Protein AF-0000000080281368 (afdb_homodimer)

Radius of gyration: 29.27 Å; Cα contacts (8 Å, |Δi|>4): 1122; chains: 2; bounding box: 69×100×73 Å

Solvent-accessible surface area (backbone atoms only — not comparable to full-atom values): 38093 Å² total; per-residue (Å²): 128,80,68,69,49,69,67,54,47,50,55,60,66,62,52,54,64,61,60,69,71,57,48,72,64,49,39,51,50,52,41,43,22,64,75,56,30,31,48,61,53,26,9,62,74,70,73,49,50,44,65,59,42,45,48,46,51,49,52,50,22,53,37,29,33,74,72,69,71,38,52,28,66,43,82,72,50,93,95,48,55,54,42,64,35,74,64,21,51,50,49,37,51,51,35,51,50,49,53,49,50,51,50,50,49,50,50,50,51,35,37,71,72,34,44,31,48,34,37,26,22,26,84,84,35,42,60,58,55,34,68,42,42,73,80,43,46,64,60,31,56,76,71,56,34,44,82,42,80,40,87,36,54,64,70,43,46,65,59,36,43,75,67,60,74,26,61,31,33,33,48,62,43,77,31,51,62,97,45,78,74,89,61,89,42,39,72,47,74,38,49,74,43,53,62,26,34,37,27,60,56,48,62,88,81,48,56,86,60,58,43,39,58,73,55,54,36,68,38,42,25,47,38,51,75,59,33,56,68,33,49,49,44,28,60,56,60,32,90,59,27,71,79,65,34,36,69,74,41,80,26,88,44,69,67,48,49,29,41,34,38,56,46,60,72,39,79,34,33,36,76,44,44,50,67,56,53,50,33,9,56,72,32,43,30,61,23,56,80,39,45,82,34,47,57,46,87,73,40,57,68,49,62,28,42,39,29,27,41,39,33,54,61,64,47,68,76,73,44,56,75,81,29,54,67,42,46,52,51,50,43,49,58,69,66,22,77,64,62,76,88,68,86,75,78,80,71,80,71,80,120,128,79,69,69,49,67,66,54,47,50,54,60,66,62,52,54,65,62,60,69,70,55,47,72,63,50,39,51,52,51,41,44,24,65,74,56,30,32,47,60,53,24,8,62,75,68,70,48,51,43,67,60,42,46,49,48,51,49,52,50,22,52,36,30,32,73,73,69,72,38,52,27,66,43,83,73,52,92,94,49,56,54,42,64,36,74,63,20,51,51,47,38,52,50,36,51,53,48,54,49,49,52,50,50,50,51,50,49,52,36,38,70,72,35,43,32,47,34,37,25,21,26,82,86,34,43,62,59,54,34,68,43,40,74,82,42,46,63,62,32,56,76,71,58,35,43,80,42,82,41,89,36,53,64,70,44,45,65,60,36,43,74,66,60,74,26,60,32,32,34,47,62,41,77,31,53,63,97,46,79,75,90,63,90,42,37,73,47,74,36,49,75,44,52,62,25,35,38,26,59,59,49,62,86,82,48,55,86,59,58,42,40,58,73,55,54,36,67,38,42,25,48,38,50,74,62,33,57,67,33,49,49,44,26,62,56,62,31,90,60,26,72,79,67,34,35,69,74,41,80,25,89,46,69,68,49,48,29,41,34,39,58,47,60,72,40,78,33,31,34,77,43,43,52,66,55,52,49,33,10,56,72,32,44,30,63,24,57,79,41,45,80,34,47,57,47,87,74,41,55,70,49,62,28,42,40,27,27,41,38,32,55,63,63,47,69,76,73,44,56,75,83,28,53,68,41,46,52,51,50,43,48,58,70,65,22,78,64,62,74,89,68,87,75,80,81,71,82,72,80,121

InterPro domains:
  IPR036388 Winged helix-like DNA-binding domain superfamily [G3DSA:1.10.10.10] (21-105)
  IPR036390 Winged helix DNA-binding domain superfamily [SSF46785] (23-121)

Foldseek 3Di:
DPDPDPVRVVVVVPDDVLVVPQDLVLLVLLLLLVVQQALCRSCVVVVHDSVVSVVSQVSQQVSCCVVPVGGQWDDPDPPGGIDGDPVNVVSNVVSVVVVVVVVLVVVVVCLQVQLEAEEEEEPPQVVLCVVLCVVCVVVCVVVNRYYHYHHDAQQCVVVCQVVVVHFKYWDKAKDFPPDDDPDQWDWDFQDKFAKKKKFLDDCVVPNQAAAELVRQQEWAEAAEPDHHVLNVQCQQCNPVSVVRHNYPHYDPDPLVVLVCRLVVVDGTMYIDTPVVVVCCCVPVGRHVSIDMHHHDQNGPRHIMMTITMTGRPCPLVVGDCPRVVNVSVVSSNVNRPPDDPDDDPPPPPPD/DPDPDPVRVVVVVPPDVLVVPQDLVLLVLLLLLVVQQALCRSCVVVVHDSVVSVVSQVSQQVSCCVVPVGGQWDDPDPPGGIDGDPVNVVSNVVSVVVVVVVVLVVVVVCLQVQLEAEEEEEPPQVVLCVVLCVVCVVVCVVVNRYYHYHHDAQQCVVVCQVVVVHFKYWDKAKDFPPDPDPDQWDWDFQDKFAKKKKFLDDCVVPNQAAAELVRQQEWAEAEEPDHHVLVVQCQQCNPVSVVRHNYPHYDPDPLVVLVCRLVVVDGTMYIDTPVVVVCCCVPVGRHVSIDMHHHDQNGPRHIMMTTTMTGRPCPLVVGDCPRVVNVSVVSSNVNRPPDDPDDDPPPPPPD

Structure (mmCIF, N/CA/C/O backbone):
data_AF-0000000080281368-model_v1
#
loop_
_entity.id
_entity.type
_entity.pdbx_description
1 polymer 'LysR family transcriptional regulator'
#
loop_
_atom_site.group_PDB
_atom_site.id
_atom_site.type_symbol
_atom_site.label_atom_id
_atom_site.label_alt_id
_atom_site.label_comp_id
_atom_site.label_asym_id
_atom_site.label_entity_id
_atom_site.label_seq_id
_atom_site.pdbx_PDB_ins_code
_atom_site.Cartn_x
_atom_site.Cartn_y
_atom_site.Cartn_z
_atom_site.occupancy
_atom_site.B_iso_or_equiv
_atom_site.auth_seq_id
_atom_site.auth_comp_id
_atom_site.auth_asym_id
_atom_site.auth_atom_id
_atom_site.pdbx_PDB_model_num
ATOM 1 N N . MET A 1 1 ? -10.781 -25.172 -31.969 1 34.59 1 MET A N 1
ATOM 2 C CA . MET A 1 1 ? -9.766 -24.359 -32.656 1 34.59 1 MET A CA 1
ATOM 3 C C . MET A 1 1 ? -10.383 -23.516 -33.75 1 34.59 1 MET A C 1
ATOM 5 O O . MET A 1 1 ? -10.82 -24.047 -34.781 1 34.59 1 MET A O 1
ATOM 9 N N . THR A 1 2 ? -11.094 -22.562 -33.312 1 44.78 2 THR A N 1
ATOM 10 C CA . THR A 1 2 ? -11.812 -21.766 -34.312 1 44.78 2 THR A CA 1
ATOM 11 C C . THR A 1 2 ? -10.852 -21.266 -35.406 1 44.78 2 THR A C 1
ATOM 13 O O . THR A 1 2 ? -9.758 -20.797 -35.094 1 44.78 2 THR A O 1
ATOM 16 N N . GLU A 1 3 ? -11.023 -21.797 -36.5 1 48.72 3 GLU A N 1
ATOM 17 C CA . GLU A 1 3 ? -10.289 -21.375 -37.688 1 48.72 3 GLU A CA 1
ATOM 18 C C . GLU A 1 3 ? -10.172 -19.844 -37.75 1 48.72 3 GLU A C 1
ATOM 20 O O . GLU A 1 3 ? -11.148 -19.141 -37.531 1 48.72 3 GLU A O 1
ATOM 25 N N . PRO A 1 4 ? -9.023 -19.484 -37.562 1 54.09 4 PRO A N 1
ATOM 26 C CA . PRO A 1 4 ? -8.914 -18.031 -37.719 1 54.09 4 PRO A CA 1
ATOM 27 C C . PRO A 1 4 ? -9.75 -17.484 -38.875 1 54.09 4 PRO A C 1
ATOM 29 O O . PRO A 1 4 ? -9.883 -18.156 -39.906 1 54.09 4 PRO A O 1
ATOM 32 N N . ASP A 1 5 ? -10.578 -16.734 -38.562 1 62.03 5 ASP A N 1
ATOM 33 C CA . ASP A 1 5 ? -11.367 -16.062 -39.594 1 62.03 5 ASP A CA 1
ATOM 34 C C . ASP A 1 5 ? -10.461 -15.523 -40.719 1 62.03 5 ASP A C 1
ATOM 36 O O . ASP 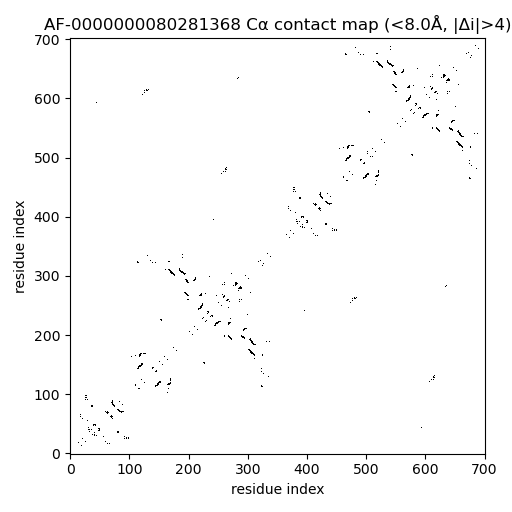A 1 5 ? -9.289 -15.234 -40.469 1 62.03 5 ASP A O 1
ATOM 40 N N . ALA A 1 6 ? -10.875 -15.75 -42.031 1 62.94 6 ALA A N 1
ATOM 41 C CA . ALA A 1 6 ? -10.141 -15.352 -43.219 1 62.94 6 ALA A CA 1
ATOM 42 C C . ALA A 1 6 ? -9.547 -13.953 -43.062 1 62.94 6 ALA A C 1
ATOM 44 O O . ALA A 1 6 ? -8.406 -13.711 -43.469 1 62.94 6 ALA A O 1
ATOM 45 N N . ALA A 1 7 ? -10.32 -13.227 -42.406 1 62.69 7 ALA A N 1
ATOM 46 C CA . ALA A 1 7 ? -9.852 -11.859 -42.219 1 62.69 7 ALA A CA 1
ATOM 47 C C . ALA A 1 7 ? -8.656 -11.805 -41.281 1 62.69 7 ALA A C 1
ATOM 49 O O . ALA A 1 7 ? -7.707 -11.062 -41.5 1 62.69 7 ALA A O 1
ATOM 50 N N . GLN A 1 8 ? -8.688 -12.625 -40.312 1 59.88 8 GLN A N 1
ATOM 51 C CA . GLN A 1 8 ? -7.574 -12.703 -39.375 1 59.88 8 GLN A CA 1
ATOM 52 C C . GLN A 1 8 ? -6.332 -13.281 -40.062 1 59.88 8 GLN A C 1
ATOM 54 O O . GLN A 1 8 ? -5.215 -12.805 -39.812 1 59.88 8 GLN A O 1
ATOM 59 N N . LEU A 1 9 ? -6.629 -14.164 -40.812 1 65.25 9 LEU A N 1
ATOM 60 C CA . LEU A 1 9 ? -5.512 -14.781 -41.531 1 65.25 9 LEU A CA 1
ATOM 61 C C . LEU A 1 9 ? -4.836 -13.789 -42.469 1 65.25 9 LEU A C 1
ATOM 63 O O . LEU A 1 9 ? -3.607 -13.734 -42.531 1 65.25 9 LEU A O 1
ATOM 67 N N . ALA A 1 10 ? -5.656 -13.109 -43.156 1 69.56 10 ALA A N 1
ATOM 68 C CA . ALA A 1 10 ? -5.117 -12.117 -44.094 1 69.56 10 ALA A CA 1
ATOM 69 C C . ALA A 1 10 ? -4.289 -11.07 -43.344 1 69.56 10 ALA A C 1
ATOM 71 O O . ALA A 1 10 ? -3.227 -10.664 -43.844 1 69.56 10 ALA A O 1
ATOM 72 N N . ALA A 1 11 ? -4.762 -10.711 -42.219 1 65.94 11 ALA A N 1
ATOM 73 C CA . ALA A 1 11 ? -4.031 -9.727 -41.438 1 65.94 11 ALA A CA 1
ATOM 74 C C . ALA A 1 11 ? -2.68 -10.281 -41 1 65.94 11 ALA A C 1
ATOM 76 O O . ALA A 1 11 ? -1.674 -9.57 -41 1 65.94 11 ALA A O 1
ATOM 77 N N . LEU A 1 12 ? -2.789 -11.508 -40.719 1 64.25 12 LEU A N 1
ATOM 78 C CA . LEU A 1 12 ? -1.549 -12.133 -40.281 1 64.25 12 LEU A CA 1
ATOM 79 C C . LEU A 1 12 ? -0.566 -12.273 -41.438 1 64.25 12 LEU A C 1
ATOM 81 O O . LEU A 1 12 ? 0.638 -12.078 -41.281 1 64.25 12 LEU A O 1
ATOM 85 N N . LEU A 1 13 ? -1.169 -12.461 -42.5 1 69.94 13 LEU A N 1
ATOM 86 C CA . LEU A 1 13 ? -0.329 -12.672 -43.656 1 69.94 13 LEU A CA 1
ATOM 87 C C . LEU A 1 13 ? 0.202 -11.344 -44.188 1 69.94 13 LEU A C 1
ATOM 89 O O . LEU A 1 13 ? 1.222 -11.305 -44.875 1 69.94 13 LEU A O 1
ATOM 93 N N . SER A 1 14 ? -0.431 -10.328 -43.812 1 69.81 14 SER A N 1
ATOM 94 C CA . SER A 1 14 ? -0.045 -9.016 -44.28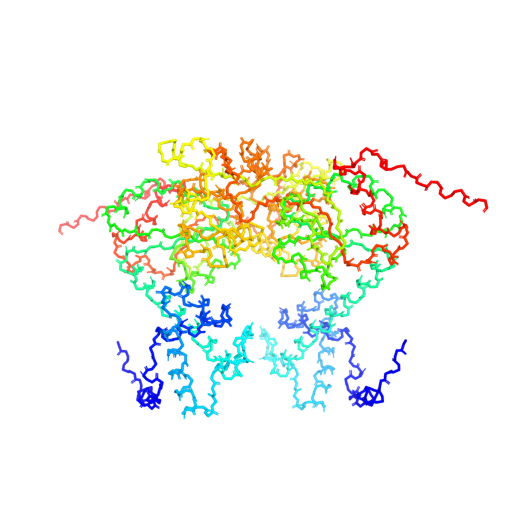1 1 69.81 14 SER A CA 1
ATOM 95 C C . SER A 1 14 ? 0.97 -8.352 -43.375 1 69.81 14 SER A C 1
ATOM 97 O O . SER A 1 14 ? 1.393 -7.219 -43.594 1 69.81 14 SER A O 1
ATOM 99 N N . CYS A 1 15 ? 1.42 -9.125 -42.406 1 68.06 15 CYS A N 1
ATOM 100 C CA . CYS A 1 15 ? 2.416 -8.57 -41.5 1 68.06 15 CYS A CA 1
ATOM 101 C C . CYS A 1 15 ? 3.717 -8.266 -42.25 1 68.06 15 CYS A C 1
ATOM 103 O O . CYS A 1 15 ? 4.242 -9.117 -42.969 1 68.06 15 CYS A O 1
ATOM 105 N N . PRO A 1 16 ? 4.203 -7.016 -42.031 1 70.5 16 PRO A N 1
ATOM 106 C CA . PRO A 1 16 ? 5.441 -6.652 -42.719 1 70.5 16 PRO A CA 1
ATOM 107 C C . PRO A 1 16 ? 6.605 -7.574 -42.375 1 70.5 16 PRO A C 1
ATOM 109 O O . PRO A 1 16 ? 6.766 -7.949 -41.219 1 70.5 16 PRO A O 1
ATOM 112 N N . ALA A 1 17 ? 7.344 -7.945 -43.344 1 71.25 17 ALA A N 1
ATOM 113 C CA . ALA A 1 17 ? 8.453 -8.883 -43.188 1 71.25 17 ALA A CA 1
ATOM 114 C C . ALA A 1 17 ? 9.461 -8.367 -42.188 1 71.25 17 ALA A C 1
ATOM 116 O O . ALA A 1 17 ? 10.039 -9.148 -41.406 1 71.25 17 ALA A O 1
ATOM 117 N N . GLU A 1 18 ? 9.594 -7.047 -42.188 1 72.56 18 GLU A N 1
ATOM 118 C CA . GLU A 1 18 ? 10.547 -6.434 -41.281 1 72.56 18 GLU A CA 1
ATOM 119 C C . GLU A 1 18 ? 10.164 -6.691 -39.812 1 72.56 18 GLU A C 1
ATOM 121 O O . GLU A 1 18 ? 11.031 -6.871 -38.969 1 72.56 18 GLU A O 1
ATOM 126 N N . LEU A 1 19 ? 8.922 -6.746 -39.688 1 72.69 19 LEU A N 1
ATOM 127 C CA . LEU A 1 19 ? 8.422 -7.039 -38.344 1 72.69 19 LEU A CA 1
ATOM 128 C C . LEU A 1 19 ? 8.617 -8.508 -38 1 72.69 19 LEU A C 1
ATOM 130 O O . LEU A 1 19 ? 8.977 -8.844 -36.875 1 72.69 19 LEU A O 1
ATOM 134 N N . LEU A 1 20 ? 8.469 -9.266 -39.062 1 69.88 20 LEU A N 1
ATOM 135 C CA . LEU A 1 20 ? 8.516 -10.703 -38.844 1 69.88 20 LEU A CA 1
ATOM 136 C C . LEU A 1 20 ? 9.93 -11.148 -38.5 1 69.88 20 LEU A C 1
ATOM 138 O O . LEU A 1 20 ? 10.117 -12.188 -37.844 1 69.88 20 LEU A O 1
ATOM 142 N N . ASP A 1 21 ? 10.883 -10.398 -38.844 1 74.31 21 ASP A N 1
ATOM 143 C CA . ASP A 1 21 ? 12.273 -10.75 -38.562 1 74.31 21 ASP A CA 1
ATOM 144 C C . ASP A 1 21 ? 12.688 -10.297 -37.156 1 74.31 21 ASP A C 1
ATOM 146 O O . ASP A 1 21 ? 13.766 -10.656 -36.688 1 74.31 21 ASP A O 1
ATOM 150 N N . THR A 1 22 ? 11.852 -9.57 -36.531 1 79.06 22 THR A N 1
ATOM 151 C CA . THR A 1 22 ? 12.164 -9.07 -35.188 1 79.06 22 THR A CA 1
ATOM 152 C C . THR A 1 22 ? 11.961 -10.164 -34.156 1 79.06 22 THR A C 1
ATOM 154 O O . THR A 1 22 ? 10.914 -10.805 -34.094 1 79.06 22 THR A O 1
ATOM 157 N N . THR A 1 23 ? 12.992 -10.422 -33.375 1 79.38 23 THR A N 1
ATOM 158 C CA . THR A 1 23 ? 12.891 -11.438 -32.344 1 79.38 23 THR A CA 1
ATOM 159 C C . THR A 1 23 ? 12.414 -10.82 -31.031 1 79.38 23 THR A C 1
ATOM 161 O O . THR A 1 23 ? 12.57 -9.625 -30.812 1 79.38 23 THR A O 1
ATOM 164 N N . LEU A 1 24 ? 11.844 -11.672 -30.203 1 79.44 24 LEU A N 1
ATOM 165 C CA . LEU A 1 24 ? 11.445 -11.211 -28.875 1 79.44 24 LEU A CA 1
ATOM 166 C C . LEU A 1 24 ? 12.648 -10.758 -28.062 1 79.44 24 LEU A C 1
ATOM 168 O O . LEU A 1 24 ? 12.547 -9.844 -27.234 1 79.44 24 LEU A O 1
ATOM 172 N N . ASP A 1 25 ? 13.766 -11.336 -28.391 1 81 25 ASP A N 1
ATOM 173 C CA . ASP A 1 25 ? 14.992 -10.938 -27.703 1 81 25 ASP A CA 1
ATOM 174 C C . ASP A 1 25 ? 15.406 -9.523 -28.109 1 81 25 ASP A C 1
ATOM 176 O O . ASP A 1 25 ? 15.922 -8.766 -27.281 1 81 25 ASP A O 1
ATOM 180 N N . GLN A 1 26 ? 15.242 -9.25 -29.297 1 83.62 26 GLN A N 1
ATOM 181 C CA . GLN A 1 26 ? 15.523 -7.898 -29.75 1 83.62 26 GLN A CA 1
ATOM 182 C C . GLN A 1 26 ? 14.617 -6.883 -29.062 1 83.62 26 GLN A C 1
ATOM 184 O O . GLN A 1 26 ? 15.07 -5.805 -28.656 1 83.62 26 GLN A O 1
ATOM 189 N N . LEU A 1 27 ? 13.383 -7.25 -28.891 1 83.19 27 LEU A N 1
ATOM 190 C CA . LEU A 1 27 ? 12.438 -6.391 -28.188 1 83.19 27 LEU A CA 1
ATOM 191 C C . LEU A 1 27 ? 12.852 -6.215 -26.734 1 83.19 27 LEU A C 1
ATOM 193 O O . LEU A 1 27 ? 12.797 -5.102 -26.188 1 83.19 27 LEU A O 1
ATOM 197 N N . ARG A 1 28 ? 13.242 -7.254 -26.125 1 83.75 28 ARG A N 1
ATOM 198 C CA . ARG A 1 28 ? 13.742 -7.195 -24.75 1 83.75 28 ARG A CA 1
ATOM 199 C C . ARG A 1 28 ? 14.953 -6.27 -24.656 1 83.75 28 ARG A C 1
ATOM 201 O O . ARG A 1 28 ? 15.047 -5.461 -23.719 1 83.75 28 ARG A O 1
ATOM 208 N N . THR A 1 29 ? 15.852 -6.391 -25.594 1 86.12 29 THR A N 1
ATOM 209 C CA . THR A 1 29 ? 17.047 -5.555 -25.625 1 86.12 29 THR A CA 1
ATOM 210 C C . THR A 1 29 ? 16.672 -4.078 -25.734 1 86.12 29 THR A C 1
ATOM 212 O O . THR A 1 29 ? 17.25 -3.234 -25.047 1 86.12 29 THR A O 1
ATOM 215 N N . LEU A 1 30 ? 15.758 -3.756 -26.562 1 90.44 30 LEU A N 1
ATOM 216 C CA . LEU A 1 30 ? 15.273 -2.391 -26.734 1 90.44 30 LEU A CA 1
ATOM 217 C C . LEU A 1 30 ? 14.703 -1.846 -25.438 1 90.44 30 LEU A C 1
ATOM 219 O O . LEU A 1 30 ? 15.031 -0.729 -25.031 1 90.44 30 LEU A O 1
ATOM 223 N N . VAL A 1 31 ? 13.844 -2.635 -24.781 1 87 31 VAL A N 1
ATOM 224 C CA . VAL A 1 31 ? 13.18 -2.223 -23.547 1 87 31 VAL A CA 1
ATOM 225 C C . VAL A 1 31 ? 14.219 -1.993 -22.453 1 87 31 VAL A C 1
ATOM 227 O O . VAL A 1 31 ? 14.164 -0.992 -21.734 1 87 31 VAL A O 1
ATOM 230 N N . ILE A 1 32 ? 15.188 -2.857 -22.312 1 84.75 32 ILE A N 1
ATOM 231 C CA . ILE A 1 32 ? 16.219 -2.768 -21.281 1 84.75 32 ILE A CA 1
ATOM 232 C C . ILE A 1 32 ? 17.125 -1.57 -21.547 1 84.75 32 ILE A C 1
ATOM 234 O O . ILE A 1 32 ? 17.516 -0.861 -20.625 1 84.75 32 ILE A O 1
ATOM 238 N N . THR A 1 33 ? 17.406 -1.336 -22.812 1 88.38 33 THR A N 1
ATOM 239 C CA . THR A 1 33 ? 18.203 -0.167 -23.172 1 88.38 33 THR A CA 1
ATOM 240 C C . THR A 1 33 ? 17.469 1.119 -22.812 1 88.38 33 THR A C 1
ATOM 242 O O . THR A 1 33 ? 18.062 2.074 -22.312 1 88.38 33 THR A O 1
ATOM 245 N N . HIS A 1 34 ? 16.234 1.13 -23.078 1 89.06 34 HIS A N 1
ATOM 246 C CA . HIS A 1 34 ? 15.406 2.27 -22.703 1 89.06 34 HIS A CA 1
ATOM 247 C C . HIS A 1 34 ? 15.438 2.52 -21.203 1 89.06 34 HIS A C 1
ATOM 249 O O . HIS A 1 34 ? 15.531 3.666 -20.766 1 89.06 34 HIS A O 1
ATOM 255 N N . ALA A 1 35 ? 15.336 1.461 -20.484 1 79.81 35 ALA A N 1
ATOM 256 C CA . ALA A 1 35 ? 15.289 1.547 -19.031 1 79.81 35 ALA A CA 1
ATOM 257 C C . ALA A 1 35 ? 16.641 1.953 -18.469 1 79.81 35 ALA A C 1
ATOM 259 O O . ALA A 1 35 ? 16.719 2.682 -17.469 1 79.81 35 ALA A O 1
ATOM 260 N N . THR A 1 36 ? 17.734 1.558 -19.141 1 79.62 36 THR A N 1
ATOM 261 C CA . THR A 1 36 ? 19.078 1.757 -18.594 1 79.62 36 THR A CA 1
ATOM 262 C C . THR A 1 36 ? 19.719 3.01 -19.188 1 79.62 36 THR A C 1
ATOM 264 O O . THR A 1 36 ? 20.656 3.557 -18.609 1 79.62 36 THR A O 1
ATOM 267 N N . GLY A 1 37 ? 19.281 3.357 -20.359 1 83.81 37 GLY A N 1
ATOM 268 C CA . GLY A 1 37 ? 19.672 4.629 -20.953 1 83.81 37 GLY A CA 1
ATOM 269 C C . GLY A 1 37 ? 20.875 4.508 -21.875 1 83.81 37 GLY A C 1
ATOM 270 O O . GLY A 1 37 ? 21.219 5.461 -22.562 1 83.81 37 GLY A O 1
ATOM 271 N N . SER A 1 38 ? 21.641 3.348 -21.766 1 85.62 38 SER A N 1
ATOM 272 C CA . SER A 1 38 ? 22.797 3.193 -22.625 1 85.62 38 SER A CA 1
ATOM 273 C C . SER A 1 38 ? 23.016 1.732 -23.016 1 85.62 38 SER A C 1
ATOM 275 O O . SER A 1 38 ? 22.531 0.829 -22.328 1 85.62 38 SER A O 1
ATOM 277 N N . ALA A 1 39 ? 23.812 1.521 -24.109 1 86.75 39 ALA A N 1
ATOM 278 C CA . ALA A 1 39 ? 24.125 0.169 -24.578 1 86.75 39 ALA A CA 1
ATOM 279 C C . ALA A 1 39 ? 25.047 -0.548 -23.578 1 86.75 39 ALA A C 1
ATOM 281 O O . ALA A 1 39 ? 24.922 -1.76 -23.391 1 86.75 39 ALA A O 1
ATOM 282 N N . GLN A 1 40 ? 25.844 0.22 -22.984 1 85.38 40 GLN A N 1
ATOM 283 C CA . GLN A 1 40 ? 26.781 -0.353 -22.031 1 85.38 40 GLN A CA 1
ATOM 284 C C . GLN A 1 40 ? 26.062 -0.896 -20.812 1 85.38 40 GLN A C 1
ATOM 286 O O . GLN A 1 40 ? 26.312 -2.021 -20.375 1 85.38 40 GLN A O 1
ATOM 291 N N . HIS A 1 41 ? 25.203 -0.127 -20.375 1 82.69 41 HIS A N 1
ATOM 292 C CA . HIS A 1 41 ? 24.469 -0.542 -19.188 1 82.69 41 HIS A CA 1
ATOM 293 C C . HIS A 1 41 ? 23.516 -1.685 -19.516 1 82.69 41 HIS A C 1
ATOM 295 O O . HIS A 1 41 ? 23.359 -2.617 -18.719 1 82.69 41 HIS A O 1
ATOM 301 N N . ALA A 1 42 ? 22.922 -1.576 -20.625 1 86.62 42 ALA A N 1
ATOM 302 C CA . ALA A 1 42 ? 22.047 -2.656 -21.062 1 86.62 42 ALA A CA 1
ATOM 303 C C . ALA A 1 42 ? 22.812 -3.965 -21.219 1 86.62 42 ALA A C 1
ATOM 305 O O . ALA A 1 42 ? 22.312 -5.031 -20.844 1 86.62 42 ALA A O 1
ATOM 306 N N . ALA A 1 43 ? 23.984 -3.9 -21.734 1 87.12 43 ALA A N 1
ATOM 307 C CA . ALA A 1 43 ? 24.828 -5.078 -21.922 1 87.12 43 ALA A CA 1
ATOM 308 C C . ALA A 1 43 ? 25.125 -5.766 -20.594 1 87.12 43 ALA A C 1
ATOM 310 O O . ALA A 1 43 ? 25.062 -6.992 -20.484 1 87.12 43 ALA A O 1
ATOM 311 N N . ARG A 1 44 ? 25.328 -4.98 -19.703 1 80.25 44 ARG A N 1
ATOM 312 C CA . ARG A 1 44 ? 25.609 -5.508 -18.359 1 80.25 44 ARG A CA 1
ATOM 313 C C . ARG A 1 44 ? 24.391 -6.242 -17.797 1 80.25 44 ARG A C 1
ATOM 315 O O . ARG A 1 44 ? 24.531 -7.348 -17.266 1 80.25 44 ARG A O 1
ATOM 322 N N . VAL A 1 45 ? 23.297 -5.637 -18.031 1 76.88 45 VAL A N 1
ATOM 323 C CA . VAL A 1 45 ? 22.062 -6.203 -17.5 1 76.88 45 VAL A CA 1
ATOM 324 C C . VAL A 1 45 ? 21.703 -7.48 -18.25 1 76.88 45 VAL A C 1
ATOM 326 O O . VAL A 1 45 ? 21.25 -8.461 -17.656 1 76.88 45 VAL A O 1
ATOM 329 N N . LEU A 1 46 ? 22 -7.484 -19.484 1 80.69 46 LEU A N 1
ATOM 330 C CA . LEU A 1 46 ? 21.609 -8.586 -20.344 1 80.69 46 LEU A CA 1
ATOM 331 C C . LEU A 1 46 ? 22.672 -9.68 -20.344 1 80.69 46 LEU A C 1
ATOM 333 O O . LEU A 1 46 ? 22.438 -10.789 -20.828 1 80.69 46 LEU A O 1
ATOM 337 N N . GLY A 1 47 ? 23.828 -9.328 -19.75 1 81.06 47 GLY A N 1
ATOM 338 C CA . GLY A 1 47 ? 24.922 -10.281 -19.797 1 81.06 47 GLY A CA 1
ATOM 339 C C . GLY A 1 47 ? 25.469 -10.484 -21.203 1 81.06 47 GLY A C 1
ATOM 340 O O . GLY A 1 47 ? 25.703 -11.617 -21.625 1 81.06 47 GLY A O 1
ATOM 341 N N . ARG A 1 48 ? 25.562 -9.438 -21.891 1 85.31 48 ARG A N 1
ATOM 342 C CA . ARG A 1 48 ? 26.047 -9.453 -23.266 1 85.31 48 ARG A CA 1
ATOM 343 C C . ARG A 1 48 ? 27.156 -8.43 -23.469 1 85.31 48 ARG A C 1
ATOM 345 O O . ARG A 1 48 ? 27.469 -7.645 -22.578 1 85.31 48 ARG A O 1
ATOM 352 N N . SER A 1 49 ? 27.875 -8.547 -24.5 1 88.81 49 SER A N 1
ATOM 353 C CA . SER A 1 49 ? 28.828 -7.512 -24.875 1 88.81 49 SER A CA 1
ATOM 354 C C . SER A 1 49 ? 28.125 -6.262 -25.375 1 88.81 49 SER A C 1
ATOM 356 O O . SER A 1 49 ? 27.031 -6.34 -25.938 1 88.81 49 SER A O 1
ATOM 358 N N . GLN A 1 50 ? 28.766 -5.164 -25.141 1 89.75 50 GLN A N 1
ATOM 359 C CA . GLN A 1 50 ? 28.203 -3.9 -25.625 1 89.75 50 GLN A CA 1
ATOM 360 C C . GLN A 1 50 ? 28.016 -3.932 -27.141 1 89.75 50 GLN A C 1
ATOM 362 O O . GLN A 1 50 ? 27.031 -3.395 -27.656 1 89.75 50 GLN A O 1
ATOM 367 N N . GLY A 1 51 ? 28.922 -4.555 -27.828 1 91.06 51 GLY A N 1
ATOM 368 C CA . GLY A 1 51 ? 28.812 -4.684 -29.266 1 91.06 51 GLY A CA 1
ATOM 369 C C . GLY A 1 51 ? 27.562 -5.441 -29.703 1 91.06 51 GLY A C 1
ATOM 370 O O . GLY A 1 51 ? 26.906 -5.055 -30.672 1 91.06 51 GLY A O 1
ATOM 371 N N . SER A 1 52 ? 27.297 -6.531 -28.984 1 89.44 52 SER A N 1
ATOM 372 C CA . SER A 1 52 ? 26.109 -7.332 -29.281 1 89.44 52 SER A CA 1
ATOM 373 C C . SER A 1 52 ? 24.844 -6.523 -29.094 1 89.44 52 SER A C 1
ATOM 375 O O . SER A 1 52 ? 23.922 -6.586 -29.922 1 89.44 52 SER A O 1
ATOM 377 N N . VAL A 1 53 ? 24.75 -5.73 -28.078 1 91.31 53 VAL A N 1
ATOM 378 C CA . VAL A 1 53 ? 23.594 -4.891 -27.797 1 91.31 53 VAL A CA 1
ATOM 379 C C . VAL A 1 53 ? 23.453 -3.824 -28.875 1 91.31 53 VAL A C 1
ATOM 381 O O . VAL A 1 53 ? 22.359 -3.598 -29.406 1 91.31 53 VAL A O 1
ATOM 384 N N . GLN A 1 54 ? 24.516 -3.221 -29.25 1 90.88 54 GLN A N 1
ATOM 385 C CA . GLN A 1 54 ? 24.516 -2.191 -30.281 1 90.88 54 GLN A CA 1
ATOM 386 C C . GLN A 1 54 ? 24.031 -2.756 -31.609 1 90.88 54 GLN A C 1
ATOM 388 O O . GLN A 1 54 ? 23.281 -2.107 -32.344 1 90.88 54 GLN A O 1
ATOM 393 N N . LYS A 1 55 ? 24.531 -3.889 -31.859 1 90.44 55 LYS A N 1
ATOM 394 C CA . LYS A 1 55 ? 24.125 -4.535 -33.125 1 90.44 55 LYS A CA 1
ATOM 395 C C . LYS A 1 55 ? 22.625 -4.777 -33.156 1 90.44 55 LYS A C 1
ATOM 397 O O . LYS A 1 55 ? 21.969 -4.551 -34.156 1 90.44 55 LYS A O 1
ATOM 402 N N . GLN A 1 56 ? 22.094 -5.266 -32.062 1 89.69 56 GLN A N 1
ATOM 403 C CA . GLN A 1 56 ? 20.656 -5.508 -31.953 1 89.69 56 GLN A CA 1
ATOM 404 C C . GLN A 1 56 ? 19.859 -4.211 -32.125 1 89.69 56 GLN A C 1
ATOM 406 O O . GLN A 1 56 ? 18.844 -4.191 -32.812 1 89.69 56 GLN A O 1
ATOM 411 N N . LEU A 1 57 ? 20.312 -3.162 -31.562 1 92 57 LEU A N 1
ATOM 412 C CA . LEU A 1 57 ? 19.656 -1.869 -31.672 1 92 57 LEU A CA 1
ATOM 413 C C . LEU A 1 57 ? 19.734 -1.338 -33.094 1 92 57 LEU A C 1
ATOM 415 O O . LEU A 1 57 ? 18.75 -0.77 -33.594 1 92 57 LEU A O 1
ATOM 419 N N . ASP A 1 58 ? 20.859 -1.513 -33.719 1 91 58 ASP A N 1
ATOM 420 C CA . ASP A 1 58 ? 21.016 -1.094 -35.094 1 91 58 ASP A CA 1
ATOM 421 C C . ASP A 1 58 ? 20.062 -1.854 -36.031 1 91 58 ASP A C 1
ATOM 423 O O . ASP A 1 58 ? 19.469 -1.265 -36.906 1 91 58 ASP A O 1
ATOM 427 N N . ASN A 1 59 ? 19.984 -3.148 -35.75 1 88.75 59 ASN A N 1
ATOM 428 C CA . ASN A 1 59 ? 19.062 -3.961 -36.531 1 88.75 59 ASN A CA 1
ATOM 429 C C . ASN A 1 59 ? 17.625 -3.475 -36.375 1 88.75 59 ASN A C 1
ATOM 431 O O . ASN A 1 59 ? 16.891 -3.395 -37.375 1 88.75 59 ASN A O 1
ATOM 435 N N . LEU A 1 60 ? 17.281 -3.154 -35.188 1 90.31 60 LEU A N 1
ATOM 436 C CA . LEU A 1 60 ? 15.938 -2.66 -34.906 1 90.31 60 LEU A CA 1
ATOM 437 C C . LEU A 1 60 ? 15.711 -1.3 -35.562 1 90.31 60 LEU A C 1
ATOM 439 O O . LEU A 1 60 ? 14.641 -1.034 -36.094 1 90.31 60 LEU A O 1
ATOM 443 N N . ASN A 1 61 ? 16.672 -0.454 -35.438 1 91.31 61 ASN A N 1
ATOM 444 C CA . ASN A 1 61 ? 16.594 0.841 -36.125 1 91.31 61 ASN A CA 1
ATOM 445 C C . ASN A 1 61 ? 16.422 0.686 -37.625 1 91.31 61 ASN A C 1
ATOM 447 O O . ASN A 1 61 ? 15.633 1.396 -38.25 1 91.31 61 ASN A O 1
ATOM 451 N N . ASP A 1 62 ? 17.188 -0.209 -38.188 1 88.38 62 ASP A N 1
ATOM 452 C CA . ASP A 1 62 ? 17.094 -0.466 -39.625 1 88.38 62 ASP A CA 1
ATOM 453 C C . ASP A 1 62 ? 15.68 -0.912 -40 1 88.38 62 ASP A C 1
ATOM 455 O O . ASP A 1 62 ? 15.102 -0.408 -40.969 1 88.38 62 ASP A O 1
ATOM 459 N N . ALA A 1 63 ? 15.211 -1.836 -39.25 1 84.5 63 ALA A N 1
ATOM 460 C CA . ALA A 1 63 ? 13.859 -2.326 -39.5 1 84.5 63 ALA A CA 1
ATOM 461 C C . ALA A 1 63 ? 12.836 -1.208 -39.344 1 84.5 63 ALA A C 1
ATOM 463 O O . ALA A 1 63 ? 11.914 -1.081 -40.156 1 84.5 63 ALA A O 1
ATOM 464 N N . ALA A 1 64 ? 12.992 -0.416 -38.375 1 86.94 64 ALA A N 1
ATOM 465 C CA . ALA A 1 64 ? 12.055 0.673 -38.094 1 86.94 64 ALA A CA 1
ATOM 466 C C . ALA A 1 64 ? 12.109 1.729 -39.188 1 86.94 64 ALA A C 1
ATOM 468 O O . ALA A 1 64 ? 11.07 2.26 -39.594 1 86.94 64 ALA A O 1
ATOM 469 N N . THR A 1 65 ? 13.281 1.995 -39.594 1 85.19 65 THR A N 1
ATOM 470 C CA . THR A 1 65 ? 13.438 2.951 -40.688 1 85.19 65 THR A CA 1
ATOM 471 C C . THR A 1 65 ? 12.711 2.461 -41.938 1 85.19 65 THR A C 1
ATOM 473 O O . THR A 1 65 ? 12.07 3.248 -42.625 1 85.19 65 THR A O 1
ATOM 476 N N . ARG A 1 66 ? 12.781 1.218 -42.156 1 80.44 66 ARG A N 1
ATOM 477 C CA . ARG A 1 66 ? 12.125 0.636 -43.312 1 80.44 66 ARG A CA 1
ATOM 478 C C . ARG A 1 66 ? 10.609 0.629 -43.156 1 80.44 66 ARG A C 1
ATOM 480 O O . ARG A 1 66 ? 9.875 0.881 -44.094 1 80.44 66 ARG A O 1
ATOM 487 N N . LEU A 1 67 ? 10.203 0.434 -41.906 1 77.56 67 LEU A N 1
ATOM 488 C CA . LEU A 1 67 ? 8.781 0.24 -41.656 1 77.56 67 LEU A CA 1
ATOM 489 C C . LEU A 1 67 ? 8.094 1.573 -41.406 1 77.56 67 LEU A C 1
ATOM 491 O O . LEU A 1 67 ? 6.938 1.765 -41.781 1 77.56 67 LEU A O 1
ATOM 495 N N . MET A 1 68 ? 8.75 2.508 -40.719 1 79.81 68 MET A N 1
ATOM 496 C CA . MET A 1 68 ? 8.078 3.707 -40.25 1 79.81 68 MET A CA 1
ATOM 497 C C . MET A 1 68 ? 8.859 4.961 -40.625 1 79.81 68 MET A C 1
ATOM 499 O O . MET A 1 68 ? 8.477 6.074 -40.25 1 79.81 68 MET A O 1
ATOM 503 N N . ALA A 1 69 ? 9.969 4.793 -41.312 1 79.88 69 ALA A N 1
ATOM 504 C CA . ALA A 1 69 ? 10.812 5.891 -41.812 1 79.88 69 ALA A CA 1
ATOM 505 C C . ALA A 1 69 ? 11.375 6.695 -40.625 1 79.88 69 ALA A C 1
ATOM 507 O O . ALA A 1 69 ? 11.586 7.906 -40.75 1 79.88 69 ALA A O 1
ATOM 508 N N . GLU A 1 70 ? 11.461 5.992 -39.531 1 85.25 70 GLU A N 1
ATOM 509 C CA . GLU A 1 70 ? 12.031 6.617 -38.344 1 85.25 70 GLU A CA 1
ATOM 510 C C . GLU A 1 70 ? 12.867 5.625 -37.531 1 85.25 70 GLU A C 1
ATOM 512 O O . GLU A 1 70 ? 12.508 4.453 -37.406 1 85.25 70 GLU A O 1
ATOM 517 N N . THR A 1 71 ? 14.023 6.133 -37.062 1 89.5 71 THR A N 1
ATOM 518 C CA . THR A 1 71 ? 14.797 5.301 -36.125 1 89.5 71 THR A CA 1
ATOM 519 C C . THR A 1 71 ? 14.148 5.277 -34.75 1 89.5 71 THR A C 1
ATOM 521 O O . THR A 1 71 ? 13.438 6.215 -34.375 1 89.5 71 THR A O 1
ATOM 524 N N . LEU A 1 72 ? 14.336 4.203 -34.062 1 91.94 72 LEU A N 1
ATOM 525 C CA . LEU A 1 72 ? 13.766 4.078 -32.719 1 91.94 72 LEU A CA 1
ATOM 526 C C . LEU A 1 72 ? 14.641 4.777 -31.688 1 91.94 72 LEU A C 1
ATOM 528 O O . LEU A 1 72 ? 14.133 5.441 -30.781 1 91.94 72 LEU A O 1
ATOM 532 N N . VAL A 1 73 ? 16 4.629 -31.781 1 92.56 73 VAL A N 1
ATOM 533 C CA . VAL A 1 73 ? 16.953 5.125 -30.797 1 92.56 73 VAL A CA 1
ATOM 534 C C . VAL A 1 73 ? 18.188 5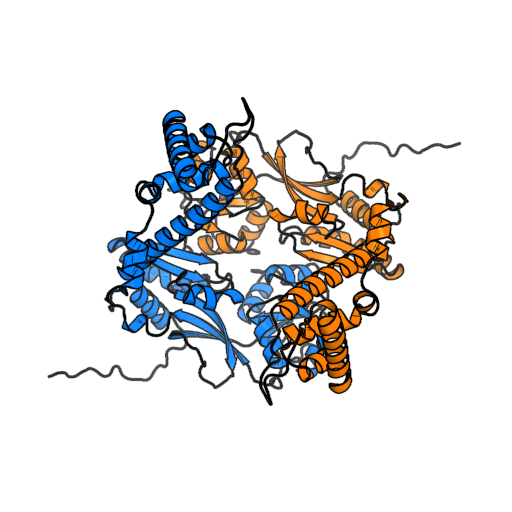.676 -31.5 1 92.56 73 VAL A C 1
ATOM 536 O O . VAL A 1 73 ? 18.656 5.109 -32.5 1 92.56 73 VAL A O 1
ATOM 539 N N . THR A 1 74 ? 18.578 6.891 -31 1 89.75 74 THR A N 1
ATOM 540 C CA . THR A 1 74 ? 19.766 7.52 -31.594 1 89.75 74 THR A CA 1
ATOM 541 C C . THR A 1 74 ? 20.797 7.836 -30.516 1 89.75 74 THR A C 1
ATOM 543 O O . THR A 1 74 ? 20.438 8.086 -29.359 1 89.75 74 THR A O 1
ATOM 546 N N . LYS A 1 75 ? 22.016 7.758 -30.844 1 83.88 75 LYS A N 1
ATOM 547 C CA . LYS A 1 75 ? 23.109 8.156 -29.969 1 83.88 75 LYS A CA 1
ATOM 548 C C . LYS A 1 75 ? 23.281 9.672 -29.953 1 83.88 75 LYS A C 1
ATOM 550 O O . LYS A 1 75 ? 23.203 10.32 -31 1 83.88 75 LYS A O 1
ATOM 555 N N . GLN A 1 76 ? 23.188 10.43 -28.828 1 77.88 76 GLN A N 1
ATOM 556 C CA . GLN A 1 76 ? 23.281 11.883 -28.734 1 77.88 76 GLN A CA 1
ATOM 557 C C . GLN A 1 76 ? 24.734 12.336 -28.547 1 77.88 76 GLN A C 1
ATOM 559 O O . GLN A 1 76 ? 25.016 13.531 -28.531 1 77.88 76 GLN A O 1
ATOM 564 N N . GLY A 1 77 ? 25.719 11.5 -28.484 1 72.56 77 GLY A N 1
ATOM 565 C CA . GLY A 1 77 ? 27.125 11.836 -28.266 1 72.56 77 GLY A CA 1
ATOM 566 C C . GLY A 1 77 ? 27.75 11.086 -27.109 1 72.56 77 GLY A C 1
ATOM 567 O O . GLY A 1 77 ? 27.062 10.328 -26.422 1 72.56 77 GLY A O 1
ATOM 568 N N . ARG A 1 78 ? 29.047 11.297 -26.938 1 68.94 78 ARG A N 1
ATOM 569 C CA . ARG A 1 78 ? 29.781 10.57 -25.906 1 68.94 78 ARG A CA 1
ATOM 570 C C . ARG A 1 78 ? 29.328 10.984 -24.516 1 68.94 78 ARG A C 1
ATOM 572 O O . ARG A 1 78 ? 29.234 12.18 -24.203 1 68.94 78 ARG A O 1
ATOM 579 N N . GLY A 1 79 ? 28.891 9.977 -23.641 1 68.5 79 GLY A N 1
ATOM 580 C CA . GLY A 1 79 ? 28.531 10.195 -22.25 1 68.5 79 GLY A CA 1
ATOM 581 C C . GLY A 1 79 ? 27.062 10.539 -22.062 1 68.5 79 GLY A C 1
ATOM 582 O O . GLY A 1 79 ? 26.562 10.57 -20.938 1 68.5 79 GLY A O 1
ATOM 583 N N . LYS A 1 80 ? 26.422 10.859 -23.234 1 74.94 80 LYS A N 1
ATOM 584 C CA . LYS A 1 80 ? 25.016 11.203 -23.109 1 74.94 80 LYS A CA 1
ATOM 585 C C . LYS A 1 80 ? 24.125 9.977 -23.281 1 74.94 80 LYS A C 1
ATOM 587 O O . LYS A 1 80 ? 24.469 9.047 -24.016 1 74.94 80 LYS A O 1
ATOM 592 N N . PRO A 1 81 ? 22.953 9.883 -22.625 1 77.88 81 PRO A N 1
ATOM 593 C CA . PRO A 1 81 ? 22.047 8.742 -22.781 1 77.88 81 PRO A CA 1
ATOM 594 C C . PRO A 1 81 ? 21.438 8.672 -24.188 1 77.88 81 PRO A C 1
ATOM 596 O O . PRO A 1 81 ? 21.344 9.688 -24.875 1 77.88 81 PRO A O 1
ATOM 599 N N . PHE A 1 82 ? 21.094 7.523 -24.578 1 85.94 82 PHE A N 1
ATOM 600 C CA . PHE A 1 82 ? 20.406 7.301 -25.844 1 85.94 82 PHE A CA 1
ATOM 601 C C . PHE A 1 82 ? 19.125 8.125 -25.906 1 85.94 82 PHE A C 1
ATOM 603 O O . PHE A 1 82 ? 18.453 8.32 -24.891 1 85.94 82 PHE A O 1
ATOM 610 N N . HIS A 1 83 ? 18.938 8.672 -27.016 1 88.44 83 HIS A N 1
ATOM 611 C CA . HIS A 1 83 ? 17.688 9.367 -27.266 1 88.44 83 HIS A CA 1
ATOM 612 C C . HIS A 1 83 ? 16.688 8.461 -27.984 1 88.44 83 HIS A C 1
ATOM 614 O O . HIS A 1 83 ? 16.953 7.992 -29.094 1 88.44 83 HIS A O 1
ATOM 620 N N . PHE A 1 84 ? 15.594 8.227 -27.375 1 90.44 84 PHE A N 1
ATOM 621 C CA . PHE A 1 84 ? 14.5 7.492 -28 1 90.44 84 PHE A CA 1
ATOM 622 C C . PHE A 1 84 ? 13.539 8.445 -28.703 1 90.44 84 PHE A C 1
ATOM 624 O O . PHE A 1 84 ? 13.039 9.391 -28.094 1 90.44 84 PHE A O 1
ATOM 631 N N . THR A 1 85 ? 13.25 8.211 -30 1 84.5 85 THR A N 1
ATOM 632 C CA . THR A 1 85 ? 12.312 9.008 -30.781 1 84.5 85 THR A CA 1
ATOM 633 C C . THR A 1 85 ? 10.875 8.719 -30.375 1 84.5 85 THR A C 1
ATOM 635 O O . THR A 1 85 ? 10.633 7.879 -29.5 1 84.5 85 THR A O 1
ATOM 638 N N . GLY A 1 86 ? 9.938 9.453 -30.953 1 81.75 86 GLY A N 1
ATOM 639 C CA . GLY A 1 86 ? 8.539 9.148 -30.703 1 81.75 86 GLY A CA 1
ATOM 640 C C . GLY A 1 86 ? 8.164 7.723 -31.047 1 81.75 86 GLY A C 1
ATOM 641 O O . GLY A 1 86 ? 7.492 7.043 -30.266 1 81.75 86 GLY A O 1
ATOM 642 N N . ALA A 1 87 ? 8.633 7.336 -32.219 1 81.38 87 ALA A N 1
ATOM 643 C CA . ALA A 1 87 ? 8.414 5.953 -32.625 1 81.38 87 ALA A CA 1
ATOM 644 C C . ALA A 1 87 ? 9.094 4.977 -31.688 1 81.38 87 ALA A C 1
ATOM 646 O O . ALA A 1 87 ? 8.539 3.918 -31.375 1 81.38 87 ALA A O 1
ATOM 647 N N . GLY A 1 88 ? 10.297 5.359 -31.25 1 87.62 88 GLY A N 1
ATOM 648 C CA . GLY A 1 88 ? 11 4.523 -30.281 1 87.62 88 GLY A CA 1
ATOM 649 C C . GLY A 1 88 ? 10.227 4.305 -29 1 87.62 88 GLY A C 1
ATOM 650 O O . GLY A 1 88 ? 10.125 3.174 -28.516 1 87.62 88 GLY A O 1
ATOM 651 N N . GLU A 1 89 ? 9.664 5.32 -28.484 1 85.25 89 GLU A N 1
ATOM 652 C CA . GLU A 1 89 ? 8.867 5.242 -27.266 1 85.25 89 GLU A CA 1
ATOM 653 C C . GLU A 1 89 ? 7.648 4.344 -27.469 1 85.25 89 GLU A C 1
ATOM 655 O O . GLU A 1 89 ? 7.309 3.545 -26.594 1 85.25 89 GLU A O 1
ATOM 660 N N . GLU A 1 90 ? 7.047 4.496 -28.594 1 83.06 90 GLU A N 1
ATOM 661 C CA . GLU A 1 90 ? 5.871 3.691 -28.891 1 83.06 90 GLU A CA 1
ATOM 662 C C . GLU A 1 90 ? 6.23 2.213 -29.016 1 83.06 90 GLU A C 1
ATOM 664 O O . GLU A 1 90 ? 5.504 1.348 -28.516 1 83.06 90 GLU A O 1
ATOM 669 N N . VAL A 1 91 ? 7.281 1.963 -29.656 1 83.94 91 VAL A N 1
ATOM 670 C CA . VAL A 1 91 ? 7.699 0.577 -29.844 1 83.94 91 VAL A CA 1
ATOM 671 C C . VAL A 1 91 ? 8.117 -0.025 -28.5 1 83.94 91 VAL A C 1
ATOM 673 O O . VAL A 1 91 ? 7.855 -1.2 -28.234 1 83.94 91 VAL A O 1
ATOM 676 N N . VAL A 1 92 ? 8.742 0.758 -27.641 1 86.62 92 VAL A N 1
ATOM 677 C CA . VAL A 1 92 ? 9.094 0.292 -26.312 1 86.62 92 VAL A CA 1
ATOM 678 C C . VAL A 1 92 ? 7.828 -0.088 -25.547 1 86.62 92 VAL A C 1
ATOM 680 O O . VAL A 1 92 ? 7.781 -1.132 -24.891 1 86.62 92 VAL A O 1
ATOM 683 N N . ARG A 1 93 ? 6.895 0.704 -25.688 1 82.88 93 ARG A N 1
ATOM 684 C CA . ARG A 1 93 ? 5.621 0.416 -25.031 1 82.88 93 ARG A CA 1
ATOM 685 C C . ARG A 1 93 ? 5.02 -0.887 -25.562 1 82.88 93 ARG A C 1
ATOM 687 O O . ARG A 1 93 ? 4.605 -1.74 -24.766 1 82.88 93 ARG A O 1
ATOM 694 N N . LEU A 1 94 ? 4.969 -1.008 -26.844 1 79.75 94 LEU A N 1
ATOM 695 C CA . LEU A 1 94 ? 4.422 -2.209 -27.469 1 79.75 94 LEU A CA 1
ATOM 696 C C . LEU A 1 94 ? 5.242 -3.438 -27.094 1 79.75 94 LEU A C 1
ATOM 698 O O . LEU A 1 94 ? 4.684 -4.496 -26.797 1 79.75 94 LEU A O 1
ATOM 702 N N . ALA A 1 95 ? 6.559 -3.283 -27.109 1 83.62 95 ALA A N 1
ATOM 703 C CA . ALA A 1 95 ? 7.457 -4.379 -26.766 1 83.62 95 ALA A CA 1
ATOM 704 C C . ALA A 1 95 ? 7.25 -4.82 -25.312 1 83.62 95 ALA A C 1
ATOM 706 O O . ALA A 1 95 ? 7.168 -6.016 -25.031 1 83.62 95 ALA A O 1
ATOM 707 N N . THR A 1 96 ? 7.156 -3.883 -24.5 1 80.56 96 THR A N 1
ATOM 708 C CA . THR A 1 96 ? 6.926 -4.176 -23.078 1 80.56 96 THR A CA 1
ATOM 709 C C . THR A 1 96 ? 5.629 -4.957 -22.891 1 80.56 96 THR A C 1
ATOM 711 O O . THR A 1 96 ? 5.609 -5.984 -22.219 1 80.56 96 THR A O 1
ATOM 714 N N . ALA A 1 97 ? 4.621 -4.477 -23.531 1 76.38 97 ALA A N 1
ATOM 715 C CA . ALA A 1 97 ? 3.324 -5.141 -23.438 1 76.38 97 ALA A CA 1
ATOM 716 C C . ALA A 1 97 ? 3.387 -6.551 -24.016 1 76.38 97 ALA A C 1
ATOM 718 O O . ALA A 1 97 ? 2.814 -7.484 -23.453 1 76.38 97 ALA A O 1
ATOM 719 N N . THR A 1 98 ? 4.043 -6.691 -25.141 1 73.94 98 THR A N 1
ATOM 720 C CA . THR A 1 98 ? 4.176 -7.984 -25.812 1 73.94 98 THR A CA 1
ATOM 721 C C . THR A 1 98 ? 4.922 -8.977 -24.922 1 73.94 98 THR A C 1
ATOM 723 O O . THR A 1 98 ? 4.453 -10.094 -24.703 1 73.94 98 THR A O 1
ATOM 726 N N . LEU A 1 99 ? 6.039 -8.547 -24.391 1 76.06 99 LEU A N 1
ATOM 727 C CA . LEU A 1 99 ? 6.855 -9.422 -23.578 1 76.06 99 LEU A CA 1
ATOM 728 C C . LEU A 1 99 ? 6.117 -9.82 -22.297 1 76.06 99 LEU A C 1
ATOM 730 O O . LEU A 1 99 ? 6.18 -10.969 -21.875 1 76.06 99 LEU A O 1
ATOM 734 N N . GLN A 1 100 ? 5.418 -8.898 -21.828 1 72.94 100 GLN A N 1
ATOM 735 C CA . GLN A 1 100 ? 4.617 -9.188 -20.641 1 72.94 100 GLN A CA 1
ATOM 736 C C . GLN A 1 100 ? 3.514 -10.195 -20.953 1 72.94 100 GLN A C 1
ATOM 738 O O . GLN A 1 100 ? 3.303 -11.148 -20.203 1 72.94 100 GLN A O 1
ATOM 743 N N . SER A 1 101 ? 2.861 -10.008 -22.109 1 68.12 101 SER A N 1
ATOM 744 C CA . SER A 1 101 ? 1.773 -10.898 -22.5 1 68.12 101 SER A CA 1
ATOM 745 C C . SER A 1 101 ? 2.275 -12.32 -22.719 1 68.12 101 SER A C 1
ATOM 747 O O . SER A 1 101 ? 1.621 -13.289 -22.328 1 68.12 101 SER A O 1
ATOM 749 N N . TRP A 1 102 ? 3.396 -12.43 -23.375 1 65.88 102 TRP A N 1
ATOM 750 C CA . TRP A 1 102 ? 3.965 -13.758 -23.609 1 65.88 102 TRP A CA 1
ATOM 751 C C . TRP A 1 102 ? 4.375 -14.414 -22.297 1 65.88 102 TRP A C 1
ATOM 753 O O . TRP A 1 102 ? 4.09 -15.594 -22.062 1 65.88 102 TRP A O 1
ATOM 763 N N . THR A 1 103 ? 4.996 -13.656 -21.484 1 66.06 103 THR A N 1
ATOM 764 C CA . THR A 1 103 ? 5.402 -14.172 -20.172 1 66.06 103 THR A CA 1
ATOM 765 C C . THR A 1 103 ? 4.191 -14.648 -19.375 1 66.06 103 THR A C 1
ATOM 767 O O . THR A 1 103 ? 4.203 -15.75 -18.828 1 66.06 103 THR A O 1
ATOM 770 N N . ASP A 1 104 ? 3.248 -13.883 -19.422 1 66.06 104 ASP A N 1
ATOM 771 C CA . ASP A 1 104 ? 2.008 -14.242 -18.75 1 66.06 104 ASP A CA 1
ATOM 772 C C . ASP A 1 104 ? 1.412 -15.516 -19.344 1 66.06 104 ASP A C 1
ATOM 774 O O . ASP A 1 104 ? 0.914 -16.375 -18.609 1 66.06 104 ASP A O 1
ATOM 778 N N . GLY A 1 105 ? 1.427 -15.609 -20.656 1 61.03 105 GLY A N 1
ATOM 779 C CA . GLY A 1 105 ? 0.914 -16.797 -21.344 1 61.03 105 GLY A CA 1
ATOM 780 C C . GLY A 1 105 ? 1.647 -18.062 -20.969 1 61.03 105 GLY A C 1
ATOM 781 O O . GLY A 1 105 ? 1.021 -19.094 -20.719 1 61.03 105 GLY A O 1
ATOM 782 N N . ILE A 1 106 ? 2.916 -17.906 -20.891 1 59.94 106 ILE A N 1
ATOM 783 C CA . ILE A 1 106 ? 3.723 -19.062 -20.516 1 59.94 106 ILE A CA 1
ATOM 784 C C . ILE A 1 106 ? 3.402 -19.453 -19.078 1 59.94 106 ILE A C 1
ATOM 786 O O . ILE A 1 106 ? 3.215 -20.641 -18.781 1 59.94 106 ILE A O 1
ATOM 790 N N . HIS A 1 107 ? 3.295 -18.484 -18.281 1 64.75 107 HIS A N 1
ATOM 791 C CA . HIS A 1 107 ? 2.951 -18.75 -16.891 1 64.75 107 HIS A CA 1
ATOM 792 C C . HIS A 1 107 ? 1.596 -19.438 -16.781 1 64.75 107 HIS A C 1
ATOM 794 O O . HIS A 1 107 ? 1.438 -20.391 -16.016 1 64.75 107 HIS A O 1
ATOM 800 N N . ARG A 1 108 ? 0.788 -19.047 -17.609 1 64.38 108 ARG A N 1
ATOM 801 C CA . ARG A 1 108 ? -0.539 -19.656 -17.609 1 64.38 108 ARG A CA 1
ATOM 802 C C . ARG A 1 108 ? -0.472 -21.109 -18.062 1 64.38 108 ARG A C 1
ATOM 804 O O . ARG A 1 108 ? -1.142 -21.969 -17.484 1 64.38 108 ARG A O 1
ATOM 811 N N . ALA A 1 109 ? 0.348 -21.312 -19.062 1 61.41 109 ALA A N 1
ATOM 812 C CA . ALA A 1 109 ? 0.501 -22.688 -19.562 1 61.41 109 ALA A CA 1
ATOM 813 C C . ALA A 1 109 ? 1.112 -23.594 -18.5 1 61.41 109 ALA A C 1
ATOM 815 O O . ALA A 1 109 ? 0.67 -24.719 -18.312 1 61.41 109 ALA A O 1
ATOM 816 N N . ARG A 1 110 ? 2.086 -23.094 -17.828 1 66.38 110 ARG A N 1
ATOM 817 C CA . ARG A 1 110 ? 2.729 -23.859 -16.766 1 66.38 110 ARG A CA 1
ATOM 818 C C . ARG A 1 110 ? 1.755 -24.141 -15.625 1 66.38 110 ARG A C 1
ATOM 820 O O . ARG A 1 110 ? 1.753 -25.234 -15.055 1 66.38 110 ARG A O 1
ATOM 827 N N . ARG A 1 111 ? 1.011 -23.203 -15.352 1 70.25 111 ARG A N 1
ATOM 828 C CA . ARG A 1 111 ? -0.007 -23.344 -14.312 1 70.25 111 ARG A CA 1
ATOM 829 C C . ARG A 1 111 ? -1.021 -24.422 -14.688 1 70.25 111 ARG A C 1
ATOM 831 O O . ARG A 1 111 ? -1.4 -25.234 -13.844 1 70.25 111 ARG A O 1
ATOM 838 N N . ARG A 1 112 ? -1.268 -24.406 -15.922 1 64.5 112 ARG A N 1
ATOM 839 C CA . ARG A 1 112 ? -2.223 -25.391 -16.406 1 64.5 112 ARG A CA 1
ATOM 840 C C . ARG A 1 112 ? -1.632 -26.797 -16.328 1 64.5 112 ARG A C 1
ATOM 842 O O . ARG A 1 112 ? -2.334 -27.766 -16 1 64.5 112 ARG A O 1
ATOM 849 N N . ALA A 1 113 ? -0.337 -26.797 -16.562 1 69.19 113 ALA A N 1
ATOM 850 C CA . ALA A 1 113 ? 0.346 -28.094 -16.547 1 69.19 113 ALA A CA 1
ATOM 851 C C . ALA A 1 113 ? 0.604 -28.562 -15.117 1 69.19 113 ALA A C 1
ATOM 853 O O . ALA A 1 113 ? 0.89 -29.734 -14.883 1 69.19 113 ALA A O 1
ATOM 854 N N . GLY A 1 114 ? 0.46 -27.609 -14.164 1 74.06 114 GLY A N 1
ATOM 855 C CA . GLY A 1 114 ? 0.639 -27.969 -12.766 1 74.06 114 GLY A CA 1
ATOM 856 C C . GLY A 1 114 ? 2.074 -27.828 -12.289 1 74.06 114 GLY A C 1
ATOM 857 O O . GLY A 1 114 ? 2.449 -28.375 -11.258 1 74.06 114 GLY A O 1
ATOM 858 N N . SER A 1 115 ? 2.893 -27.25 -13.055 1 79.94 115 SER A N 1
ATOM 859 C CA . SER A 1 115 ? 4.281 -27.062 -12.641 1 79.94 115 SER A CA 1
ATOM 860 C C . SER A 1 115 ? 4.438 -25.828 -11.758 1 79.94 115 SER A C 1
ATOM 862 O O . SER A 1 115 ? 5.43 -25.703 -11.039 1 79.94 115 SER A O 1
ATOM 864 N N . THR A 1 116 ? 3.514 -24.969 -11.867 1 85.75 116 THR A N 1
ATOM 865 C CA . THR A 1 116 ? 3.531 -23.781 -11.023 1 85.75 116 THR A CA 1
ATOM 866 C C . THR A 1 116 ? 2.121 -23.422 -10.562 1 85.75 116 THR A C 1
ATOM 868 O O . THR A 1 116 ? 1.142 -23.719 -11.25 1 85.75 116 THR A O 1
ATOM 871 N N . ILE A 1 117 ? 2.033 -22.953 -9.398 1 90.31 117 ILE A N 1
ATOM 872 C CA . ILE A 1 117 ? 0.764 -22.438 -8.898 1 90.31 117 ILE A CA 1
ATOM 873 C C . ILE A 1 117 ? 0.998 -21.109 -8.164 1 90.31 117 ILE A C 1
ATOM 875 O O . ILE A 1 117 ? 1.966 -20.984 -7.41 1 90.31 117 ILE A O 1
ATOM 879 N N . THR A 1 118 ? 0.161 -20.125 -8.5 1 92.25 118 THR A N 1
ATOM 880 C CA . THR A 1 118 ? 0.257 -18.828 -7.863 1 92.25 118 THR A CA 1
ATOM 881 C C . THR A 1 118 ? -0.924 -18.594 -6.926 1 92.25 118 THR A C 1
ATOM 883 O O . THR A 1 118 ? -2.08 -18.656 -7.348 1 92.25 118 THR A O 1
ATOM 886 N N . ILE A 1 119 ? -0.564 -18.328 -5.676 1 94.5 119 ILE A N 1
ATOM 887 C CA . ILE A 1 119 ? -1.616 -18.016 -4.711 1 94.5 119 ILE A CA 1
ATOM 888 C C . ILE A 1 119 ? -1.467 -16.578 -4.219 1 94.5 119 ILE A C 1
ATOM 890 O O . ILE A 1 119 ? -0.364 -16.141 -3.879 1 94.5 119 ILE A O 1
ATOM 894 N N . GLY A 1 120 ? -2.566 -15.844 -4.316 1 95.75 120 GLY A N 1
ATOM 895 C CA . GLY A 1 120 ? -2.627 -14.516 -3.734 1 95.75 120 GLY A CA 1
ATOM 896 C C . GLY A 1 120 ? -3.104 -14.516 -2.295 1 95.75 120 GLY A C 1
ATOM 897 O O . GLY A 1 120 ? -4.008 -15.273 -1.935 1 95.75 120 GLY A O 1
ATOM 898 N N . THR A 1 121 ? -2.428 -13.711 -1.475 1 95.44 121 THR A N 1
ATOM 899 C CA . THR A 1 121 ? -2.867 -13.516 -0.097 1 95.44 121 THR A CA 1
ATOM 900 C C . THR A 1 121 ? -2.871 -12.039 0.269 1 95.44 121 THR A C 1
ATOM 902 O O . THR A 1 121 ? -2.084 -11.258 -0.272 1 95.44 121 THR A O 1
ATOM 905 N N . THR A 1 122 ? -3.793 -11.688 1.102 1 92.38 122 THR A N 1
ATOM 906 C CA . THR A 1 122 ? -3.686 -10.383 1.737 1 92.38 122 THR A CA 1
ATOM 907 C C . THR A 1 122 ? -2.701 -10.422 2.902 1 92.38 122 THR A C 1
ATOM 909 O O . THR A 1 122 ? -2.227 -11.5 3.283 1 92.38 122 THR A O 1
ATOM 912 N N . GLU A 1 123 ? -2.424 -9.234 3.42 1 87.75 123 GLU A N 1
ATOM 913 C CA . GLU A 1 123 ? -1.537 -9.133 4.574 1 87.75 123 GLU A CA 1
ATOM 914 C C . GLU A 1 123 ? -2.07 -9.938 5.754 1 87.75 123 GLU A C 1
ATOM 916 O O . GLU A 1 123 ? -1.293 -10.5 6.527 1 87.75 123 GLU A O 1
ATOM 921 N N . PHE A 1 124 ? -3.334 -10.102 5.805 1 86.25 124 PHE A N 1
ATOM 922 C CA . PHE A 1 124 ? -3.924 -10.672 7.012 1 86.25 124 PHE A CA 1
ATOM 923 C C . PHE A 1 124 ? -4.418 -12.086 6.758 1 86.25 124 PHE A C 1
ATOM 925 O O . PHE A 1 124 ? -4.996 -12.719 7.645 1 86.25 124 PHE A O 1
ATOM 932 N N . THR A 1 125 ? -4.211 -12.602 5.602 1 90.44 125 THR A N 1
ATOM 933 C CA . THR A 1 125 ? -4.637 -13.969 5.324 1 90.44 125 THR A CA 1
ATOM 934 C C . THR A 1 125 ? -3.438 -14.859 5.012 1 90.44 125 THR A C 1
ATOM 936 O O . THR A 1 125 ? -3.586 -16.062 4.816 1 90.44 125 THR A O 1
ATOM 939 N N . VAL A 1 126 ? -2.301 -14.25 4.934 1 90.56 126 VAL A N 1
ATOM 940 C CA . VAL A 1 126 ? -1.093 -15.008 4.633 1 90.56 126 VAL A CA 1
ATOM 941 C C . VAL A 1 126 ? -0.916 -16.125 5.652 1 90.56 126 VAL A C 1
ATOM 943 O O . VAL A 1 126 ? -0.437 -17.219 5.316 1 90.56 126 VAL A O 1
ATOM 946 N N . GLU A 1 127 ? -1.322 -15.93 6.855 1 87.56 127 GLU A N 1
ATOM 947 C CA . GLU A 1 127 ? -1.173 -16.906 7.934 1 87.56 127 GLU A CA 1
ATOM 948 C C . GLU A 1 127 ? -1.971 -18.172 7.645 1 87.56 127 GLU A C 1
ATOM 950 O O . GLU A 1 127 ? -1.574 -19.266 8.055 1 87.56 127 GLU A O 1
ATOM 955 N N . PHE A 1 128 ? -3.006 -18.031 6.93 1 90.62 128 PHE A N 1
ATOM 956 C CA . PHE A 1 128 ? -3.818 -19.203 6.605 1 90.62 128 PHE A CA 1
ATOM 957 C C . PHE A 1 128 ? -3.076 -20.125 5.648 1 90.62 128 PHE A C 1
ATOM 959 O O . PHE A 1 128 ? -3.107 -21.359 5.812 1 90.62 128 PHE A O 1
ATOM 966 N N . LEU A 1 129 ? -2.469 -19.531 4.645 1 94.31 129 LEU A N 1
ATOM 967 C CA . LEU A 1 129 ? -1.615 -20.344 3.771 1 94.31 129 LEU A CA 1
ATOM 968 C C . LEU A 1 129 ? -0.487 -20.984 4.562 1 94.31 129 LEU A C 1
ATOM 970 O O . LEU A 1 129 ? -0.135 -22.141 4.316 1 94.31 129 LEU A O 1
ATOM 974 N N . GLY A 1 130 ? -0.003 -20.25 5.52 1 92.62 130 GLY A N 1
ATOM 975 C CA . GLY A 1 130 ? 1.046 -20.781 6.371 1 92.62 130 GLY A CA 1
ATOM 976 C C . GLY A 1 130 ? 0.618 -22.016 7.145 1 92.62 130 GLY A C 1
ATOM 977 O O . GLY A 1 130 ? 1.44 -22.891 7.445 1 92.62 130 GLY A O 1
ATOM 978 N N . GLN A 1 131 ? -0.59 -22.109 7.414 1 91.5 131 GLN A N 1
ATOM 979 C CA . GLN A 1 131 ? -1.118 -23.234 8.188 1 91.5 131 GLN A CA 1
ATOM 980 C C . GLN A 1 131 ? -1.224 -24.484 7.332 1 91.5 131 GLN A C 1
ATOM 982 O O . GLN A 1 131 ? -1.069 -25.609 7.836 1 91.5 131 GLN A O 1
ATOM 987 N N . VAL A 1 132 ? -1.43 -24.328 6.09 1 93.69 132 VAL A N 1
ATOM 988 C CA . VAL A 1 132 ? -1.702 -25.5 5.266 1 93.69 132 VAL A CA 1
ATOM 989 C C . VAL A 1 132 ? -0.442 -25.906 4.5 1 93.69 132 VAL A C 1
ATOM 991 O O . VAL A 1 132 ? -0.267 -27.078 4.141 1 93.69 132 VAL A O 1
ATOM 994 N N . TRP A 1 133 ? 0.436 -25.031 4.332 1 93.88 133 TRP A N 1
ATOM 995 C CA . TRP A 1 133 ? 1.571 -25.219 3.432 1 93.88 133 TRP A CA 1
ATOM 996 C C . TRP A 1 133 ? 2.514 -26.297 3.949 1 93.88 133 TRP A C 1
ATOM 998 O O . TRP A 1 133 ? 3.004 -27.125 3.176 1 93.88 133 TRP A O 1
ATOM 1008 N N . PRO A 1 134 ? 2.736 -26.391 5.242 1 91.88 134 PRO A N 1
ATOM 1009 C CA . PRO A 1 134 ? 3.658 -27.422 5.734 1 91.88 134 PRO A CA 1
ATOM 1010 C C . PRO A 1 134 ? 3.248 -28.828 5.316 1 91.88 134 PRO A C 1
ATOM 1012 O O . PRO A 1 134 ? 4.105 -29.672 5.051 1 91.88 134 PRO A O 1
ATOM 1015 N N . GLY A 1 135 ? 2.023 -29.047 5.191 1 93.38 135 GLY A N 1
ATOM 1016 C CA . GLY A 1 135 ? 1.538 -30.359 4.809 1 93.38 135 GLY A CA 1
ATOM 1017 C C . GLY A 1 135 ? 1.676 -30.641 3.322 1 93.38 135 GLY A C 1
ATOM 1018 O O . GLY A 1 135 ? 1.596 -31.781 2.893 1 93.38 135 GLY A O 1
ATOM 1019 N N . LEU A 1 136 ? 1.928 -29.609 2.574 1 94.62 136 LEU A N 1
ATOM 1020 C CA . LEU A 1 136 ? 1.943 -29.75 1.121 1 94.62 136 LEU A CA 1
ATOM 1021 C C . LEU A 1 136 ? 3.359 -29.594 0.576 1 94.62 136 LEU A C 1
ATOM 1023 O O . LEU A 1 136 ? 3.646 -30.016 -0.546 1 94.62 136 LEU A O 1
ATOM 1027 N N . ARG A 1 137 ? 4.211 -29.078 1.306 1 93.12 137 ARG A N 1
ATOM 1028 C CA . ARG A 1 137 ? 5.52 -28.641 0.836 1 93.12 137 ARG A CA 1
ATOM 1029 C C . ARG A 1 137 ? 6.312 -29.797 0.248 1 93.12 137 ARG A C 1
ATOM 1031 O O . ARG A 1 137 ? 6.828 -29.703 -0.867 1 93.12 137 ARG A O 1
ATOM 1038 N N . GLU A 1 138 ? 6.43 -30.891 0.957 1 93 138 GLU A N 1
ATOM 1039 C CA . GLU A 1 138 ? 7.215 -32.062 0.523 1 93 138 GLU A CA 1
ATOM 1040 C C . GLU A 1 138 ? 6.695 -32.594 -0.796 1 93 138 GLU A C 1
ATOM 1042 O O . GLU A 1 138 ? 7.477 -32.906 -1.699 1 93 138 GLU A O 1
ATOM 1047 N N . ASP A 1 139 ? 5.449 -32.75 -0.8 1 92.25 139 ASP A N 1
ATOM 1048 C CA . ASP A 1 139 ? 4.832 -33.281 -2.012 1 92.25 139 ASP A CA 1
ATOM 1049 C C . ASP A 1 139 ? 5.082 -32.375 -3.205 1 92.25 139 ASP A C 1
ATOM 1051 O O . ASP A 1 139 ? 5.418 -32.812 -4.297 1 92.25 139 ASP A O 1
ATOM 1055 N N . PHE A 1 140 ? 4.945 -31.094 -3.035 1 92.06 140 PHE A N 1
ATOM 1056 C CA . PHE A 1 140 ? 5.176 -30.125 -4.094 1 92.06 140 PHE A CA 1
ATOM 1057 C C . PHE A 1 140 ? 6.629 -30.156 -4.555 1 92.06 140 PHE A C 1
ATOM 1059 O O . PHE A 1 140 ? 6.906 -30.125 -5.758 1 92.06 140 PHE A O 1
ATOM 1066 N N . GLU A 1 141 ? 7.488 -30.219 -3.605 1 89.31 141 GLU A N 1
ATOM 1067 C CA . GLU A 1 141 ? 8.906 -30.297 -3.938 1 89.31 141 GLU A CA 1
ATOM 1068 C C . GLU A 1 141 ? 9.227 -31.578 -4.719 1 89.31 141 GLU A C 1
ATOM 1070 O O . GLU A 1 141 ? 9.945 -31.531 -5.719 1 89.31 141 GLU A O 1
ATOM 1075 N N . ARG A 1 142 ? 8.727 -32.719 -4.297 1 91.5 142 ARG A N 1
ATOM 1076 C CA . ARG A 1 142 ? 8.945 -34 -4.953 1 91.5 142 ARG A CA 1
ATOM 1077 C C . ARG A 1 142 ? 8.438 -33.969 -6.391 1 91.5 142 ARG A C 1
ATOM 1079 O O . ARG A 1 142 ? 9.062 -34.531 -7.285 1 91.5 142 ARG A O 1
ATOM 1086 N N . ARG A 1 143 ? 7.383 -33.312 -6.609 1 90.31 143 ARG A N 1
ATOM 1087 C CA . ARG A 1 143 ? 6.746 -33.25 -7.922 1 90.31 143 ARG A CA 1
ATOM 1088 C C . ARG A 1 143 ? 7.309 -32.094 -8.758 1 90.31 143 ARG A C 1
ATOM 1090 O O . ARG A 1 143 ? 6.945 -31.938 -9.922 1 90.31 143 ARG A O 1
ATOM 1097 N N . GLY A 1 144 ? 8.133 -31.266 -8.125 1 87.88 144 GLY A N 1
ATOM 1098 C CA . GLY A 1 144 ? 8.734 -30.125 -8.812 1 87.88 144 GLY A CA 1
ATOM 1099 C C . GLY A 1 144 ? 7.758 -29 -9.047 1 87.88 144 GLY A C 1
ATOM 1100 O O . GLY A 1 144 ? 7.867 -28.266 -10.047 1 87.88 144 GLY A O 1
ATOM 1101 N N . VAL A 1 145 ? 6.723 -28.906 -8.258 1 88.81 145 VAL A N 1
ATOM 1102 C CA . VAL A 1 145 ? 5.73 -27.844 -8.367 1 88.81 145 VAL A CA 1
ATOM 1103 C C . VAL A 1 145 ? 6.227 -26.594 -7.641 1 88.81 145 VAL A C 1
ATOM 1105 O O . VAL A 1 145 ? 6.602 -26.672 -6.465 1 88.81 145 VAL A O 1
ATOM 1108 N N . GLN A 1 146 ? 6.262 -25.5 -8.352 1 88.06 146 GLN A N 1
ATOM 1109 C CA . GLN A 1 146 ? 6.684 -24.234 -7.754 1 88.06 146 GLN A CA 1
ATOM 1110 C C . GLN A 1 146 ? 5.484 -23.438 -7.23 1 88.06 146 GLN A C 1
ATOM 1112 O O . GLN A 1 146 ? 4.543 -23.172 -7.973 1 88.06 146 GLN A O 1
ATOM 1117 N N . LEU A 1 147 ? 5.559 -23.078 -5.992 1 91.06 147 LEU A N 1
ATOM 1118 C CA . LEU A 1 147 ? 4.551 -22.203 -5.398 1 91.06 147 LEU A CA 1
ATOM 1119 C C . LEU A 1 147 ? 4.988 -20.75 -5.465 1 91.06 147 LEU A C 1
ATOM 1121 O O . LEU A 1 147 ? 6.047 -20.391 -4.945 1 91.06 147 LEU A O 1
ATOM 1125 N N . LYS A 1 148 ? 4.199 -19.984 -6.109 1 91.12 148 LYS A N 1
ATOM 1126 C CA . LYS A 1 148 ? 4.398 -18.531 -6.125 1 91.12 148 LYS A CA 1
ATOM 1127 C C . LYS A 1 148 ? 3.371 -17.828 -5.25 1 91.12 148 LYS A C 1
ATOM 1129 O O . LYS A 1 148 ? 2.184 -18.156 -5.289 1 91.12 148 LYS A O 1
ATOM 1134 N N . ILE A 1 149 ? 3.859 -16.922 -4.445 1 93.12 149 ILE A N 1
ATOM 1135 C CA . ILE A 1 149 ? 2.98 -16.172 -3.549 1 93.12 149 ILE A CA 1
ATOM 1136 C C . ILE A 1 149 ? 2.963 -14.703 -3.947 1 93.12 149 ILE A C 1
ATOM 1138 O O . ILE A 1 149 ? 4.016 -14.094 -4.137 1 93.12 149 ILE A O 1
ATOM 1142 N N . GLU A 1 150 ? 1.743 -14.156 -4.078 1 92.69 150 GLU A N 1
ATOM 1143 C CA . GLU A 1 150 ? 1.564 -12.758 -4.453 1 92.69 150 GLU A CA 1
ATOM 1144 C C . GLU A 1 150 ? 0.755 -12.008 -3.4 1 92.69 150 GLU A C 1
ATOM 1146 O O . GLU A 1 150 ? -0.225 -12.531 -2.869 1 92.69 150 GLU A O 1
ATOM 1151 N N . HIS A 1 151 ? 1.258 -10.789 -3.115 1 93.25 151 HIS A N 1
ATOM 1152 C CA . HIS A 1 151 ? 0.494 -9.914 -2.23 1 93.25 151 HIS A CA 1
ATOM 1153 C C . HIS A 1 151 ? -0.685 -9.289 -2.963 1 93.25 151 HIS A C 1
ATOM 1155 O O . HIS A 1 151 ? -0.494 -8.516 -3.908 1 93.25 151 HIS A O 1
ATOM 1161 N N . VAL A 1 152 ? -1.864 -9.609 -2.473 1 93.31 152 VAL A N 1
ATOM 1162 C CA . VAL A 1 152 ? -3.066 -9.086 -3.117 1 93.31 152 VAL A CA 1
ATOM 1163 C C . VAL A 1 152 ? -3.875 -8.266 -2.117 1 93.31 152 VAL A C 1
ATOM 1165 O O . VAL A 1 152 ? -4.105 -8.695 -0.987 1 93.31 152 VAL A O 1
ATOM 1168 N N . ARG A 1 153 ? -4.281 -7.039 -2.551 1 90.62 153 ARG A N 1
ATOM 1169 C CA . ARG A 1 153 ? -5.219 -6.258 -1.75 1 90.62 153 ARG A CA 1
ATOM 1170 C C . ARG A 1 153 ? -6.656 -6.691 -2.014 1 90.62 153 ARG A C 1
ATOM 1172 O O . ARG A 1 153 ? -6.996 -7.094 -3.129 1 90.62 153 ARG A O 1
ATOM 1179 N N . THR A 1 154 ? -7.461 -6.547 -1.019 1 90 154 THR A N 1
ATOM 1180 C CA . THR A 1 154 ? -8.836 -7.02 -1.125 1 90 154 THR A CA 1
ATOM 1181 C C . THR A 1 154 ? -9.539 -6.367 -2.312 1 90 154 THR A C 1
ATOM 1183 O O . THR A 1 154 ? -10.297 -7.023 -3.029 1 90 154 THR A O 1
ATOM 1186 N N . ARG A 1 155 ? -9.258 -5.156 -2.525 1 88.69 155 ARG A N 1
ATOM 1187 C CA . ARG A 1 155 ? -9.906 -4.414 -3.6 1 88.69 155 ARG A CA 1
ATOM 1188 C C . ARG A 1 155 ? -9.539 -4.988 -4.965 1 88.69 155 ARG A C 1
ATOM 1190 O O . ARG A 1 155 ? -10.289 -4.824 -5.934 1 88.69 155 ARG A O 1
ATOM 1197 N N . ASP A 1 156 ? -8.461 -5.707 -5.047 1 91.06 156 ASP A N 1
ATOM 1198 C CA . ASP A 1 156 ? -7.945 -6.18 -6.328 1 91.06 156 ASP A CA 1
ATOM 1199 C C . ASP A 1 156 ? -8.188 -7.68 -6.496 1 91.06 156 ASP A C 1
ATOM 1201 O O . ASP A 1 156 ? -7.824 -8.258 -7.52 1 91.06 156 ASP A O 1
ATOM 1205 N N . LEU A 1 157 ? -8.727 -8.297 -5.543 1 90.75 157 LEU A N 1
ATOM 1206 C CA . LEU A 1 157 ? -8.844 -9.75 -5.484 1 90.75 157 LEU A CA 1
ATOM 1207 C C . LEU A 1 157 ? -9.523 -10.289 -6.738 1 90.75 157 LEU A C 1
ATOM 1209 O O . LEU A 1 157 ? -8.953 -11.125 -7.445 1 90.75 157 LEU A O 1
ATOM 1213 N N . LYS A 1 158 ? -10.664 -9.773 -7.074 1 87.19 158 LYS A N 1
ATOM 1214 C CA . LYS A 1 158 ? -11.453 -10.266 -8.195 1 87.19 158 LYS A CA 1
ATOM 1215 C C . LYS A 1 158 ? -10.758 -10 -9.523 1 87.19 158 LYS A C 1
ATOM 1217 O O . LYS A 1 158 ? -10.711 -10.867 -10.398 1 87.19 158 LYS A O 1
ATOM 1222 N N . THR A 1 159 ? -10.234 -8.844 -9.602 1 89.06 159 THR A N 1
ATOM 1223 C CA . THR A 1 159 ? -9.578 -8.438 -10.836 1 89.06 159 THR A CA 1
ATOM 1224 C C . THR A 1 159 ? -8.352 -9.312 -11.102 1 89.06 159 THR A C 1
ATOM 1226 O O . THR A 1 159 ? -8.133 -9.75 -12.234 1 89.06 159 THR A O 1
ATOM 1229 N N . LYS A 1 160 ? -7.617 -9.609 -10.102 1 90.5 160 LYS A N 1
ATOM 1230 C CA . LYS A 1 160 ? -6.406 -10.406 -10.266 1 90.5 160 LYS A CA 1
ATOM 1231 C C . LYS A 1 160 ? -6.742 -11.859 -10.602 1 90.5 160 LYS A C 1
ATOM 1233 O O . LYS A 1 160 ? -6.043 -12.5 -11.383 1 90.5 160 LYS A O 1
ATOM 1238 N N . LEU A 1 161 ? -7.777 -12.336 -10.016 1 89.88 161 LEU A N 1
ATOM 1239 C CA . LEU A 1 161 ? -8.242 -13.688 -10.297 1 89.88 161 LEU A CA 1
ATOM 1240 C C . LEU A 1 161 ? -8.766 -13.797 -11.727 1 89.88 161 LEU A C 1
ATOM 1242 O O . LEU A 1 161 ? -8.398 -14.711 -12.461 1 89.88 161 LEU A O 1
ATOM 1246 N N . ALA A 1 162 ? -9.562 -12.836 -12.109 1 85.19 162 ALA A N 1
ATOM 1247 C CA . ALA A 1 162 ? -10.148 -12.82 -13.445 1 85.19 162 ALA A CA 1
ATOM 1248 C C . ALA A 1 162 ? -9.07 -12.68 -14.523 1 85.19 162 ALA A C 1
ATOM 1250 O O . ALA A 1 162 ? -9.172 -13.281 -15.594 1 85.19 162 ALA A O 1
ATOM 1251 N N . ALA A 1 163 ? -8.062 -11.93 -14.156 1 81.88 163 ALA A N 1
ATOM 1252 C CA . ALA A 1 163 ? -6.973 -11.672 -15.094 1 81.88 163 ALA A CA 1
ATOM 1253 C C . ALA A 1 163 ? -5.969 -12.82 -15.102 1 81.88 163 ALA A C 1
ATOM 1255 O O . ALA A 1 163 ? -4.953 -12.766 -15.797 1 81.88 163 ALA A O 1
ATOM 1256 N N . GLU A 1 164 ? -6.203 -13.766 -14.281 1 83.81 164 GLU A N 1
ATOM 1257 C CA . GLU A 1 164 ? -5.375 -14.969 -14.195 1 83.81 164 GLU A CA 1
ATOM 1258 C C . GLU A 1 164 ? -3.965 -14.633 -13.727 1 83.81 164 GLU A C 1
ATOM 1260 O O . GLU A 1 164 ? -2.996 -15.273 -14.148 1 83.81 164 GLU A O 1
ATOM 1265 N N . GLN A 1 165 ? -3.908 -13.594 -13.016 1 85.94 165 GLN A N 1
ATOM 1266 C CA . GLN A 1 165 ? -2.631 -13.25 -12.406 1 85.94 165 GLN A CA 1
ATOM 1267 C C . GLN A 1 165 ? -2.346 -14.125 -11.188 1 85.94 165 GLN A C 1
ATOM 1269 O O . GLN A 1 165 ? -1.191 -14.289 -10.789 1 85.94 165 GLN A O 1
ATOM 1274 N N . VAL A 1 166 ? -3.41 -14.656 -10.625 1 92.19 166 VAL A N 1
ATOM 1275 C CA . VAL A 1 166 ? -3.336 -15.648 -9.555 1 92.19 166 VAL A CA 1
ATOM 1276 C C . VAL A 1 166 ? -4.285 -16.812 -9.852 1 92.19 166 VAL A C 1
ATOM 1278 O O . VAL A 1 166 ? -5.266 -16.641 -10.578 1 92.19 166 VAL A O 1
ATOM 1281 N N . ASP A 1 167 ? -3.896 -17.969 -9.328 1 91 167 ASP A N 1
ATOM 1282 C CA . ASP A 1 167 ? -4.73 -19.156 -9.516 1 91 167 ASP A CA 1
ATOM 1283 C C . ASP A 1 167 ? -5.73 -19.312 -8.375 1 91 167 ASP A C 1
ATOM 1285 O O . ASP A 1 167 ? -6.84 -19.812 -8.57 1 91 167 ASP A O 1
ATOM 1289 N N . LEU A 1 168 ? -5.242 -19 -7.234 1 94.25 168 LEU A N 1
ATOM 1290 C CA . LEU A 1 168 ? -6.02 -19.016 -6 1 94.25 168 LEU A CA 1
ATOM 1291 C C . LEU A 1 168 ? -5.77 -17.75 -5.188 1 94.25 168 LEU A C 1
ATOM 1293 O O . LEU A 1 168 ? -4.684 -17.156 -5.258 1 94.25 168 LEU A O 1
ATOM 1297 N N . VAL A 1 169 ? -6.816 -17.312 -4.52 1 95.69 169 VAL A N 1
ATOM 1298 C CA . VAL A 1 169 ? -6.621 -16.172 -3.65 1 95.69 169 VAL A CA 1
ATOM 1299 C C . VAL A 1 169 ? -7.227 -16.438 -2.275 1 95.69 169 VAL A C 1
ATOM 1301 O O . VAL A 1 169 ? -8.328 -16.984 -2.176 1 95.69 169 VAL A O 1
ATOM 1304 N N . CYS A 1 170 ? -6.426 -16.219 -1.257 1 95.5 170 CYS A N 1
ATOM 1305 C CA . CYS A 1 170 ? -6.938 -16.188 0.11 1 95.5 170 CYS A CA 1
ATOM 1306 C C . CYS A 1 170 ? -7.363 -14.766 0.495 1 95.5 170 CYS A C 1
ATOM 1308 O O . CYS A 1 170 ? -6.531 -13.859 0.554 1 95.5 170 CYS A O 1
ATOM 1310 N N . GLY A 1 171 ? -8.641 -14.578 0.711 1 94.38 171 GLY A N 1
ATOM 1311 C CA . GLY A 1 171 ? -9.141 -13.25 1.01 1 94.38 171 GLY A CA 1
ATOM 1312 C C . GLY A 1 171 ? -10.469 -13.258 1.741 1 94.38 171 GLY A C 1
ATOM 1313 O O . GLY A 1 171 ? -10.93 -14.312 2.176 1 94.38 171 GLY A O 1
ATOM 1314 N N . SER A 1 172 ? -10.969 -12.055 1.961 1 93.44 172 SER A N 1
ATOM 1315 C CA . SER A 1 172 ? -12.227 -11.883 2.678 1 93.44 172 SER A CA 1
ATOM 1316 C C . SER A 1 172 ? -13.195 -11.008 1.889 1 93.44 172 SER A C 1
ATOM 1318 O O . SER A 1 172 ? -12.781 -10.273 0.99 1 93.44 172 SER A O 1
ATOM 1320 N N . PHE A 1 173 ? -14.461 -11.164 2.186 1 93.12 173 PHE A N 1
ATOM 1321 C CA . PHE A 1 173 ? -15.492 -10.305 1.617 1 93.12 173 PHE A CA 1
ATOM 1322 C C . PHE A 1 173 ? -16.672 -10.172 2.576 1 93.12 173 PHE A C 1
ATOM 1324 O O . PHE A 1 173 ? -16.766 -10.898 3.562 1 93.12 173 PHE A O 1
ATOM 1331 N N . ALA A 1 174 ? -17.422 -9.156 2.332 1 93.56 174 ALA A N 1
ATOM 1332 C CA . ALA A 1 174 ? -18.641 -8.945 3.109 1 93.56 174 ALA A CA 1
ATOM 1333 C C . ALA A 1 174 ? -19.797 -9.789 2.572 1 93.56 174 ALA A C 1
ATOM 1335 O O . ALA A 1 174 ? -20.094 -9.758 1.376 1 93.56 174 ALA A O 1
ATOM 1336 N N . ALA A 1 175 ? -20.344 -10.594 3.453 1 92.88 175 ALA A N 1
ATOM 1337 C CA . ALA A 1 175 ? -21.484 -11.414 3.059 1 92.88 175 ALA A CA 1
ATOM 1338 C C . ALA A 1 175 ? -22.672 -11.203 4 1 92.88 175 ALA A C 1
ATOM 1340 O O . ALA A 1 175 ? -22.484 -10.977 5.199 1 92.88 175 ALA A O 1
ATOM 1341 N N . THR A 1 176 ? -23.859 -11.281 3.422 1 92.81 176 THR A N 1
ATOM 1342 C CA . THR A 1 176 ? -25.062 -11.195 4.25 1 92.81 176 THR A CA 1
ATOM 1343 C C . THR A 1 176 ? -25.172 -12.398 5.18 1 92.81 176 THR A C 1
ATOM 1345 O O . THR A 1 176 ? -24.969 -13.539 4.75 1 92.81 176 THR A O 1
ATOM 1348 N N . ARG A 1 177 ? -25.469 -12.109 6.406 1 90.12 177 ARG A N 1
ATOM 1349 C CA . ARG A 1 177 ? -25.547 -13.164 7.41 1 90.12 177 ARG A CA 1
ATOM 1350 C C . ARG A 1 177 ? -26.672 -14.148 7.086 1 90.12 177 ARG A C 1
ATOM 1352 O O . ARG A 1 177 ? -27.797 -13.734 6.766 1 90.12 177 ARG A O 1
ATOM 1359 N N . GLY A 1 178 ? -26.375 -15.336 7.195 1 80.62 178 GLY A N 1
ATOM 1360 C CA . GLY A 1 178 ? -27.375 -16.375 6.988 1 80.62 178 GLY A CA 1
ATOM 1361 C C . GLY A 1 178 ? -27.625 -16.672 5.523 1 80.62 178 GLY A C 1
ATOM 1362 O O . GLY A 1 178 ? -28.531 -17.438 5.188 1 80.62 178 GLY A O 1
ATOM 1363 N N . ALA A 1 179 ? -26.953 -16.016 4.652 1 78.12 179 ALA A N 1
ATOM 1364 C CA . ALA A 1 179 ? -27.109 -16.266 3.219 1 78.12 179 ALA A CA 1
ATOM 1365 C C . ALA A 1 179 ? -25.812 -16.781 2.613 1 78.12 179 ALA A C 1
ATOM 1367 O O . ALA A 1 179 ? -24.719 -16.391 3.041 1 78.12 179 ALA A O 1
ATOM 1368 N N . PRO A 1 180 ? -26.016 -17.734 1.766 1 76.38 180 PRO A N 1
ATOM 1369 C CA . PRO A 1 180 ? -24.812 -18.172 1.062 1 76.38 180 PRO A CA 1
ATOM 1370 C C . PRO A 1 180 ? -24.172 -17.047 0.242 1 76.38 180 PRO A C 1
ATOM 1372 O O . PRO A 1 180 ? -24.891 -16.188 -0.284 1 76.38 180 PRO A O 1
ATOM 1375 N N . PRO A 1 181 ? -22.938 -17.078 0.314 1 76.31 181 PRO A N 1
ATOM 1376 C CA . PRO A 1 181 ? -22.297 -16.031 -0.474 1 76.31 181 PRO A CA 1
ATOM 1377 C C . PRO A 1 181 ? -22.641 -16.109 -1.961 1 76.31 181 PRO A C 1
ATOM 1379 O O . PRO A 1 181 ? -22.688 -17.203 -2.525 1 76.31 181 PRO A O 1
ATOM 1382 N N . ALA A 1 182 ? -23.219 -15.078 -2.467 1 73.38 182 ALA A N 1
ATOM 1383 C CA . ALA A 1 182 ? -23.484 -15 -3.9 1 73.38 182 ALA A CA 1
ATOM 1384 C C . ALA A 1 182 ? -22.234 -14.555 -4.668 1 73.38 182 ALA A C 1
ATOM 1386 O O . ALA A 1 182 ? -22 -13.359 -4.844 1 73.38 182 ALA A O 1
ATOM 1387 N N . LEU A 1 183 ? -21.422 -15.578 -4.977 1 80.38 183 LEU A N 1
ATOM 1388 C CA . LEU A 1 183 ? -20.156 -15.258 -5.645 1 80.38 183 LEU A CA 1
ATOM 1389 C C . LEU A 1 183 ? -20.109 -15.883 -7.035 1 80.38 183 LEU A C 1
ATOM 1391 O O . LEU A 1 183 ? -20.672 -16.969 -7.258 1 80.38 183 LEU A O 1
ATOM 1395 N N . ASP A 1 184 ? -19.516 -15.195 -7.965 1 84.31 184 ASP A N 1
ATOM 1396 C CA . ASP A 1 184 ? -19.266 -15.734 -9.297 1 84.31 184 ASP A CA 1
ATOM 1397 C C . ASP A 1 184 ? -17.953 -16.5 -9.344 1 84.31 184 ASP A C 1
ATOM 1399 O O . ASP A 1 184 ? -17.344 -16.641 -10.406 1 84.31 184 ASP A O 1
ATOM 1403 N N . TYR A 1 185 ? -17.516 -16.938 -8.195 1 90.06 185 TYR A N 1
ATOM 1404 C CA . TYR A 1 185 ? -16.266 -17.672 -8.055 1 90.06 185 TYR A CA 1
ATOM 1405 C C . TYR A 1 185 ? -16.469 -18.938 -7.215 1 90.06 185 TYR A C 1
ATOM 1407 O O . TYR A 1 185 ? -17.406 -19.031 -6.434 1 90.06 185 TYR A O 1
ATOM 1415 N N . ASP A 1 186 ? -15.625 -19.953 -7.527 1 91.25 186 ASP A N 1
ATOM 1416 C CA . ASP A 1 186 ? -15.547 -21.031 -6.551 1 91.25 186 ASP A CA 1
ATOM 1417 C C . ASP A 1 186 ? -15.008 -20.531 -5.211 1 91.25 186 ASP A C 1
ATOM 1419 O O . ASP A 1 186 ? -14.078 -19.719 -5.176 1 91.25 186 ASP A O 1
ATOM 1423 N N . PHE A 1 187 ? -15.719 -20.922 -4.234 1 93.38 187 PHE A N 1
ATOM 1424 C CA . PHE A 1 187 ? -15.359 -20.391 -2.93 1 93.38 187 PHE A CA 1
ATOM 1425 C C . PHE A 1 187 ? -15.398 -21.469 -1.862 1 93.38 187 PHE A C 1
ATOM 1427 O O . PHE A 1 187 ? -16.312 -22.297 -1.849 1 93.38 187 PHE A O 1
ATOM 1434 N N . LEU A 1 188 ? -14.359 -21.484 -1.024 1 92.69 188 LEU A N 1
ATOM 1435 C CA . LEU A 1 188 ? -14.297 -22.328 0.171 1 92.69 188 LEU A CA 1
ATOM 1436 C C . LEU A 1 188 ? -14.148 -21.469 1.424 1 92.69 188 LEU A C 1
ATOM 1438 O O . LEU A 1 188 ? -13.148 -20.766 1.592 1 92.69 188 LEU A O 1
ATOM 1442 N N . GLU A 1 189 ? -15.117 -21.5 2.27 1 92.06 189 GLU A N 1
ATOM 1443 C CA . GLU A 1 189 ? -15.117 -20.703 3.488 1 92.06 189 GLU A CA 1
ATOM 1444 C C . GLU A 1 189 ? -14.195 -21.297 4.543 1 92.06 189 GLU A C 1
ATOM 1446 O O . GLU A 1 189 ? -14.234 -22.5 4.793 1 92.06 189 GLU A O 1
ATOM 1451 N N . TRP A 1 190 ? -13.406 -20.438 5.109 1 89.75 190 TRP A N 1
ATOM 1452 C CA . TRP A 1 190 ? -12.523 -20.844 6.199 1 89.75 190 TRP A CA 1
ATOM 1453 C C . TRP A 1 190 ? -13.078 -20.391 7.547 1 89.75 190 TRP A C 1
ATOM 1455 O O . TRP A 1 190 ? -13.109 -21.172 8.5 1 89.75 190 TRP A O 1
ATOM 1465 N N . HIS A 1 191 ? -13.422 -19.141 7.625 1 87.69 191 HIS A N 1
ATOM 1466 C CA . HIS A 1 191 ? -14 -18.656 8.875 1 87.69 191 HIS A CA 1
ATOM 1467 C C . HIS A 1 191 ? -14.875 -17.438 8.633 1 87.69 191 HIS A C 1
ATOM 1469 O O . HIS A 1 191 ? -14.797 -16.812 7.574 1 87.69 191 HIS A O 1
ATOM 1475 N N . ARG A 1 192 ? -15.688 -17.219 9.641 1 90.25 192 ARG A N 1
ATOM 1476 C CA . ARG A 1 192 ? -16.594 -16.062 9.641 1 90.25 192 ARG A CA 1
ATOM 1477 C C . ARG A 1 192 ? -16.453 -15.273 10.938 1 90.25 192 ARG A C 1
ATOM 1479 O O . ARG A 1 192 ? -16.25 -15.844 12.008 1 90.25 192 ARG A O 1
ATOM 1486 N N . GLU A 1 193 ? -16.453 -13.977 10.734 1 91.06 193 GLU A N 1
ATOM 1487 C CA . GLU A 1 193 ? -16.391 -13.141 11.93 1 91.06 193 GLU A CA 1
ATOM 1488 C C . GLU A 1 193 ? -17.156 -11.844 11.734 1 91.06 193 GLU A C 1
ATOM 1490 O O . GLU A 1 193 ? -17.594 -11.531 10.625 1 91.06 193 GLU A O 1
ATOM 1495 N N . ARG A 1 194 ? -17.391 -11.203 12.875 1 90.81 194 ARG A N 1
ATOM 1496 C CA . ARG A 1 194 ? -18.078 -9.914 12.844 1 90.81 194 ARG A CA 1
ATOM 1497 C C . ARG A 1 194 ? -17.078 -8.758 12.766 1 90.81 194 ARG A C 1
ATOM 1499 O O . ARG A 1 194 ? -15.891 -8.945 13.008 1 90.81 194 ARG A O 1
ATOM 1506 N N . VAL A 1 195 ? -17.672 -7.633 12.336 1 94.19 195 VAL A N 1
ATOM 1507 C CA . VAL A 1 195 ? -16.875 -6.402 12.344 1 94.19 195 VAL A CA 1
ATOM 1508 C C . VAL A 1 195 ? -16.75 -5.883 13.773 1 94.19 195 VAL A C 1
ATOM 1510 O O . VAL A 1 195 ? -17.703 -5.961 14.562 1 94.19 195 VAL A O 1
ATOM 1513 N N . ALA A 1 196 ? -15.594 -5.465 14.102 1 94.56 196 ALA A N 1
ATOM 1514 C CA . ALA A 1 196 ? -15.328 -4.84 15.398 1 94.56 196 ALA A CA 1
ATOM 1515 C C . ALA A 1 196 ? -14.906 -3.385 15.227 1 94.56 196 ALA A C 1
ATOM 1517 O O . ALA A 1 196 ? -14.562 -2.955 14.125 1 94.56 196 ALA A O 1
ATOM 1518 N N . LEU A 1 197 ? -15.039 -2.709 16.328 1 96.94 197 LEU A N 1
ATOM 1519 C CA . LEU A 1 197 ? -14.648 -1.303 16.375 1 96.94 197 LEU A CA 1
ATOM 1520 C C . LEU A 1 197 ? -13.516 -1.081 17.375 1 96.94 197 LEU A C 1
ATOM 1522 O O . LEU A 1 197 ? -13.602 -1.521 18.516 1 96.94 197 LEU A O 1
ATOM 1526 N N . LEU A 1 198 ? -12.422 -0.491 16.891 1 97.38 198 LEU A N 1
ATOM 1527 C CA . LEU A 1 198 ? -11.344 -0.075 17.781 1 97.38 198 LEU A CA 1
ATOM 1528 C C . LEU A 1 198 ? -11.359 1.436 17.984 1 97.38 198 LEU A C 1
ATOM 1530 O O . LEU A 1 198 ? -11.602 2.193 17.047 1 97.38 198 LEU A O 1
ATOM 1534 N N . THR A 1 199 ? -11.086 1.859 19.234 1 98.12 199 THR A N 1
ATOM 1535 C CA . THR A 1 199 ? -11.195 3.287 19.516 1 98.12 199 THR A CA 1
ATOM 1536 C C . THR A 1 199 ? -10.234 3.697 20.625 1 98.12 199 THR A C 1
ATOM 1538 O O . THR A 1 199 ? -9.898 2.891 21.5 1 98.12 199 THR A O 1
ATOM 1541 N N . ASN A 1 200 ? -9.727 4.891 20.547 1 97.06 200 ASN A N 1
ATOM 1542 C CA . ASN A 1 200 ? -8.984 5.48 21.656 1 97.06 200 ASN A CA 1
ATOM 1543 C C . ASN A 1 200 ? -9.797 6.555 22.375 1 97.06 200 ASN A C 1
ATOM 1545 O O . ASN A 1 200 ? -9.25 7.312 23.172 1 97.06 200 ASN A O 1
ATOM 1549 N N . LEU A 1 201 ? -11.094 6.656 22.031 1 97.44 201 LEU A N 1
ATOM 1550 C CA . LEU A 1 201 ? -11.977 7.562 22.75 1 97.44 201 LEU A CA 1
ATOM 1551 C C . LEU A 1 201 ? -12.164 7.098 24.203 1 97.44 201 LEU A C 1
ATOM 1553 O O . LEU A 1 201 ? -12.18 5.895 24.469 1 97.44 201 LEU A O 1
ATOM 1557 N N . THR A 1 202 ? -12.383 8.055 25.031 1 96.12 202 THR A N 1
ATOM 1558 C CA . THR A 1 202 ? -12.586 7.715 26.438 1 96.12 202 THR A CA 1
ATOM 1559 C C . THR A 1 202 ? -13.969 7.09 26.641 1 96.12 202 THR A C 1
ATOM 1561 O O . THR A 1 202 ? -14.828 7.18 25.766 1 96.12 202 THR A O 1
ATOM 1564 N N . THR A 1 203 ? -14.18 6.473 27.812 1 95.69 203 THR A N 1
ATOM 1565 C CA . THR A 1 203 ? -15.461 5.848 28.125 1 95.69 203 THR A CA 1
ATOM 1566 C C . THR A 1 203 ? -16.547 6.902 28.281 1 95.69 203 THR A C 1
ATOM 1568 O O . THR A 1 203 ? -17.75 6.594 28.172 1 95.69 203 THR A O 1
ATOM 1571 N N . ARG A 1 204 ? -16.156 8.133 28.531 1 94.62 204 ARG A N 1
ATOM 1572 C CA . ARG A 1 204 ? -17.109 9.234 28.609 1 94.62 204 ARG A CA 1
ATOM 1573 C C . ARG A 1 204 ? -17.625 9.617 27.219 1 94.62 204 ARG A C 1
ATOM 1575 O O . ARG A 1 204 ? -18.812 9.914 27.062 1 94.62 204 ARG A O 1
ATOM 1582 N N . GLU A 1 205 ? -16.766 9.594 26.234 1 94.94 205 GLU A N 1
ATOM 1583 C CA . GLU A 1 205 ? -17.125 9.93 24.859 1 94.94 205 GLU A CA 1
ATOM 1584 C C . GLU A 1 205 ? -17.891 8.789 24.188 1 94.94 205 GLU A C 1
ATOM 1586 O O . GLU A 1 205 ? -18.812 9.031 23.406 1 94.94 205 GLU A O 1
ATOM 1591 N N . LEU A 1 206 ? -17.438 7.582 24.469 1 96 206 LEU A N 1
ATOM 1592 C CA . LEU A 1 206 ? -18.031 6.359 23.922 1 96 206 LEU A CA 1
ATOM 1593 C C . LEU A 1 206 ? -17.969 5.23 24.953 1 96 206 LEU A C 1
ATOM 1595 O O . LEU A 1 206 ? -16.891 4.68 25.219 1 96 206 LEU A O 1
ATOM 1599 N N . ASN A 1 207 ? -19.062 4.871 25.422 1 95.19 207 ASN A N 1
ATOM 1600 C CA . ASN A 1 207 ? -19.094 3.834 26.453 1 95.19 207 ASN A CA 1
ATOM 1601 C C . ASN A 1 207 ? -18.844 2.451 25.844 1 95.19 207 ASN A C 1
ATOM 1603 O O . ASN A 1 207 ? -18.672 2.316 24.641 1 95.19 207 ASN A O 1
ATOM 1607 N N . ASP A 1 208 ? -18.828 1.409 26.688 1 94.38 208 ASP A N 1
ATOM 1608 C CA . ASP A 1 208 ? -18.391 0.083 26.266 1 94.38 208 ASP A CA 1
ATOM 1609 C C . ASP A 1 208 ? -19.562 -0.74 25.734 1 94.38 208 ASP A C 1
ATOM 1611 O O . ASP A 1 208 ? -19.406 -1.924 25.438 1 94.38 208 ASP A O 1
ATOM 1615 N N . ARG A 1 209 ? -20.703 -0.111 25.641 1 95 209 ARG A N 1
ATOM 1616 C CA . ARG A 1 209 ? -21.859 -0.801 25.047 1 95 209 ARG A CA 1
ATOM 1617 C C . ARG A 1 209 ? -21.688 -0.933 23.531 1 95 209 ARG A C 1
ATOM 1619 O O . ARG A 1 209 ? -20.984 -0.148 22.906 1 95 209 ARG A O 1
ATOM 1626 N N . PRO A 1 210 ? -22.312 -1.969 22.969 1 96.69 210 PRO A N 1
ATOM 1627 C CA . PRO A 1 210 ? -22.25 -2.096 21.516 1 96.69 210 PRO A CA 1
ATOM 1628 C C . PRO A 1 210 ? -22.719 -0.837 20.797 1 96.69 210 PRO A C 1
ATOM 1630 O O . PRO A 1 210 ? -23.672 -0.189 21.234 1 96.69 210 PRO A O 1
ATOM 1633 N N . VAL A 1 211 ? -22.094 -0.528 19.75 1 97.62 211 VAL A N 1
ATOM 1634 C CA . VAL A 1 211 ? -22.359 0.706 19.016 1 97.62 211 VAL A CA 1
ATOM 1635 C C . VAL A 1 211 ? -23.469 0.476 17.984 1 97.62 211 VAL A C 1
ATOM 1637 O O . VAL A 1 211 ? -23.422 -0.482 17.219 1 97.62 211 VAL A O 1
ATOM 1640 N N . THR A 1 212 ? -24.406 1.343 17.953 1 97.19 212 THR A N 1
ATOM 1641 C CA . THR A 1 212 ? -25.547 1.237 17.047 1 97.19 212 THR A CA 1
ATOM 1642 C C . THR A 1 212 ? -25.219 1.864 15.695 1 97.19 212 THR A C 1
ATOM 1644 O O . THR A 1 212 ? -24.25 2.613 15.57 1 97.19 212 THR A O 1
ATOM 1647 N N . HIS A 1 213 ? -26.125 1.542 14.766 1 96.62 213 HIS A N 1
ATOM 1648 C CA . HIS A 1 213 ? -26.016 2.096 13.422 1 96.62 213 HIS A CA 1
ATOM 1649 C C . HIS A 1 213 ? -26.016 3.621 13.453 1 96.62 213 HIS A C 1
ATOM 1651 O O . HIS A 1 213 ? -25.188 4.262 12.805 1 96.62 213 HIS A O 1
ATOM 1657 N N . THR A 1 214 ? -26.922 4.18 14.172 1 96.19 214 THR A N 1
ATOM 1658 C CA . THR A 1 214 ? -27.062 5.625 14.25 1 96.19 214 THR A CA 1
ATOM 1659 C C . THR A 1 214 ? -25.875 6.254 14.977 1 96.19 214 THR A C 1
ATOM 1661 O O . THR A 1 214 ? -25.391 7.316 14.57 1 96.19 214 THR A O 1
ATOM 1664 N N . LYS A 1 215 ? -25.469 5.613 15.977 1 96.75 215 LYS A N 1
ATOM 1665 C CA . LYS A 1 215 ? -24.344 6.141 16.75 1 96.75 215 LYS A CA 1
ATOM 1666 C C . LYS A 1 215 ? -23.047 6.121 15.945 1 96.75 215 LYS A C 1
ATOM 1668 O O . LYS A 1 215 ? -22.25 7.047 16.031 1 96.75 215 LYS A O 1
ATOM 1673 N N . LEU A 1 216 ? -22.812 5.086 15.156 1 97.38 216 LEU A N 1
ATOM 1674 C CA . LEU A 1 216 ? -21.594 4.949 14.352 1 97.38 216 LEU A CA 1
ATOM 1675 C C . LEU A 1 216 ? -21.453 6.121 13.391 1 97.38 216 LEU A C 1
ATOM 1677 O O . LEU A 1 216 ? -20.328 6.605 13.164 1 97.38 216 LEU A O 1
ATOM 1681 N N . ALA A 1 217 ? -22.531 6.543 12.891 1 96.06 217 ALA A N 1
ATOM 1682 C CA . ALA A 1 217 ? -22.516 7.617 11.898 1 96.06 217 ALA A CA 1
ATOM 1683 C C . ALA A 1 217 ? -22.047 8.93 12.516 1 96.06 217 ALA A C 1
ATOM 1685 O O . ALA A 1 217 ? -21.578 9.82 11.812 1 96.06 217 ALA A O 1
ATOM 1686 N N . LYS A 1 218 ? -22.156 9.062 13.789 1 96.31 218 LYS A N 1
ATOM 1687 C CA . LYS A 1 218 ? -21.828 10.305 14.484 1 96.31 218 LYS A CA 1
ATOM 1688 C C . LYS A 1 218 ? -20.406 10.273 15.047 1 96.31 218 LYS A C 1
ATOM 1690 O O . LYS A 1 218 ? -19.859 11.32 15.391 1 96.31 218 LYS A O 1
ATOM 1695 N N . LEU A 1 219 ? -19.859 9.109 15.141 1 97.19 219 LEU A N 1
ATOM 1696 C CA . LEU A 1 219 ? -18.531 8.961 15.711 1 97.19 219 LEU A CA 1
ATOM 1697 C C . LEU A 1 219 ? -17.453 9.391 14.711 1 97.19 219 LEU A C 1
ATOM 1699 O O . LEU A 1 219 ? -17.609 9.188 13.508 1 97.19 219 LEU A O 1
ATOM 1703 N N . PRO A 1 220 ? -16.391 10.031 15.227 1 97.19 220 PRO A N 1
ATOM 1704 C CA . PRO A 1 220 ? -15.25 10.266 14.336 1 97.19 220 PRO A CA 1
ATOM 1705 C C . PRO A 1 220 ? -14.617 8.977 13.828 1 97.19 220 PRO A C 1
ATOM 1707 O O . PRO A 1 220 ? -14.086 8.188 14.617 1 97.19 220 PRO A O 1
ATOM 1710 N N . LEU A 1 221 ? -14.609 8.82 12.477 1 97.5 221 LEU A N 1
ATOM 1711 C CA . LEU A 1 221 ? -14.188 7.547 11.914 1 97.5 221 LEU A CA 1
ATOM 1712 C C . LEU A 1 221 ? -12.961 7.727 11.023 1 97.5 221 LEU A C 1
ATOM 1714 O O . LEU A 1 221 ? -12.891 8.672 10.234 1 97.5 221 LEU A O 1
ATOM 1718 N N . LEU A 1 222 ? -11.977 6.891 11.273 1 96.69 222 LEU A N 1
ATOM 1719 C CA . LEU A 1 222 ? -10.969 6.641 10.25 1 96.69 222 LEU A CA 1
ATOM 1720 C C . LEU A 1 222 ? -11.461 5.613 9.242 1 96.69 222 LEU A C 1
ATOM 1722 O O . LEU A 1 222 ? -11.742 4.469 9.602 1 96.69 222 LEU A O 1
ATOM 1726 N N . VAL A 1 223 ? -11.562 6.066 7.988 1 94.88 223 VAL A N 1
ATOM 1727 C CA . VAL A 1 223 ? -12.211 5.219 7 1 94.88 223 VAL A CA 1
ATOM 1728 C C . VAL A 1 223 ? -11.195 4.758 5.961 1 94.88 223 VAL A C 1
ATOM 1730 O O . VAL A 1 223 ? -10.383 5.551 5.484 1 94.88 223 VAL A O 1
ATOM 1733 N N . PRO A 1 224 ? -11.266 3.432 5.668 1 92 224 PRO A N 1
ATOM 1734 C CA . PRO A 1 224 ? -10.383 2.971 4.594 1 92 224 PRO A CA 1
ATOM 1735 C C . PRO A 1 224 ? -10.766 3.535 3.229 1 92 224 PRO A C 1
ATOM 1737 O O . PRO A 1 224 ? -11.953 3.719 2.943 1 92 224 PRO A O 1
ATOM 1740 N N . SER A 1 225 ? -9.742 3.775 2.412 1 87.94 225 SER A N 1
ATOM 1741 C CA . SER A 1 225 ? -9.977 4.305 1.075 1 87.94 225 SER A CA 1
ATOM 1742 C C . SER A 1 225 ? -10.648 3.268 0.181 1 87.94 225 SER A C 1
ATOM 1744 O O . SER A 1 225 ? -11.375 3.621 -0.75 1 87.94 225 SER A O 1
ATOM 1746 N N . ALA A 1 226 ? -10.406 2.039 0.376 1 89.81 226 ALA A N 1
ATOM 1747 C CA . ALA A 1 226 ? -10.984 0.933 -0.378 1 89.81 226 ALA A CA 1
ATOM 1748 C C . ALA A 1 226 ? -10.828 -0.387 0.371 1 89.81 226 ALA A C 1
ATOM 1750 O O . ALA A 1 226 ? -10.258 -0.423 1.464 1 89.81 226 ALA A O 1
ATOM 1751 N N . GLY A 1 227 ? -11.531 -1.464 -0.208 1 92.31 227 GLY A N 1
ATOM 1752 C CA . GLY A 1 227 ? -11.312 -2.797 0.332 1 92.31 227 GLY A CA 1
ATOM 1753 C C . GLY A 1 227 ? -12.469 -3.293 1.18 1 92.31 227 GLY A C 1
ATOM 1754 O O . GLY A 1 227 ? -13.609 -2.871 0.991 1 92.31 227 GLY A O 1
ATOM 1755 N N . LEU A 1 228 ? -12.141 -4.137 2.129 1 93.44 228 LEU A N 1
ATOM 1756 C CA . LEU A 1 228 ? -13.133 -4.922 2.854 1 93.44 228 LEU A CA 1
ATOM 1757 C C . LEU A 1 228 ? -14.039 -4.023 3.682 1 93.44 228 LEU A C 1
ATOM 1759 O O . LEU A 1 228 ? -15.266 -4.051 3.52 1 93.44 228 LEU A O 1
ATOM 1763 N N . LEU A 1 229 ? -13.469 -3.174 4.461 1 94.56 229 LEU A N 1
ATOM 1764 C CA . LEU A 1 229 ? -14.281 -2.404 5.402 1 94.56 229 LEU A CA 1
ATOM 1765 C C . LEU A 1 229 ? -14.984 -1.251 4.699 1 94.56 229 LEU A C 1
ATOM 1767 O O . LEU A 1 229 ? -16.062 -0.822 5.125 1 94.56 229 LEU A O 1
ATOM 1771 N N . ALA A 1 230 ? -14.391 -0.748 3.656 1 94.38 230 ALA A N 1
ATOM 1772 C CA . ALA A 1 230 ? -15.102 0.213 2.814 1 94.38 230 ALA A CA 1
ATOM 1773 C C . ALA A 1 230 ? -16.375 -0.399 2.232 1 94.38 230 ALA A C 1
ATOM 1775 O O . ALA A 1 230 ? -17.406 0.274 2.125 1 94.38 230 ALA A O 1
ATOM 1776 N N . ASP A 1 231 ? -16.281 -1.657 1.845 1 93.81 231 ASP A N 1
ATOM 1777 C CA . ASP A 1 231 ? -17.453 -2.355 1.318 1 93.81 231 ASP A CA 1
ATOM 1778 C C . ASP A 1 231 ? -18.562 -2.443 2.369 1 93.81 231 ASP A C 1
ATOM 1780 O O . ASP A 1 231 ? -19.734 -2.256 2.057 1 93.81 231 ASP A O 1
ATOM 1784 N N . PHE A 1 232 ? -18.219 -2.684 3.566 1 95.75 232 PHE A N 1
ATOM 1785 C CA . PHE A 1 232 ? -19.188 -2.711 4.652 1 95.75 232 PHE A CA 1
ATOM 1786 C C . PHE A 1 232 ? -19.891 -1.363 4.781 1 95.75 232 PHE A C 1
ATOM 1788 O O . PHE A 1 232 ? -21.125 -1.3 4.828 1 95.75 232 PHE A O 1
ATOM 1795 N N . LEU A 1 233 ? -19.094 -0.357 4.832 1 96.56 233 LEU A N 1
ATOM 1796 C CA . LEU A 1 233 ? -19.656 0.98 5.004 1 96.56 233 LEU A CA 1
ATOM 1797 C C . LEU A 1 233 ? -20.562 1.34 3.836 1 96.56 233 LEU A C 1
ATOM 1799 O O . LEU A 1 233 ? -21.625 1.932 4.031 1 96.56 233 LEU A O 1
ATOM 1803 N N . SER A 1 234 ? -20.172 0.942 2.689 1 95.06 234 SER A N 1
ATOM 1804 C CA . SER A 1 234 ? -20.984 1.208 1.506 1 95.06 234 SER A CA 1
ATOM 1805 C C . SER A 1 234 ? -22.328 0.48 1.576 1 95.06 234 SER A C 1
ATOM 1807 O O . SER A 1 234 ? -23.359 1.035 1.2 1 95.06 234 SER A O 1
ATOM 1809 N N . ARG A 1 235 ? -22.312 -0.705 2.035 1 95.06 235 ARG A N 1
ATOM 1810 C CA . ARG A 1 235 ? -23.516 -1.506 2.107 1 95.06 235 ARG A CA 1
ATOM 1811 C C . ARG A 1 235 ? -24.422 -1.035 3.244 1 95.06 235 ARG A C 1
ATOM 1813 O O . ARG A 1 235 ? -25.656 -1.111 3.145 1 95.06 235 ARG A O 1
ATOM 1820 N N . TRP A 1 236 ? -23.844 -0.532 4.285 1 96 236 TRP A N 1
ATOM 1821 C CA . TRP A 1 236 ? -24.609 -0.093 5.445 1 96 236 TRP A CA 1
ATOM 1822 C C . TRP A 1 236 ? -25.188 1.299 5.223 1 96 236 TRP A C 1
ATOM 1824 O O . TRP A 1 236 ? -26.312 1.581 5.637 1 96 236 TRP A O 1
ATOM 1834 N N . TYR A 1 237 ? -24.375 2.176 4.582 1 95.5 237 TYR A N 1
ATOM 1835 C CA . TYR A 1 237 ? -24.75 3.586 4.566 1 95.5 237 TYR A CA 1
ATOM 1836 C C . TYR A 1 237 ? -24.891 4.094 3.139 1 95.5 237 TYR A C 1
ATOM 1838 O O . TYR A 1 237 ? -25.188 5.273 2.92 1 95.5 237 TYR A O 1
ATOM 1846 N N . GLY A 1 238 ? -24.656 3.16 2.225 1 91.88 238 GLY A N 1
ATOM 1847 C CA . GLY A 1 238 ? -24.766 3.543 0.826 1 91.88 238 GLY A CA 1
ATOM 1848 C C . GLY A 1 238 ? -23.438 3.9 0.195 1 91.88 238 GLY A C 1
ATOM 1849 O O . GLY A 1 238 ? -22.422 4.055 0.894 1 91.88 238 GLY A O 1
ATOM 1850 N N . PRO A 1 239 ? -23.406 4.012 -1.137 1 85.62 239 PRO A N 1
ATOM 1851 C CA . PRO A 1 239 ? -22.172 4.289 -1.856 1 85.62 239 PRO A CA 1
ATOM 1852 C C . PRO A 1 239 ? -21.562 5.641 -1.481 1 85.62 239 PRO A C 1
ATOM 1854 O O . PRO A 1 239 ? -20.344 5.828 -1.593 1 85.62 239 PRO A O 1
ATOM 1857 N N . ASP A 1 240 ? -22.391 6.523 -0.979 1 85.88 240 ASP A N 1
ATOM 1858 C CA . ASP A 1 240 ? -21.906 7.836 -0.557 1 85.88 240 ASP A CA 1
ATOM 1859 C C . ASP A 1 240 ? -21.781 7.91 0.962 1 85.88 240 ASP A C 1
ATOM 1861 O O . ASP A 1 240 ? -22.109 8.93 1.572 1 85.88 240 ASP A O 1
ATOM 1865 N N . TYR A 1 241 ? -21.297 6.871 1.476 1 92 241 TYR A N 1
ATOM 1866 C CA . TYR A 1 241 ? -21.25 6.781 2.93 1 92 241 TYR A CA 1
ATOM 1867 C C . TYR A 1 241 ? -20.328 7.848 3.508 1 92 241 TYR A C 1
ATOM 1869 O O . TYR A 1 241 ? -20.484 8.258 4.66 1 92 241 TYR A O 1
ATOM 1877 N N . ARG A 1 242 ? -19.438 8.391 2.826 1 87.31 242 ARG A N 1
ATOM 1878 C CA . ARG A 1 242 ? -18.5 9.398 3.324 1 87.31 242 ARG A CA 1
ATOM 1879 C C . ARG A 1 242 ? -19.219 10.711 3.615 1 87.31 242 ARG A C 1
ATOM 1881 O O . ARG A 1 242 ? -18.797 11.484 4.469 1 87.31 242 ARG A O 1
ATOM 1888 N N . GLY A 1 243 ? -20.312 10.945 2.916 1 84.62 243 GLY A N 1
ATOM 1889 C CA . GLY A 1 243 ? -21.109 12.141 3.146 1 84.62 243 GLY A CA 1
ATOM 1890 C C . GLY A 1 243 ? -22 12.039 4.367 1 84.62 243 GLY A C 1
ATOM 1891 O O . GLY A 1 243 ? -22.438 13.055 4.914 1 84.62 243 GLY A O 1
ATOM 1892 N N . VAL A 1 244 ? -22.25 10.852 4.75 1 90.19 244 VAL A N 1
ATOM 1893 C CA . VAL A 1 244 ? -23.203 10.609 5.836 1 90.19 244 VAL A CA 1
ATOM 1894 C C . VAL A 1 244 ? -22.438 10.391 7.145 1 90.19 244 VAL A C 1
ATOM 1896 O O . VAL A 1 244 ? -22.938 10.703 8.227 1 90.19 244 VAL A O 1
ATOM 1899 N N . LEU A 1 245 ? -21.219 9.93 7.023 1 95 245 LEU A N 1
ATOM 1900 C CA . LEU A 1 245 ? -20.406 9.602 8.195 1 95 245 LEU A CA 1
ATOM 1901 C C . LEU A 1 245 ? -19.531 10.781 8.602 1 95 245 LEU A C 1
ATOM 1903 O O . LEU A 1 245 ? -19.328 11.711 7.812 1 95 245 LEU A O 1
ATOM 1907 N N . ASN A 1 246 ? -19.141 10.75 9.859 1 95.38 246 ASN A N 1
ATOM 1908 C CA . ASN A 1 246 ? -18.141 11.695 10.328 1 95.38 246 ASN A CA 1
ATOM 1909 C C . ASN A 1 246 ? -16.719 11.18 10.094 1 95.38 246 ASN A C 1
ATOM 1911 O O . ASN A 1 246 ? -16.094 10.633 11 1 95.38 246 ASN A O 1
ATOM 1915 N N . VAL A 1 247 ? -16.203 11.422 8.883 1 93 247 VAL A N 1
ATOM 1916 C CA . VAL A 1 247 ? -14.906 10.914 8.484 1 93 247 VAL A CA 1
ATOM 1917 C C . VAL A 1 247 ? -13.812 11.898 8.891 1 93 247 VAL A C 1
ATOM 1919 O O . VAL A 1 247 ? -13.773 13.031 8.398 1 93 247 VAL A O 1
ATOM 1922 N N . VAL A 1 248 ? -12.883 11.422 9.742 1 91.19 248 VAL A N 1
ATOM 1923 C CA . VAL A 1 248 ? -11.859 12.336 10.227 1 91.19 248 VAL A CA 1
ATOM 1924 C C . VAL A 1 248 ? -10.531 12.047 9.523 1 91.19 248 VAL A C 1
ATOM 1926 O O . VAL A 1 248 ? -9.617 12.875 9.539 1 91.19 248 VAL A O 1
ATOM 1929 N N . ALA A 1 249 ? -10.43 10.852 8.906 1 90.75 249 ALA A N 1
ATOM 1930 C CA . ALA A 1 249 ? -9.219 10.5 8.172 1 90.75 249 ALA A CA 1
ATOM 1931 C C . ALA A 1 249 ? -9.484 9.383 7.172 1 90.75 249 ALA A C 1
ATOM 1933 O O . ALA A 1 249 ? -10.25 8.453 7.461 1 90.75 249 ALA A O 1
ATOM 1934 N N . ASP A 1 250 ? -8.82 9.555 6.02 1 90.06 250 ASP A N 1
ATOM 1935 C CA . ASP A 1 250 ? -8.734 8.461 5.059 1 90.06 250 ASP A CA 1
ATOM 1936 C C . ASP A 1 250 ? -7.465 7.641 5.277 1 90.06 250 ASP A C 1
ATOM 1938 O O . ASP A 1 250 ? -6.367 8.195 5.344 1 90.06 250 ASP A O 1
ATOM 1942 N N . VAL A 1 251 ? -7.664 6.344 5.453 1 91.69 251 VAL A N 1
ATOM 1943 C CA . VAL A 1 251 ? -6.492 5.508 5.695 1 91.69 251 VAL A CA 1
ATOM 1944 C C . VAL A 1 251 ? -6.32 4.512 4.551 1 91.69 251 VAL A C 1
ATOM 1946 O O . VAL A 1 251 ? -7.293 3.906 4.098 1 91.69 251 VAL A O 1
ATOM 1949 N N . ASP A 1 252 ? -5.121 4.348 4.102 1 86.44 252 ASP A N 1
ATOM 1950 C CA . ASP A 1 252 ? -4.867 3.449 2.98 1 86.44 252 ASP A CA 1
ATOM 1951 C C . ASP A 1 252 ? -4.52 2.043 3.469 1 86.44 252 ASP A C 1
ATOM 1953 O O . ASP A 1 252 ? -4.637 1.073 2.717 1 86.44 252 ASP A O 1
ATOM 1957 N N . THR A 1 253 ? -3.982 1.934 4.652 1 88.19 253 THR A N 1
ATOM 1958 C CA . THR A 1 253 ? -3.734 0.629 5.258 1 88.19 253 THR A CA 1
ATOM 1959 C C . THR A 1 253 ? -4.266 0.586 6.688 1 88.19 253 THR A C 1
ATOM 1961 O O . THR A 1 253 ? -4.273 1.604 7.383 1 88.19 253 THR A O 1
ATOM 1964 N N . LEU A 1 254 ? -4.633 -0.533 7.074 1 89.94 254 LEU A N 1
ATOM 1965 C CA . LEU A 1 254 ? -5.137 -0.721 8.43 1 89.94 254 LEU A CA 1
ATOM 1966 C C . LEU A 1 254 ? -4.059 -0.415 9.461 1 89.94 254 LEU A C 1
ATOM 1968 O O . LEU A 1 254 ? -4.324 0.24 10.469 1 89.94 254 LEU A O 1
ATOM 1972 N N . ASN A 1 255 ? -2.881 -0.826 9.203 1 89 255 ASN A N 1
ATOM 1973 C CA . ASN A 1 255 ? -1.774 -0.616 10.133 1 89 255 ASN A CA 1
ATOM 1974 C C . ASN A 1 255 ? -1.521 0.869 10.375 1 89 255 ASN A C 1
ATOM 1976 O O . ASN A 1 255 ? -1.261 1.28 11.508 1 89 255 ASN A O 1
ATOM 1980 N N . TYR A 1 256 ? -1.604 1.604 9.359 1 91 256 TYR A N 1
ATOM 1981 C CA . TYR A 1 256 ? -1.389 3.041 9.492 1 91 256 TYR A CA 1
ATOM 1982 C C . TYR A 1 256 ? -2.477 3.68 10.352 1 91 256 TYR A C 1
ATOM 1984 O O . TYR A 1 256 ? -2.186 4.504 11.219 1 91 256 TYR A O 1
ATOM 1992 N N . GLY A 1 257 ? -3.699 3.32 10.125 1 94.19 257 GLY A N 1
ATOM 1993 C CA . GLY A 1 257 ? -4.793 3.812 10.945 1 94.19 257 GLY A CA 1
ATOM 1994 C C . GLY A 1 257 ? -4.645 3.461 12.414 1 94.19 257 GLY A C 1
ATOM 1995 O O . GLY A 1 257 ? -4.875 4.301 13.281 1 94.19 257 GLY A O 1
ATOM 1996 N N . LEU A 1 258 ? -4.234 2.246 12.625 1 93.5 258 LEU A N 1
ATOM 1997 C CA . LEU A 1 258 ? -4.016 1.809 14 1 93.5 258 LEU A CA 1
ATOM 1998 C C . LEU A 1 258 ? -2.916 2.631 14.664 1 93.5 258 LEU A C 1
ATOM 2000 O O . LEU A 1 258 ? -3.039 3.014 15.828 1 93.5 258 LEU A O 1
ATOM 2004 N N . ASN A 1 259 ? -1.925 2.928 13.906 1 91.69 259 ASN A N 1
ATOM 2005 C CA . ASN A 1 259 ? -0.823 3.721 14.445 1 91.69 259 ASN A CA 1
ATOM 2006 C C . ASN A 1 259 ? -1.266 5.145 14.773 1 91.69 259 ASN A C 1
ATOM 2008 O O . ASN A 1 259 ? -0.86 5.703 15.797 1 91.69 259 ASN A O 1
ATOM 2012 N N . LEU A 1 260 ? -2.074 5.707 13.922 1 94.44 260 LEU A N 1
ATOM 2013 C CA . LEU A 1 260 ? -2.578 7.055 14.156 1 94.44 260 LEU A CA 1
ATOM 2014 C C . LEU A 1 260 ? -3.361 7.121 15.469 1 94.44 260 LEU A C 1
ATOM 2016 O O . LEU A 1 260 ? -3.193 8.055 16.25 1 94.44 260 LEU A O 1
ATOM 2020 N N . LEU A 1 261 ? -4.152 6.125 15.688 1 95.38 261 LEU A N 1
ATOM 2021 C CA . LEU A 1 261 ? -4.949 6.086 16.906 1 95.38 261 LEU A CA 1
ATOM 2022 C C . LEU A 1 261 ? -4.066 5.805 18.125 1 95.38 261 LEU A C 1
ATOM 2024 O O . LEU A 1 261 ? -4.203 6.461 19.156 1 95.38 261 LEU A O 1
ATOM 2028 N N . ASN A 1 262 ? -3.188 4.871 17.891 1 92.44 262 ASN A N 1
ATOM 2029 C CA . ASN A 1 262 ? -2.34 4.422 18.984 1 92.44 262 ASN A CA 1
ATOM 2030 C C . ASN A 1 262 ? -1.424 5.539 19.484 1 92.44 262 ASN A C 1
ATOM 2032 O O . ASN A 1 262 ? -1.173 5.656 20.688 1 92.44 262 ASN A O 1
ATOM 2036 N N . THR A 1 263 ? -0.936 6.344 18.594 1 90.31 263 THR A N 1
ATOM 2037 C CA . THR A 1 263 ? -0.039 7.445 18.922 1 90.31 263 THR A CA 1
ATOM 2038 C C . THR A 1 263 ? -0.833 8.688 19.312 1 90.31 263 THR A C 1
ATOM 2040 O O . THR A 1 263 ? -0.252 9.742 19.594 1 90.31 263 THR A O 1
ATOM 2043 N N . GLN A 1 264 ? -2.123 8.648 19.219 1 92.25 264 GLN A N 1
ATOM 2044 C CA . GLN A 1 264 ? -3.045 9.719 19.594 1 92.25 264 GLN A CA 1
ATOM 2045 C C . GLN A 1 264 ? -2.844 10.945 18.703 1 92.25 264 GLN A C 1
ATOM 2047 O O . GLN A 1 264 ? -2.984 12.078 19.172 1 92.25 264 GLN A O 1
ATOM 2052 N N . LEU A 1 265 ? -2.412 10.648 17.578 1 93.06 265 LEU A N 1
ATOM 2053 C CA . LEU A 1 265 ? -2.379 11.719 16.578 1 93.06 265 LEU A CA 1
ATOM 2054 C C . LEU A 1 265 ? -3.777 12 16.031 1 93.06 265 LEU A C 1
ATOM 2056 O O . LEU A 1 265 ? -4.059 13.109 15.578 1 93.06 265 LEU A O 1
ATOM 2060 N N . MET A 1 266 ? -4.527 10.945 16.078 1 92.88 266 MET A N 1
ATOM 2061 C CA . MET A 1 266 ? -5.953 11.047 15.766 1 92.88 266 MET A CA 1
ATOM 2062 C C . MET A 1 266 ? -6.793 10.406 16.875 1 92.88 266 MET A C 1
ATOM 2064 O O . MET A 1 266 ? -6.379 9.422 17.469 1 92.88 266 MET A O 1
ATOM 2068 N N . TYR A 1 267 ? -7.883 11.023 17.094 1 94.31 267 TYR A N 1
ATOM 2069 C CA . TYR A 1 267 ? -8.844 10.461 18.031 1 94.31 267 TYR A CA 1
ATOM 2070 C C . TYR A 1 267 ? -10.125 10.039 17.312 1 94.31 267 TYR A C 1
ATOM 2072 O O . TYR A 1 267 ? -10.695 10.812 16.547 1 94.31 267 TYR A O 1
ATOM 2080 N N . GLY A 1 268 ? -10.469 8.836 17.469 1 97.44 268 GLY A N 1
ATOM 2081 C CA . GLY A 1 268 ? -11.648 8.328 16.781 1 97.44 268 GLY A CA 1
ATOM 2082 C C . GLY A 1 268 ? -11.766 6.816 16.828 1 97.44 268 GLY A C 1
ATOM 2083 O O . GLY A 1 268 ? -11.391 6.191 17.812 1 97.44 268 GLY A O 1
ATOM 2084 N N . CYS A 1 269 ? -12.453 6.305 15.773 1 97.88 269 CYS A N 1
ATOM 2085 C CA . CYS A 1 269 ? -12.75 4.879 15.695 1 97.88 269 CYS A CA 1
ATOM 2086 C C . CYS A 1 269 ? -12.336 4.301 14.352 1 97.88 269 CYS A C 1
ATOM 2088 O O . CYS A 1 269 ? -12.32 5.012 13.344 1 97.88 269 CYS A O 1
ATOM 2090 N N . LEU A 1 270 ? -12 3.088 14.406 1 97.44 270 LEU A N 1
ATOM 2091 C CA . LEU A 1 270 ? -11.609 2.342 13.211 1 97.44 270 LEU A CA 1
ATOM 2092 C C . LEU A 1 270 ? -12.281 0.975 13.18 1 97.44 270 LEU A C 1
ATOM 2094 O O . LEU A 1 270 ? -12.18 0.204 14.133 1 97.44 270 LEU A O 1
ATOM 2098 N N . LEU A 1 271 ? -13.031 0.746 12.094 1 96.94 271 LEU A N 1
ATOM 2099 C CA . LEU A 1 271 ? -13.602 -0.583 11.898 1 96.94 271 LEU A CA 1
ATOM 2100 C C . LEU A 1 271 ? -12.523 -1.591 11.531 1 96.94 271 LEU A C 1
ATOM 2102 O O . LEU A 1 271 ? -11.609 -1.271 10.766 1 96.94 271 LEU A O 1
ATOM 2106 N N . THR A 1 272 ? -12.633 -2.797 12.047 1 94.31 272 THR A N 1
ATOM 2107 C CA . THR A 1 272 ? -11.68 -3.854 11.727 1 94.31 272 THR A CA 1
ATOM 2108 C C . THR A 1 272 ? -12.312 -5.227 11.938 1 94.31 272 THR A C 1
ATOM 2110 O O . THR A 1 272 ? -13.516 -5.336 12.172 1 94.31 272 THR A O 1
ATOM 2113 N N . THR A 1 273 ? -11.492 -6.242 11.734 1 91.25 273 THR A N 1
ATOM 2114 C CA . THR A 1 273 ? -11.906 -7.605 12.039 1 91.25 273 THR A CA 1
ATOM 2115 C C . THR A 1 273 ? -11.617 -7.945 13.5 1 91.25 273 THR A C 1
ATOM 2117 O O . THR A 1 273 ? -10.773 -7.305 14.141 1 91.25 273 THR A O 1
ATOM 2120 N N . ASP A 1 274 ? -12.336 -8.961 13.969 1 89.19 274 ASP A N 1
ATOM 2121 C CA . ASP A 1 274 ? -12.086 -9.438 15.328 1 89.19 274 ASP A CA 1
ATOM 2122 C C . ASP A 1 274 ? -10.641 -9.914 15.484 1 89.19 274 ASP A C 1
ATOM 2124 O O . ASP A 1 274 ? -10.016 -9.672 16.516 1 89.19 274 ASP A O 1
ATOM 2128 N N . ARG A 1 275 ? -10.164 -10.516 14.5 1 84.56 275 ARG A N 1
ATOM 2129 C CA . ARG A 1 275 ? -8.805 -11.055 14.539 1 84.56 275 ARG A CA 1
ATOM 2130 C C . ARG A 1 275 ? -7.777 -9.93 14.648 1 84.56 275 ARG A C 1
ATOM 2132 O O . ARG A 1 275 ? -6.82 -10.031 15.422 1 84.56 275 ARG A O 1
ATOM 2139 N N . VAL A 1 276 ? -7.98 -8.938 13.906 1 88.06 276 VAL A N 1
ATOM 2140 C CA . VAL A 1 276 ? -7.078 -7.789 13.945 1 88.06 276 VAL A CA 1
ATOM 2141 C C . VAL A 1 276 ? -7.184 -7.098 15.305 1 88.06 276 VAL A C 1
ATOM 2143 O O . VAL A 1 276 ? -6.172 -6.695 15.883 1 88.06 276 VAL A O 1
ATOM 2146 N N . ALA A 1 277 ? -8.383 -6.941 15.797 1 92.25 277 ALA A N 1
ATOM 2147 C CA . ALA A 1 277 ? -8.586 -6.32 17.109 1 92.25 277 ALA A CA 1
ATOM 2148 C C . ALA A 1 277 ? -7.879 -7.113 18.203 1 92.25 277 ALA A C 1
ATOM 2150 O O . ALA A 1 277 ? -7.242 -6.527 19.078 1 92.25 277 ALA A O 1
ATOM 2151 N N . ASP A 1 278 ? -7.957 -8.383 18.094 1 89.5 278 ASP A N 1
ATOM 2152 C CA . ASP A 1 278 ? -7.293 -9.242 19.078 1 89.5 278 ASP A CA 1
ATOM 2153 C C . ASP A 1 278 ? -5.773 -9.109 18.984 1 89.5 278 ASP A C 1
ATOM 2155 O O . ASP A 1 278 ? -5.086 -9.031 20 1 89.5 278 ASP A O 1
ATOM 2159 N N . ALA A 1 279 ? -5.312 -9.102 17.797 1 86.94 279 ALA A N 1
ATOM 2160 C CA . ALA A 1 279 ? -3.875 -8.945 17.594 1 86.94 279 ALA A CA 1
ATOM 2161 C C . ALA A 1 279 ? -3.377 -7.617 18.141 1 86.94 279 ALA A C 1
ATOM 2163 O O . ALA A 1 279 ? -2.283 -7.543 18.703 1 86.94 279 ALA A O 1
ATOM 2164 N N . ALA A 1 280 ? -4.152 -6.586 17.938 1 89 280 ALA A N 1
ATOM 2165 C CA . ALA A 1 280 ? -3.801 -5.273 18.469 1 89 280 ALA A CA 1
ATOM 2166 C C . ALA A 1 280 ? -3.764 -5.293 20 1 89 280 ALA A C 1
ATOM 2168 O O . ALA A 1 280 ? -2.812 -4.793 20.609 1 89 280 ALA A O 1
ATOM 2169 N N . SER A 1 281 ? -4.707 -5.887 20.609 1 89.38 281 SER A N 1
ATOM 2170 C CA . SER A 1 281 ? -4.797 -5.957 22.062 1 89.38 281 SER A CA 1
ATOM 2171 C C . SER A 1 281 ? -3.643 -6.762 22.656 1 89.38 281 SER A C 1
ATOM 2173 O O . SER A 1 281 ? -3.174 -6.469 23.75 1 89.38 281 SER A O 1
ATOM 2175 N N . GLU A 1 282 ? -3.211 -7.727 21.891 1 87.19 282 GLU A N 1
ATOM 2176 C CA . GLU A 1 282 ? -2.135 -8.609 22.328 1 87.19 282 GLU A CA 1
ATOM 2177 C C . GLU A 1 282 ? -0.767 -8 22.031 1 87.19 282 GLU A C 1
ATOM 2179 O O . GLU A 1 282 ? 0.263 -8.547 22.422 1 87.19 282 GLU A O 1
ATOM 2184 N N . GLY A 1 283 ? -0.775 -6.941 21.297 1 82.94 283 GLY A N 1
ATOM 2185 C CA . GLY A 1 283 ? 0.469 -6.238 21.016 1 82.94 283 GLY A CA 1
ATOM 2186 C C . GLY A 1 283 ? 1.16 -6.723 19.766 1 82.94 283 GLY A C 1
ATOM 2187 O O . GLY A 1 283 ? 2.301 -6.344 19.484 1 82.94 283 GLY A O 1
ATOM 2188 N N . ARG A 1 284 ? 0.513 -7.535 19.031 1 84.88 284 ARG A N 1
ATOM 2189 C CA . ARG A 1 284 ? 1.099 -8.047 17.797 1 84.88 284 ARG A CA 1
ATOM 2190 C C . ARG A 1 284 ? 0.925 -7.059 16.641 1 84.88 284 ARG A C 1
ATOM 2192 O O . ARG A 1 284 ? 1.58 -7.18 15.609 1 84.88 284 ARG A O 1
ATOM 2199 N N . LEU A 1 285 ? 0.017 -6.184 16.766 1 84.81 285 LEU A N 1
ATOM 2200 C CA . LEU A 1 285 ? -0.222 -5.035 15.906 1 84.81 285 LEU A CA 1
ATOM 2201 C C . LEU A 1 285 ? -0.32 -3.752 16.719 1 84.81 285 LEU A C 1
ATOM 2203 O O . LEU A 1 285 ? -0.55 -3.795 17.938 1 84.81 285 LEU A O 1
ATOM 2207 N N . PRO A 1 286 ? -0.078 -2.656 16.062 1 84.19 286 PRO A N 1
ATOM 2208 C CA . PRO A 1 286 ? -0.258 -1.418 16.812 1 84.19 286 PRO A CA 1
ATOM 2209 C C . PRO A 1 286 ? -1.677 -1.258 17.359 1 84.19 286 PRO A C 1
ATOM 2211 O O . PRO A 1 286 ? -2.645 -1.622 16.688 1 84.19 286 PRO A O 1
ATOM 2214 N N . GLY A 1 287 ? -1.783 -0.823 18.609 1 87.38 287 GLY A N 1
ATOM 2215 C CA . GLY A 1 287 ? -3.109 -0.555 19.141 1 87.38 287 GLY A CA 1
ATOM 2216 C C . GLY A 1 287 ? -3.326 -1.151 20.531 1 87.38 287 GLY A C 1
ATOM 2217 O O . GLY A 1 287 ? -4.457 -1.468 20.906 1 87.38 287 GLY A O 1
ATOM 2218 N N . ASN A 1 288 ? -2.266 -1.369 21.203 1 86.56 288 ASN A N 1
ATOM 2219 C CA . ASN A 1 288 ? -2.373 -1.989 22.516 1 86.56 288 ASN A CA 1
ATOM 2220 C C . ASN A 1 288 ? -3.178 -1.122 23.469 1 86.56 288 ASN A C 1
ATOM 2222 O O . ASN A 1 288 ? -3.723 -1.623 24.453 1 86.56 288 ASN A O 1
ATOM 2226 N N . ASN A 1 289 ? -3.305 0.099 23.203 1 89.69 289 ASN A N 1
ATOM 2227 C CA . ASN A 1 289 ? -4.023 1.017 24.078 1 89.69 289 ASN A CA 1
ATOM 2228 C C . ASN A 1 289 ? -5.43 1.306 23.562 1 89.69 289 ASN A C 1
ATOM 2230 O O . ASN A 1 289 ? -6.137 2.15 24.109 1 89.69 289 ASN A O 1
ATOM 2234 N N . LEU A 1 290 ? -5.836 0.567 22.578 1 96 290 LEU A N 1
ATOM 2235 C CA . LEU A 1 290 ? -7.156 0.801 22 1 96 290 LEU A CA 1
ATOM 2236 C C . LEU A 1 290 ? -8.195 -0.128 22.625 1 96 290 LEU A C 1
ATOM 2238 O O . LEU A 1 290 ? -7.879 -1.268 22.969 1 96 290 LEU A O 1
ATOM 2242 N N . ARG A 1 291 ? -9.391 0.393 22.719 1 96.62 291 ARG A N 1
ATOM 2243 C CA . ARG A 1 291 ? -10.5 -0.415 23.203 1 96.62 291 ARG A CA 1
ATOM 2244 C C . ARG A 1 291 ? -11.258 -1.061 22.047 1 96.62 291 ARG A C 1
ATOM 2246 O O . ARG A 1 291 ? -11.445 -0.442 21 1 96.62 291 ARG A O 1
ATOM 2253 N N . LYS A 1 292 ? -11.68 -2.275 22.312 1 96.69 292 LYS A N 1
ATOM 2254 C CA . LYS A 1 292 ? -12.477 -3.014 21.344 1 96.69 292 LYS A CA 1
ATOM 2255 C C . LYS A 1 292 ? -13.961 -2.959 21.688 1 96.69 292 LYS A C 1
ATOM 2257 O O . LYS A 1 292 ? -14.344 -3.256 22.828 1 96.69 292 LYS A O 1
ATOM 2262 N N . LEU A 1 293 ? -14.797 -2.539 20.75 1 96.81 293 LEU A N 1
ATOM 2263 C CA . LEU A 1 293 ? -16.25 -2.504 20.938 1 96.81 293 LEU A CA 1
ATOM 2264 C C . LEU A 1 293 ? -16.938 -3.328 19.859 1 96.81 293 LEU A C 1
ATOM 2266 O O . LEU A 1 293 ? -16.438 -3.447 18.734 1 96.81 293 LEU A O 1
ATOM 2270 N N . ALA A 1 294 ? -18.109 -3.822 20.234 1 95.75 294 ALA A N 1
ATOM 2271 C CA . ALA A 1 294 ? -18.938 -4.547 19.281 1 95.75 294 ALA A CA 1
ATOM 2272 C C . ALA A 1 294 ? -19.953 -3.619 18.625 1 95.75 294 ALA A C 1
ATOM 2274 O O . ALA A 1 294 ? -20.203 -2.51 19.109 1 95.75 294 ALA A O 1
ATOM 2275 N N . LEU A 1 295 ? -20.438 -4.027 17.5 1 96.06 295 LEU A N 1
ATOM 2276 C CA . LEU A 1 295 ? -21.562 -3.354 16.859 1 96.06 295 LEU A CA 1
ATOM 2277 C C . LEU A 1 295 ? -22.875 -4.062 17.172 1 96.06 295 LEU A C 1
ATOM 2279 O O . LEU A 1 295 ? -22.891 -5.285 17.328 1 96.06 295 LEU A O 1
ATOM 2283 N N . THR A 1 296 ? -23.906 -3.309 17.25 1 96.12 296 THR A N 1
ATOM 2284 C CA . THR A 1 296 ? -25.219 -3.898 17.484 1 96.12 296 THR A CA 1
ATOM 2285 C C . THR A 1 296 ? -25.734 -4.59 16.234 1 96.12 296 THR A C 1
ATOM 2287 O O . THR A 1 296 ? -25.078 -4.562 15.188 1 96.12 296 THR A O 1
ATOM 2290 N N . ASP A 1 297 ? -26.891 -5.227 16.328 1 93.31 297 ASP A N 1
ATOM 2291 C CA . ASP A 1 297 ? -27.453 -6.008 15.219 1 93.31 297 ASP A CA 1
ATOM 2292 C C . ASP A 1 297 ? -28.406 -5.16 14.375 1 93.31 297 ASP A C 1
ATOM 2294 O O . ASP A 1 297 ? -29.141 -5.691 13.547 1 93.31 297 ASP A O 1
ATOM 2298 N N . ASP A 1 298 ? -28.391 -3.875 14.594 1 95.06 298 ASP A N 1
ATOM 2299 C CA . ASP A 1 298 ? -29.344 -3.029 13.898 1 95.06 298 ASP A CA 1
ATOM 2300 C C . ASP A 1 298 ? -28.781 -2.539 12.562 1 95.06 298 ASP A C 1
ATOM 2302 O O . ASP A 1 298 ? -29.359 -1.644 11.938 1 95.06 298 ASP A O 1
ATOM 2306 N N . PHE A 1 299 ? -27.703 -3.066 12.203 1 95.5 299 PHE A N 1
ATOM 2307 C CA . PHE A 1 299 ? -27.156 -2.756 10.883 1 95.5 299 PHE A CA 1
ATOM 2308 C C . PHE A 1 299 ? -27.891 -3.547 9.805 1 95.5 299 PHE A C 1
ATOM 2310 O O . PHE A 1 299 ? -28.062 -4.762 9.93 1 95.5 299 PHE A O 1
ATOM 2317 N N . ASN A 1 300 ? -28.281 -2.816 8.766 1 92 300 ASN A N 1
ATOM 2318 C CA . ASN A 1 300 ? -29 -3.451 7.664 1 92 300 ASN A CA 1
ATOM 2319 C C . ASN A 1 300 ? -28.328 -3.162 6.324 1 92 300 ASN A C 1
ATOM 2321 O O . ASN A 1 300 ? -28.141 -2.002 5.957 1 92 300 ASN A O 1
ATOM 2325 N N . PRO A 1 301 ? -28.047 -4.242 5.629 1 93.25 301 PRO A N 1
ATOM 2326 C CA . PRO A 1 301 ? -28.156 -5.672 5.934 1 93.25 301 PRO A CA 1
ATOM 2327 C C . PRO A 1 301 ? -27.188 -6.121 7.016 1 93.25 301 PRO A C 1
ATOM 2329 O O . PRO A 1 301 ? -26.203 -5.43 7.293 1 93.25 301 PRO A O 1
ATOM 2332 N N . GLN A 1 302 ? -27.547 -7.207 7.605 1 93.88 302 GLN A N 1
ATOM 2333 C CA . GLN A 1 302 ? -26.609 -7.84 8.516 1 93.88 302 GLN A CA 1
ATOM 2334 C C . GLN A 1 302 ? -25.469 -8.523 7.754 1 93.88 302 GLN A C 1
ATOM 2336 O O . GLN A 1 302 ? -25.719 -9.398 6.918 1 93.88 302 GLN A O 1
ATOM 2341 N N . LEU A 1 303 ? -24.266 -8.07 8.062 1 94.62 303 LEU A N 1
ATOM 2342 C CA . LEU A 1 303 ? -23.125 -8.555 7.289 1 94.62 303 LEU A CA 1
ATOM 2343 C C . LEU A 1 303 ? -22.109 -9.242 8.195 1 94.62 303 LEU A C 1
ATOM 2345 O O . LEU A 1 303 ? -21.938 -8.852 9.352 1 94.62 303 LEU A O 1
ATOM 2349 N N . ASP A 1 304 ? -21.469 -10.219 7.637 1 94 304 ASP A N 1
ATOM 2350 C CA . ASP A 1 304 ? -20.312 -10.875 8.25 1 94 304 ASP A CA 1
ATOM 2351 C C . ASP A 1 304 ? -19.094 -10.773 7.344 1 94 304 ASP A C 1
ATOM 2353 O O . ASP A 1 304 ? -19.219 -10.578 6.133 1 94 304 ASP A O 1
ATOM 2357 N N . ILE A 1 305 ? -17.969 -10.789 7.992 1 94.31 305 ILE A N 1
ATOM 2358 C CA . ILE A 1 305 ? -16.734 -10.977 7.258 1 94.31 305 ILE A CA 1
ATOM 2359 C C . ILE A 1 305 ? -16.5 -12.461 6.984 1 94.31 305 ILE A C 1
ATOM 2361 O O . ILE A 1 305 ? -16.375 -13.258 7.914 1 94.31 305 ILE A O 1
ATOM 2365 N N . VAL A 1 306 ? -16.5 -12.773 5.77 1 92.94 306 VAL A N 1
ATOM 2366 C CA . VAL A 1 306 ? -16.281 -14.164 5.383 1 92.94 306 VAL A CA 1
ATOM 2367 C C . VAL A 1 306 ? -14.898 -14.312 4.738 1 92.94 306 VAL A C 1
ATOM 2369 O O . VAL A 1 306 ? -14.586 -13.625 3.766 1 92.94 306 VAL A O 1
ATOM 2372 N N . THR A 1 307 ? -14.086 -15.156 5.316 1 93.06 307 THR A N 1
ATOM 2373 C CA . THR A 1 307 ? -12.727 -15.383 4.84 1 93.06 307 THR A CA 1
ATOM 2374 C C . THR A 1 307 ? -12.578 -16.797 4.281 1 93.06 307 THR A C 1
ATOM 2376 O O . THR A 1 307 ? -13.117 -17.75 4.84 1 93.06 307 THR A O 1
ATOM 2379 N N . GLY A 1 308 ? -11.914 -16.875 3.152 1 93.44 308 GLY A N 1
ATOM 2380 C CA . GLY A 1 308 ? -11.672 -18.172 2.531 1 93.44 308 GLY A CA 1
ATOM 2381 C C . GLY A 1 308 ? -10.797 -18.078 1.299 1 93.44 308 GLY A C 1
ATOM 2382 O O . GLY A 1 308 ? -9.992 -17.156 1.167 1 93.44 308 GLY A O 1
ATOM 2383 N N . ILE A 1 309 ? -10.844 -19.156 0.545 1 95.19 309 ILE A N 1
ATOM 2384 C CA . ILE A 1 309 ? -10.062 -19.172 -0.687 1 95.19 309 ILE A CA 1
ATOM 2385 C C . ILE A 1 309 ? -11 -19.094 -1.892 1 95.19 309 ILE A C 1
ATOM 2387 O O . ILE A 1 309 ? -12.086 -19.688 -1.876 1 95.19 309 ILE A O 1
ATOM 2391 N N . PHE A 1 310 ? -10.586 -18.328 -2.871 1 95 310 PHE A N 1
ATOM 2392 C CA . PHE A 1 310 ? -11.312 -18.109 -4.113 1 95 310 PHE A CA 1
ATOM 2393 C C . PHE A 1 310 ? -10.578 -18.734 -5.293 1 95 310 PHE A C 1
ATOM 2395 O O . PHE A 1 310 ? -9.344 -18.656 -5.371 1 95 310 PHE A O 1
ATOM 2402 N N . ALA A 1 311 ? -11.305 -19.359 -6.164 1 93.94 311 ALA A N 1
ATOM 2403 C CA . ALA A 1 311 ? -10.812 -19.797 -7.469 1 93.94 311 ALA A CA 1
ATOM 2404 C C . ALA A 1 311 ? -11.773 -19.375 -8.578 1 93.94 311 ALA A C 1
ATOM 2406 O O . ALA A 1 311 ? -12.93 -19.047 -8.32 1 93.94 311 ALA A O 1
ATOM 2407 N N . ARG A 1 312 ? -11.266 -19.328 -9.797 1 91.25 312 ARG A N 1
ATOM 2408 C CA . ARG A 1 312 ? -12.133 -19.031 -10.93 1 91.25 312 ARG A CA 1
ATOM 2409 C C . ARG A 1 312 ? -13.25 -20.062 -11.047 1 91.25 312 ARG A C 1
ATOM 2411 O O . ARG A 1 312 ? -13.055 -21.234 -10.711 1 91.25 312 ARG A O 1
ATOM 2418 N N . PRO A 1 313 ? -14.352 -19.547 -11.539 1 87.94 313 PRO A N 1
ATOM 2419 C CA . PRO A 1 313 ? -15.492 -20.469 -11.625 1 87.94 313 PRO A CA 1
ATOM 2420 C C . PRO A 1 313 ? -15.195 -21.703 -12.477 1 87.94 313 PRO A C 1
ATOM 2422 O O . PRO A 1 313 ? -14.75 -21.562 -13.617 1 87.94 313 PRO A O 1
ATOM 2425 N N . GLY A 1 314 ? -15.414 -22.812 -11.859 1 85.38 314 GLY A N 1
ATOM 2426 C CA . GLY A 1 314 ? -15.289 -24.062 -12.586 1 85.38 314 GLY A CA 1
ATOM 2427 C C . GLY A 1 314 ? -13.852 -24.531 -12.727 1 85.38 314 GLY A C 1
ATOM 2428 O O . GLY A 1 314 ? -13.586 -25.578 -13.328 1 85.38 314 GLY A O 1
ATOM 2429 N N . GLU A 1 315 ? -12.992 -23.781 -12.195 1 82.81 315 GLU A N 1
ATOM 2430 C CA . GLU A 1 315 ? -11.578 -24.109 -12.375 1 82.81 315 GLU A CA 1
ATOM 2431 C C . GLU A 1 315 ? -11.219 -25.406 -11.672 1 82.81 315 GLU A C 1
ATOM 2433 O O . GLU A 1 315 ? -10.414 -26.203 -12.188 1 82.81 315 GLU A O 1
ATOM 2438 N N . ARG A 1 316 ? -11.789 -25.703 -10.664 1 83.12 316 ARG A N 1
ATOM 2439 C CA . ARG A 1 316 ? -11.523 -26.922 -9.914 1 83.12 316 ARG A CA 1
ATOM 2440 C C . ARG A 1 316 ? -11.922 -28.156 -10.719 1 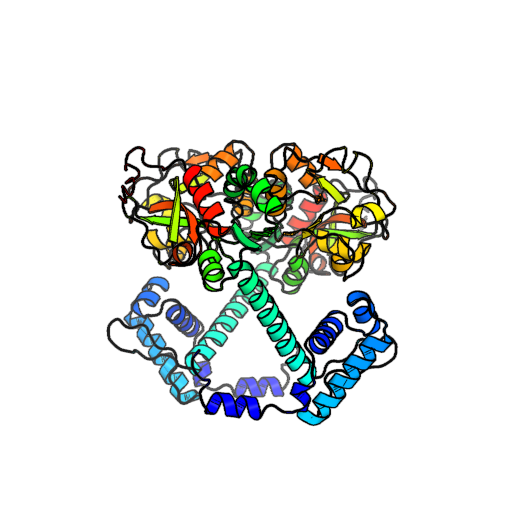83.12 316 ARG A C 1
ATOM 2442 O O . ARG A 1 316 ? -11.227 -29.172 -10.68 1 83.12 316 ARG A O 1
ATOM 2449 N N . GLN A 1 317 ? -12.992 -28.047 -11.359 1 80.56 317 GLN A N 1
ATOM 2450 C CA . GLN A 1 317 ? -13.5 -29.156 -12.141 1 80.56 317 GLN A CA 1
ATOM 2451 C C . GLN A 1 317 ? -12.656 -29.391 -13.391 1 80.56 317 GLN A C 1
ATOM 2453 O O . GLN A 1 317 ? -12.633 -30.484 -13.945 1 80.56 317 GLN A O 1
ATOM 2458 N N . ARG A 1 318 ? -12 -28.375 -13.789 1 78.19 318 ARG A N 1
ATOM 2459 C CA . ARG A 1 318 ? -11.219 -28.453 -15.023 1 78.19 318 ARG A CA 1
ATOM 2460 C C . ARG A 1 318 ? -9.883 -29.141 -14.781 1 78.19 318 ARG A C 1
ATOM 2462 O O . ARG A 1 318 ? -9.305 -29.719 -15.703 1 78.19 318 ARG A O 1
ATOM 2469 N N . TYR A 1 319 ? -9.477 -29.125 -13.562 1 80.25 319 TYR A N 1
ATOM 2470 C CA . TYR A 1 319 ? -8.172 -29.703 -13.266 1 80.25 319 TYR A CA 1
ATOM 2471 C C . TYR A 1 319 ? -8.305 -31.062 -12.609 1 80.25 319 TYR A C 1
ATOM 2473 O O . TYR A 1 319 ? -9.312 -31.344 -11.953 1 80.25 319 TYR A O 1
ATOM 2481 N N . ALA A 1 320 ? -7.324 -31.906 -12.883 1 78.44 320 ALA A N 1
ATOM 2482 C CA . ALA A 1 320 ? -7.27 -33.219 -12.266 1 78.44 320 ALA A CA 1
ATOM 2483 C C . ALA A 1 320 ? -7.078 -33.094 -10.75 1 78.44 320 ALA A C 1
ATOM 2485 O O . ALA A 1 320 ? -6.664 -32.062 -10.25 1 78.44 320 ALA A O 1
ATOM 2486 N N . ASP A 1 321 ? -7.34 -34.156 -10.031 1 80.5 321 ASP A N 1
ATOM 2487 C CA . ASP A 1 321 ? -7.262 -34.188 -8.578 1 80.5 321 ASP A CA 1
ATOM 2488 C C . ASP A 1 321 ? -5.828 -34 -8.094 1 80.5 321 ASP A C 1
ATOM 2490 O O . ASP A 1 321 ? -5.602 -33.5 -6.992 1 80.5 321 ASP A O 1
ATOM 2494 N N . ASP A 1 322 ? -4.949 -34.344 -8.977 1 82.5 322 ASP A N 1
ATOM 2495 C CA . ASP A 1 322 ? -3.555 -34.25 -8.547 1 82.5 322 ASP A CA 1
ATOM 2496 C C . ASP A 1 322 ? -2.947 -32.906 -8.891 1 82.5 322 ASP A C 1
ATOM 2498 O O . ASP A 1 322 ? -1.799 -32.625 -8.539 1 82.5 322 ASP A O 1
ATOM 2502 N N . HIS A 1 323 ? -3.773 -32.188 -9.586 1 88.44 323 HIS A N 1
ATOM 2503 C CA . HIS A 1 323 ? -3.297 -30.828 -9.891 1 88.44 323 HIS A CA 1
ATOM 2504 C C . HIS A 1 323 ? -3.014 -30.047 -8.609 1 88.44 323 HIS A C 1
ATOM 2506 O O . HIS A 1 323 ? -3.75 -30.172 -7.629 1 88.44 323 HIS A O 1
ATOM 2512 N N . PRO A 1 324 ? -1.958 -29.203 -8.609 1 90.31 324 PRO A N 1
ATOM 2513 C CA . PRO A 1 324 ? -1.588 -28.453 -7.41 1 90.31 324 PRO A CA 1
ATOM 2514 C C . PRO A 1 324 ? -2.729 -27.578 -6.887 1 90.31 324 PRO A C 1
ATOM 2516 O O . PRO A 1 324 ? -2.848 -27.375 -5.676 1 90.31 324 PRO A O 1
ATOM 2519 N N . LEU A 1 325 ? -3.506 -27.078 -7.781 1 91.25 325 LEU A N 1
ATOM 2520 C CA . LEU A 1 325 ? -4.652 -26.281 -7.359 1 91.25 325 LEU A CA 1
ATOM 2521 C C . LEU A 1 325 ? -5.613 -27.109 -6.52 1 91.25 325 LEU A C 1
ATOM 2523 O O . LEU A 1 325 ? -6.086 -26.656 -5.477 1 91.25 325 LEU A O 1
ATOM 2527 N N . SER A 1 326 ? -5.863 -28.25 -6.98 1 91.44 326 SER A N 1
ATOM 2528 C CA . SER A 1 326 ? -6.742 -29.156 -6.246 1 91.44 326 SER A CA 1
ATOM 2529 C C . SER A 1 326 ? -6.133 -29.547 -4.906 1 91.44 326 SER A C 1
ATOM 2531 O O . SER A 1 326 ? -6.84 -29.656 -3.9 1 91.44 326 SER A O 1
ATOM 2533 N N . ALA A 1 327 ? -4.867 -29.781 -4.945 1 92.5 327 ALA A N 1
ATOM 2534 C CA . ALA A 1 327 ? -4.172 -30.141 -3.709 1 92.5 327 ALA A CA 1
ATOM 2535 C C . ALA A 1 327 ? -4.297 -29.031 -2.67 1 92.5 327 ALA A C 1
ATOM 2537 O O . ALA A 1 327 ? -4.594 -29.297 -1.503 1 92.5 327 ALA A O 1
ATOM 2538 N N . LEU A 1 328 ? -4.059 -27.797 -3.107 1 93.69 328 LEU A N 1
ATOM 2539 C CA . LEU A 1 328 ? -4.184 -26.656 -2.211 1 93.69 328 LEU A CA 1
ATOM 2540 C C . LEU A 1 328 ? -5.613 -26.516 -1.711 1 93.69 328 LEU A C 1
ATOM 2542 O O . LEU A 1 328 ? -5.844 -26.344 -0.512 1 93.69 328 LEU A O 1
ATOM 2546 N N . TRP A 1 329 ? -6.5 -26.641 -2.66 1 93.31 329 TRP A N 1
ATOM 2547 C CA . TRP A 1 329 ? -7.914 -26.531 -2.314 1 93.31 329 TRP A CA 1
ATOM 2548 C C . TRP A 1 329 ? -8.297 -27.562 -1.255 1 93.31 329 TRP A C 1
ATOM 2550 O O . TRP A 1 329 ? -8.938 -27.234 -0.258 1 93.31 329 TRP A O 1
ATOM 2560 N N . ASN A 1 330 ? -7.891 -28.75 -1.44 1 93.06 330 ASN A N 1
ATOM 2561 C CA . ASN A 1 330 ? -8.203 -29.828 -0.517 1 93.06 330 ASN A CA 1
ATOM 2562 C C . ASN A 1 330 ? -7.547 -29.609 0.843 1 93.06 330 ASN A C 1
ATOM 2564 O O . ASN A 1 330 ? -8.133 -29.922 1.879 1 93.06 330 ASN A O 1
ATOM 2568 N N . ALA A 1 331 ? -6.367 -29.125 0.827 1 94.25 331 ALA A N 1
ATOM 2569 C CA . ALA A 1 331 ? -5.668 -28.859 2.08 1 94.25 331 ALA A CA 1
ATOM 2570 C C . ALA A 1 331 ? -6.398 -27.781 2.895 1 94.25 331 ALA A C 1
ATOM 2572 O O . ALA A 1 331 ? -6.531 -27.906 4.113 1 94.25 331 ALA A O 1
ATOM 2573 N N . PHE A 1 332 ? -6.848 -26.75 2.225 1 94.25 332 PHE A N 1
ATOM 2574 C CA . PHE A 1 332 ? -7.613 -25.719 2.898 1 94.25 332 PHE A CA 1
ATOM 2575 C C . PHE A 1 332 ? -8.922 -26.266 3.438 1 94.25 332 PHE A C 1
ATOM 2577 O O . PHE A 1 332 ? -9.336 -25.938 4.555 1 94.25 332 PHE A O 1
ATOM 2584 N N . ALA A 1 333 ? -9.562 -27.062 2.646 1 93.31 333 ALA A N 1
ATOM 2585 C CA . ALA A 1 333 ? -10.82 -27.672 3.068 1 93.31 333 ALA A CA 1
ATOM 2586 C C . ALA A 1 333 ? -10.625 -28.516 4.328 1 93.31 333 ALA A C 1
ATOM 2588 O O . ALA A 1 333 ? -11.453 -28.484 5.242 1 93.31 333 ALA A O 1
ATOM 2589 N N . ALA A 1 334 ? -9.562 -29.172 4.371 1 92.44 334 ALA A N 1
ATOM 2590 C CA . ALA A 1 334 ? -9.266 -30.047 5.504 1 92.44 334 ALA A CA 1
ATOM 2591 C C . ALA A 1 334 ? -8.938 -29.234 6.75 1 92.44 334 ALA A C 1
ATOM 2593 O O . ALA A 1 334 ? -9.227 -29.656 7.875 1 92.44 334 ALA A O 1
ATOM 2594 N N . ALA A 1 335 ? -8.359 -28.078 6.504 1 89.88 335 ALA A N 1
ATOM 2595 C CA . ALA A 1 335 ? -7.902 -27.266 7.625 1 89.88 335 ALA A CA 1
ATOM 2596 C C . ALA A 1 335 ? -9.008 -26.328 8.109 1 89.88 335 ALA A C 1
ATOM 2598 O O . ALA A 1 335 ? -8.914 -25.766 9.203 1 89.88 335 ALA A O 1
ATOM 2599 N N . SER A 1 336 ? -10.016 -26.156 7.309 1 85.56 336 SER A N 1
ATOM 2600 C CA . SER A 1 336 ? -11.078 -25.203 7.652 1 85.56 336 SER A CA 1
ATOM 2601 C C . SER A 1 336 ? -11.852 -25.672 8.883 1 85.56 336 SER A C 1
ATOM 2603 O O . SER A 1 336 ? -12.289 -26.828 8.945 1 85.56 336 SER A O 1
ATOM 2605 N N . PRO A 1 337 ? -11.891 -24.859 9.859 1 73.88 337 PRO A N 1
ATOM 2606 C CA . PRO A 1 337 ? -12.664 -25.234 11.047 1 73.88 337 PRO A CA 1
ATOM 2607 C C . PRO A 1 337 ? -14.164 -25.344 10.766 1 73.88 337 PRO A C 1
ATOM 2609 O O . PRO A 1 337 ? -14.914 -25.891 11.578 1 73.88 337 PRO A O 1
ATOM 2612 N N . THR A 1 338 ? -14.734 -24.75 9.641 1 61.47 338 THR A N 1
ATOM 2613 C CA . THR A 1 338 ? -16.172 -24.75 9.352 1 61.47 338 THR A CA 1
ATOM 2614 C C . THR A 1 338 ? -16.609 -26.125 8.836 1 61.47 338 THR A C 1
ATOM 2616 O O . THR A 1 338 ? -17.734 -26.266 8.344 1 61.47 338 THR A O 1
ATOM 2619 N N . ARG A 1 339 ? -15.828 -27.297 8.664 1 48 339 ARG A N 1
ATOM 2620 C CA . ARG A 1 339 ? -16.359 -28.562 8.164 1 48 339 ARG A CA 1
ATOM 2621 C C . ARG A 1 339 ? -17.625 -28.969 8.906 1 48 339 ARG A C 1
ATOM 2623 O O . ARG A 1 339 ? -17.656 -28.953 10.141 1 48 339 ARG A O 1
ATOM 2630 N N . PRO A 1 340 ? -18.734 -29.047 8.102 1 40 340 PRO A N 1
ATOM 2631 C CA . PRO A 1 340 ? -19.828 -29.75 8.75 1 40 340 PRO A CA 1
ATOM 2632 C C . PRO A 1 340 ? -19.422 -31.125 9.273 1 40 340 PRO A C 1
ATOM 2634 O O . PRO A 1 340 ? -18.562 -31.781 8.688 1 40 340 PRO A O 1
ATOM 2637 N N . ASN A 1 341 ? -19.5 -31.578 10.383 1 34.81 341 ASN A N 1
ATOM 2638 C CA . ASN A 1 341 ? -19.484 -32.969 10.844 1 34.81 341 ASN A CA 1
ATOM 2639 C C . ASN A 1 341 ? -20.094 -33.906 9.82 1 34.81 341 ASN A C 1
ATOM 2641 O O . ASN A 1 341 ? -19.688 -35.062 9.711 1 34.81 341 ASN A O 1
ATOM 2645 N N . GLY A 1 342 ? -21.484 -33.844 9.367 1 32.09 342 GLY A N 1
ATOM 2646 C CA . GLY A 1 342 ? -22.359 -34.938 9.016 1 32.09 342 GLY A CA 1
ATOM 2647 C C . GLY A 1 342 ? -22.219 -35.375 7.574 1 32.09 342 GLY A C 1
ATOM 2648 O O . GLY A 1 342 ? -22.938 -36.25 7.109 1 32.09 342 GLY A O 1
ATOM 2649 N N . GLN A 1 343 ? -22.109 -34.75 6.418 1 30.59 343 GLN A N 1
ATOM 2650 C CA . GLN A 1 343 ? -22.641 -35.562 5.328 1 30.59 343 GLN A CA 1
ATOM 2651 C C . GLN A 1 343 ? -21.672 -36.688 4.984 1 30.59 343 GLN A C 1
ATOM 2653 O O . GLN A 1 343 ? -20.469 -36.469 4.848 1 30.59 343 GLN A O 1
ATOM 2658 N N . PRO A 1 344 ? -22.125 -38 5.141 1 32.28 344 PRO A N 1
ATOM 2659 C CA . PRO A 1 344 ? -21.547 -39.312 4.824 1 32.28 344 PRO A CA 1
ATOM 2660 C C . PRO A 1 344 ? -20.938 -39.344 3.418 1 32.28 344 PRO A C 1
ATOM 2662 O O . PRO A 1 344 ? -21.391 -38.625 2.525 1 32.28 344 PRO A O 1
ATOM 2665 N N . GLN A 1 345 ? -19.688 -39.594 3.27 1 30.78 345 GLN A N 1
ATOM 2666 C CA . GLN A 1 345 ? -18.953 -40 2.082 1 30.78 345 GLN A CA 1
ATOM 2667 C C . GLN A 1 345 ? -19.75 -40.969 1.246 1 30.78 345 GLN A C 1
ATOM 2669 O O . GLN A 1 345 ? -20.125 -42.062 1.732 1 30.78 345 GLN A O 1
ATOM 2674 N N . ARG A 1 346 ? -20.75 -40.625 0.42 1 29.72 346 ARG A N 1
ATOM 2675 C CA . ARG A 1 346 ? -21.344 -41.625 -0.474 1 29.72 346 ARG A CA 1
ATOM 2676 C C . ARG A 1 346 ? -20.25 -42.438 -1.167 1 29.72 346 ARG A C 1
ATOM 2678 O O . ARG A 1 346 ? -19.375 -41.875 -1.828 1 29.72 346 ARG A O 1
ATOM 2685 N N . GLY A 1 347 ? -19.844 -43.594 -0.555 1 27.52 347 GLY A N 1
ATOM 2686 C CA . GLY A 1 347 ? -19.188 -44.75 -1.112 1 27.52 347 GLY A CA 1
ATOM 2687 C C . GLY A 1 347 ? -19.719 -45.156 -2.475 1 27.52 347 GLY A C 1
ATOM 2688 O O . GLY A 1 347 ? -20.922 -45.406 -2.631 1 27.52 347 GLY A O 1
ATOM 2689 N N . ASN A 1 348 ? -19.422 -44.469 -3.561 1 24.41 348 ASN A N 1
ATOM 2690 C CA . ASN A 1 348 ? -19.781 -45.094 -4.832 1 24.41 348 ASN A CA 1
ATOM 2691 C C . ASN A 1 348 ? -19.453 -46.562 -4.84 1 24.41 348 ASN A C 1
ATOM 2693 O O . ASN A 1 348 ? -18.297 -46.969 -4.688 1 24.41 348 ASN A O 1
ATOM 2697 N N . LEU A 1 349 ? -20.422 -47.438 -4.316 1 25.05 349 LEU A N 1
ATOM 2698 C CA . LEU A 1 349 ? -20.656 -48.875 -4.539 1 25.05 349 LEU A CA 1
ATOM 2699 C C . LEU A 1 349 ? -20.609 -49.188 -6.027 1 25.05 349 LEU A C 1
ATOM 2701 O O . LEU A 1 349 ? -21.219 -50.188 -6.473 1 25.05 349 LEU A O 1
ATOM 2705 N N . HIS A 1 350 ? -19.859 -48.5 -6.941 1 21.73 350 HIS A N 1
ATOM 2706 C CA . HIS A 1 350 ? -19.844 -49.219 -8.211 1 21.73 350 HIS A CA 1
ATOM 2707 C C . HIS A 1 350 ? -19.297 -50.656 -8.031 1 21.73 350 HIS A C 1
ATOM 2709 O O . HIS A 1 350 ? -18.203 -50.812 -7.508 1 21.73 350 HIS A O 1
ATOM 2715 N N . GLU A 1 351 ? -20.297 -51.531 -7.852 1 20.58 351 GLU A N 1
ATOM 2716 C CA . GLU A 1 351 ? -20.297 -52.781 -8.594 1 20.58 351 GLU A CA 1
ATOM 2717 C C . GLU A 1 351 ? -20.203 -52.531 -10.094 1 20.58 351 GLU A C 1
ATOM 2719 O O . GLU A 1 351 ? -20.812 -51.594 -10.617 1 20.58 351 GLU A O 1
ATOM 2724 N N . MET B 1 1 ? 4.164 40.438 -10.438 1 34.31 1 MET B N 1
ATOM 2725 C CA . MET B 1 1 ? 2.914 40.188 -11.148 1 34.31 1 MET B CA 1
ATOM 2726 C C . MET B 1 1 ? 3.109 40.281 -12.656 1 34.31 1 MET B C 1
ATOM 2728 O O . MET B 1 1 ? 3.316 41.406 -13.172 1 34.31 1 MET B O 1
ATOM 2732 N N . THR B 1 2 ? 3.809 39.344 -13.148 1 44.31 2 THR B N 1
ATOM 2733 C CA . THR B 1 2 ? 4.129 39.438 -14.57 1 44.31 2 THR B CA 1
ATOM 2734 C C . THR B 1 2 ? 2.861 39.625 -15.398 1 44.31 2 THR B C 1
ATOM 2736 O O . THR B 1 2 ? 1.847 38.969 -15.148 1 44.31 2 THR B O 1
ATOM 2739 N N . GLU B 1 3 ? 2.783 40.75 -15.914 1 48.94 3 GLU B N 1
ATOM 2740 C CA . GLU B 1 3 ? 1.707 41.094 -16.828 1 48.94 3 GLU B CA 1
ATOM 2741 C C . GLU B 1 3 ? 1.408 39.969 -17.797 1 48.94 3 GLU B C 1
ATOM 2743 O O . GLU B 1 3 ? 2.326 39.344 -18.359 1 48.94 3 GLU B O 1
ATOM 2748 N N . PRO B 1 4 ? 0.324 39.469 -17.547 1 54.16 4 PRO B N 1
ATOM 2749 C CA . PRO B 1 4 ? 0.016 38.406 -18.531 1 54.16 4 PRO B CA 1
ATOM 2750 C C . PRO B 1 4 ? 0.434 38.812 -19.953 1 54.16 4 PRO B C 1
ATOM 2752 O O . PRO B 1 4 ? 0.347 39.969 -20.328 1 54.16 4 PRO B O 1
ATOM 2755 N N . ASP B 1 5 ? 1.221 38.094 -20.438 1 62.06 5 ASP B N 1
ATOM 2756 C CA . ASP B 1 5 ? 1.602 38.312 -21.828 1 62.06 5 ASP B CA 1
ATOM 2757 C C . ASP B 1 5 ? 0.371 38.469 -22.703 1 62.06 5 ASP B C 1
ATOM 2759 O O . ASP B 1 5 ? -0.716 38 -22.375 1 62.06 5 ASP B O 1
ATOM 2763 N N . ALA B 1 6 ? 0.394 39.5 -23.609 1 62.34 6 ALA B N 1
ATOM 2764 C CA . ALA B 1 6 ? -0.685 39.875 -24.516 1 62.34 6 ALA B CA 1
ATOM 2765 C C . ALA B 1 6 ? -1.353 38.656 -25.109 1 62.34 6 ALA B C 1
ATOM 2767 O O . ALA B 1 6 ? -2.578 38.594 -25.234 1 62.34 6 ALA B O 1
ATOM 2768 N N . ALA B 1 7 ? -0.549 37.75 -25.344 1 62.03 7 ALA B N 1
ATOM 2769 C CA . ALA B 1 7 ? -1.085 36.531 -25.938 1 62.03 7 ALA B CA 1
ATOM 2770 C C . ALA B 1 7 ? -1.948 35.75 -24.938 1 62.03 7 ALA B C 1
ATOM 2772 O O . ALA B 1 7 ? -3.004 35.219 -25.297 1 62.03 7 ALA B O 1
ATOM 2773 N N . GLN B 1 8 ? -1.515 35.781 -23.75 1 60 8 GLN B N 1
ATOM 2774 C CA . GLN B 1 8 ? -2.295 35.125 -22.703 1 60 8 GLN B CA 1
ATOM 2775 C C . GLN B 1 8 ? -3.609 35.844 -22.453 1 60 8 GLN B C 1
ATOM 2777 O O . GLN B 1 8 ? -4.652 35.219 -22.281 1 60 8 GLN B O 1
ATOM 2782 N N . LEU B 1 9 ? -3.438 37.062 -22.547 1 65 9 LEU B N 1
ATOM 2783 C CA . LEU B 1 9 ? -4.637 37.875 -22.328 1 65 9 LEU B CA 1
ATOM 2784 C C . LEU B 1 9 ? -5.656 37.625 -23.438 1 65 9 LEU B C 1
ATOM 2786 O O . LEU B 1 9 ? -6.852 37.5 -23.172 1 65 9 LEU B O 1
ATOM 2790 N N . ALA B 1 10 ? -5.145 37.625 -24.609 1 69.94 10 ALA B N 1
ATOM 2791 C CA . ALA B 1 10 ? -6.023 37.375 -25.75 1 69.94 10 ALA B CA 1
ATOM 2792 C C . ALA B 1 10 ? -6.711 36.031 -25.641 1 69.94 10 ALA B C 1
ATOM 2794 O O . ALA B 1 10 ? -7.902 35.906 -25.938 1 69.94 10 ALA B O 1
ATOM 2795 N N . ALA B 1 11 ? -5.996 35.094 -25.219 1 64.88 11 ALA B N 1
ATOM 2796 C CA . ALA B 1 11 ? -6.566 33.75 -25.062 1 64.88 11 ALA B CA 1
ATOM 2797 C C . ALA B 1 11 ? -7.664 33.75 -24 1 64.88 11 ALA B C 1
ATOM 2799 O O . ALA B 1 11 ? -8.703 33.094 -24.188 1 64.88 11 ALA B O 1
ATOM 2800 N N . LEU B 1 12 ? -7.348 34.562 -23.062 1 64 12 LEU B N 1
ATOM 2801 C CA . LEU B 1 12 ? -8.328 34.625 -21.984 1 64 12 LEU B CA 1
ATOM 2802 C C . LEU B 1 12 ? -9.586 35.344 -22.438 1 64 12 LEU B C 1
ATOM 2804 O O . LEU B 1 12 ? -10.703 34.969 -22.078 1 64 12 LEU B O 1
ATOM 2808 N N . LEU B 1 13 ? -9.305 36.219 -23.25 1 70.38 13 LEU B N 1
ATOM 2809 C CA . LEU B 1 13 ? -10.422 37.031 -23.719 1 70.38 13 LEU B CA 1
ATOM 2810 C C . LEU B 1 13 ? -11.219 36.312 -24.781 1 70.38 13 LEU B C 1
ATOM 2812 O O . LEU B 1 13 ? -12.391 36.625 -25.016 1 70.38 13 LEU B O 1
ATOM 2816 N N . SER B 1 14 ? -10.602 35.344 -25.328 1 69.62 14 SER B N 1
ATOM 2817 C CA . SER B 1 14 ? -11.25 34.594 -26.406 1 69.62 14 SER B CA 1
ATOM 2818 C C . SER B 1 14 ? -12.016 33.406 -25.859 1 69.62 14 SER B C 1
ATOM 2820 O O . SER B 1 14 ? -12.617 32.625 -26.625 1 69.62 14 SER B O 1
ATOM 2822 N N . CYS B 1 15 ? -12.086 33.344 -24.578 1 67.94 15 CYS B N 1
ATOM 2823 C CA . CYS B 1 15 ? -12.836 32.25 -23.969 1 67.94 15 CYS B CA 1
ATOM 2824 C C . CYS B 1 15 ? -14.312 32.344 -24.328 1 67.94 15 CYS B C 1
ATOM 2826 O O . CYS B 1 15 ? -14.93 33.406 -24.156 1 67.94 15 CYS B O 1
ATOM 2828 N N . PRO B 1 16 ? -14.867 31.219 -24.828 1 70.69 16 PRO B N 1
ATOM 2829 C CA . PRO B 1 16 ? -16.281 31.25 -25.203 1 70.69 16 PRO B CA 1
ATOM 2830 C C . PRO B 1 16 ? -17.188 31.609 -24.031 1 70.69 16 PRO B C 1
ATOM 2832 O O . PRO B 1 16 ? -16.969 31.156 -22.906 1 70.69 16 PRO B O 1
ATOM 2835 N N . ALA B 1 17 ? -18.125 32.438 -24.297 1 71.25 17 ALA B N 1
ATOM 2836 C CA . ALA B 1 17 ? -19.031 32.969 -23.266 1 71.25 17 ALA B CA 1
ATOM 2837 C C . ALA B 1 17 ? -19.75 31.812 -22.562 1 71.25 17 ALA B C 1
ATOM 2839 O O . ALA B 1 17 ? -20 31.875 -21.359 1 71.25 17 ALA B O 1
ATOM 2840 N N . GLU B 1 18 ? -20.016 30.797 -23.375 1 72.56 18 GLU B N 1
ATOM 2841 C CA . GLU B 1 18 ? -20.719 29.641 -22.828 1 72.56 18 GLU B CA 1
ATOM 2842 C C . GLU B 1 18 ? -19.906 28.969 -21.719 1 72.56 18 GLU B C 1
ATOM 2844 O O . GLU B 1 18 ? -20.469 28.469 -20.75 1 72.56 18 GLU B O 1
ATOM 2849 N N . LEU B 1 19 ? -18.688 29.047 -21.938 1 72.69 19 LEU B N 1
ATOM 2850 C CA . LEU B 1 19 ? -17.797 28.484 -20.938 1 72.69 19 LEU B CA 1
ATOM 2851 C C . LEU B 1 19 ? -17.734 29.375 -19.703 1 72.69 19 LEU B C 1
ATOM 2853 O O . LEU B 1 19 ? -17.703 28.875 -18.578 1 72.69 19 LEU B O 1
ATOM 2857 N N . LEU B 1 20 ? -17.812 30.641 -20.016 1 69.56 20 LEU B N 1
ATOM 2858 C CA . LEU B 1 20 ? -17.656 31.609 -18.938 1 69.56 20 LEU B CA 1
ATOM 2859 C C . LEU B 1 20 ? -18.859 31.578 -18 1 69.56 20 LEU B C 1
ATOM 2861 O O . LEU B 1 20 ? -18.734 31.953 -16.828 1 69.56 20 LEU B O 1
ATOM 2865 N N . ASP B 1 21 ? -19.922 31.125 -18.469 1 74.06 21 ASP B N 1
ATOM 2866 C CA . ASP B 1 21 ? -21.141 31.062 -17.641 1 74.06 21 ASP B CA 1
ATOM 2867 C C . ASP B 1 21 ? -21.188 29.797 -16.812 1 74.06 21 ASP B C 1
ATOM 2869 O O . ASP B 1 21 ? -22.031 29.656 -15.93 1 74.06 21 ASP B O 1
ATOM 2873 N N . THR B 1 22 ? -20.281 28.922 -17.047 1 78.75 22 THR B N 1
ATOM 2874 C CA . THR B 1 22 ? -20.234 27.672 -16.312 1 78.75 22 THR B CA 1
ATOM 2875 C C . THR B 1 22 ? -19.625 27.859 -14.93 1 78.75 22 THR B C 1
ATOM 2877 O O . THR B 1 22 ? -18.547 28.438 -14.797 1 78.75 22 THR B O 1
ATOM 2880 N N . THR B 1 23 ? -20.359 27.469 -13.922 1 78.69 23 THR B N 1
ATOM 2881 C CA . THR B 1 23 ? -19.844 27.609 -12.555 1 78.69 23 THR B CA 1
ATOM 2882 C C . THR B 1 23 ? -19.078 26.344 -12.141 1 78.69 23 THR B C 1
ATOM 2884 O O . THR B 1 23 ? -19.312 25.266 -12.695 1 78.69 23 THR B O 1
ATOM 2887 N N . LEU B 1 24 ? -18.219 26.516 -11.164 1 79.44 24 LEU B N 1
ATOM 2888 C CA . LEU B 1 24 ? -17.516 25.359 -10.617 1 79.44 24 LEU B CA 1
ATOM 2889 C C . LEU B 1 24 ? -18.484 24.391 -9.977 1 79.44 24 LEU B C 1
ATOM 2891 O O . LEU B 1 24 ? -18.25 23.172 -9.984 1 79.44 24 LEU B O 1
ATOM 2895 N N . ASP B 1 25 ? -19.562 24.922 -9.531 1 80.94 25 ASP B N 1
ATOM 2896 C CA . ASP B 1 25 ? -20.578 24.062 -8.938 1 80.94 25 ASP B CA 1
ATOM 2897 C C . ASP B 1 25 ? -21.25 23.188 -10 1 80.94 25 ASP B C 1
ATOM 2899 O O . ASP B 1 25 ? -21.578 22.031 -9.734 1 80.94 25 ASP B O 1
ATOM 2903 N N . GLN B 1 26 ? -21.453 23.766 -11.055 1 83.56 26 GLN B N 1
ATOM 2904 C CA . GLN B 1 26 ? -22.016 22.984 -12.164 1 83.56 26 GLN B CA 1
ATOM 2905 C C . GLN B 1 26 ? -21.062 21.859 -12.57 1 83.56 26 GLN B C 1
ATOM 2907 O O . GLN B 1 26 ? -21.5 20.75 -12.836 1 83.56 26 GLN B O 1
ATOM 2912 N N . LEU B 1 27 ? -19.797 22.156 -12.57 1 82.81 27 LEU B N 1
ATOM 2913 C CA . LEU B 1 27 ? -18.797 21.141 -12.883 1 82.81 27 LEU B CA 1
ATOM 2914 C C . LEU B 1 27 ? -18.797 20.047 -11.828 1 82.81 27 LEU B C 1
ATOM 2916 O O . LEU B 1 27 ? -18.719 18.859 -12.164 1 82.81 27 LEU B O 1
ATOM 2920 N N . ARG B 1 28 ? -18.891 20.406 -10.633 1 83.5 28 ARG B N 1
ATOM 2921 C CA . ARG B 1 28 ? -18.984 19.438 -9.539 1 83.5 28 ARG B CA 1
ATOM 2922 C C . ARG B 1 28 ? -20.203 18.547 -9.703 1 83.5 28 ARG B C 1
ATOM 2924 O O . ARG B 1 28 ? -20.109 17.328 -9.523 1 83.5 28 ARG B O 1
ATOM 2931 N N . THR B 1 29 ? -21.328 19.156 -10.047 1 86.12 29 THR B N 1
ATOM 2932 C CA . THR B 1 29 ? -22.562 18.406 -10.25 1 86.12 29 THR B CA 1
ATOM 2933 C C . THR B 1 29 ? -22.391 17.375 -11.367 1 86.12 29 THR B C 1
ATOM 2935 O O . THR B 1 29 ? -22.844 16.234 -11.242 1 86.12 29 THR B O 1
ATOM 2938 N N . LEU B 1 30 ? -21.797 17.75 -12.43 1 90.38 30 LEU B N 1
ATOM 2939 C CA . LEU B 1 30 ? -21.531 16.859 -13.555 1 90.38 30 LEU B CA 1
ATOM 2940 C C . LEU B 1 30 ? -20.672 15.672 -13.125 1 90.38 30 LEU B C 1
ATOM 2942 O O . LEU B 1 30 ? -20.984 14.523 -13.438 1 90.38 30 LEU B O 1
ATOM 2946 N N . VAL B 1 31 ? -19.578 15.945 -12.406 1 86.94 31 VAL B N 1
ATOM 2947 C CA . VAL B 1 31 ? -18.641 14.922 -11.977 1 86.94 31 VAL B CA 1
ATOM 2948 C C . VAL B 1 31 ? -19.344 13.945 -11.031 1 86.94 31 VAL B C 1
ATOM 2950 O O . VAL B 1 31 ? -19.188 12.727 -11.164 1 86.94 31 VAL B O 1
ATOM 2953 N N . ILE B 1 32 ? -20.141 14.414 -10.102 1 84.88 32 ILE B N 1
ATOM 2954 C CA . ILE B 1 32 ? -20.812 13.586 -9.117 1 84.88 32 ILE B CA 1
ATOM 2955 C C . ILE B 1 32 ? -21.891 12.75 -9.812 1 84.88 32 ILE B C 1
ATOM 2957 O O . ILE B 1 32 ? -22.078 11.578 -9.477 1 84.88 32 ILE B O 1
ATOM 2961 N N . THR B 1 33 ? -22.562 13.352 -10.773 1 88.38 33 THR B N 1
ATOM 2962 C CA . THR B 1 33 ? -23.547 12.602 -11.539 1 88.38 33 THR B CA 1
ATOM 2963 C C . THR B 1 33 ? -22.875 11.461 -12.312 1 88.38 33 THR B C 1
ATOM 2965 O O . THR B 1 33 ? -23.422 10.359 -12.383 1 88.38 33 THR B O 1
ATOM 2968 N N . HIS B 1 34 ? -21.781 11.734 -12.859 1 89.19 34 HIS B N 1
ATOM 2969 C CA . HIS B 1 34 ? -21.016 10.711 -13.562 1 89.19 34 HIS B CA 1
ATOM 2970 C C . HIS B 1 34 ? -20.641 9.562 -12.625 1 89.19 34 HIS B C 1
ATOM 2972 O O . HIS B 1 34 ? -20.734 8.391 -13.008 1 89.19 34 HIS B O 1
ATOM 2978 N N . ALA B 1 35 ? -20.234 9.93 -11.477 1 79.94 35 ALA B N 1
ATOM 2979 C CA . ALA B 1 35 ? -19.781 8.945 -10.5 1 79.94 35 ALA B CA 1
ATOM 2980 C C . ALA B 1 35 ? -20.969 8.133 -9.953 1 79.94 35 ALA B C 1
ATOM 2982 O O . ALA B 1 35 ? -20.828 6.938 -9.688 1 79.94 35 ALA B O 1
ATOM 2983 N N . THR B 1 36 ? -22.156 8.766 -9.859 1 79.81 36 THR B N 1
ATOM 2984 C CA . THR B 1 36 ? -23.297 8.133 -9.203 1 79.81 36 THR B CA 1
ATOM 2985 C C . THR B 1 36 ? -24.203 7.473 -10.234 1 79.81 36 THR B C 1
ATOM 2987 O O . THR B 1 36 ? -25 6.594 -9.891 1 79.81 36 THR B O 1
ATOM 2990 N N . GLY B 1 37 ? -24.156 7.992 -11.422 1 83.81 37 GLY B N 1
ATOM 2991 C CA . GLY B 1 37 ? -24.844 7.344 -12.523 1 83.81 37 GLY B CA 1
ATOM 2992 C C . GLY B 1 37 ? -26.234 7.902 -12.766 1 83.81 37 GLY B C 1
ATOM 2993 O O . GLY B 1 37 ? -26.875 7.586 -13.773 1 83.81 37 GLY B O 1
ATOM 2994 N N . SER B 1 38 ? -26.812 8.656 -11.727 1 85.62 38 SER B N 1
ATOM 2995 C CA . SER B 1 38 ? -28.156 9.211 -11.922 1 85.62 38 SER B CA 1
ATOM 2996 C C . SER B 1 38 ? -28.297 10.555 -11.211 1 85.62 38 SER B C 1
ATOM 2998 O O . SER B 1 38 ? -27.547 10.859 -10.289 1 85.62 38 SER B O 1
ATOM 3000 N N . ALA B 1 39 ? -29.359 11.32 -11.648 1 86.75 39 ALA B N 1
ATOM 3001 C CA . ALA B 1 39 ? -29.641 12.617 -11.039 1 86.75 39 ALA B CA 1
ATOM 3002 C C . ALA B 1 39 ? -30.141 12.453 -9.609 1 86.75 39 ALA B C 1
ATOM 3004 O O . ALA B 1 39 ? -29.844 13.273 -8.734 1 86.75 39 ALA B O 1
ATOM 3005 N N . GLN B 1 40 ? -30.828 11.406 -9.438 1 85.31 40 GLN B N 1
ATOM 3006 C CA . GLN B 1 40 ? -31.375 11.148 -8.117 1 85.31 40 GLN B CA 1
ATOM 3007 C C . GLN B 1 40 ? -30.281 10.859 -7.102 1 85.31 40 GLN B C 1
ATOM 3009 O O . GLN B 1 40 ? -30.266 11.422 -6.004 1 85.31 40 GLN B O 1
ATOM 3014 N N . HIS B 1 41 ? -29.422 10.086 -7.523 1 82.88 41 HIS B N 1
ATOM 3015 C CA . HIS B 1 41 ? -28.344 9.727 -6.621 1 82.88 41 HIS B CA 1
ATOM 3016 C C . HIS B 1 41 ? -27.391 10.906 -6.41 1 82.88 41 HIS B C 1
ATOM 3018 O O . HIS B 1 41 ? -26.922 11.141 -5.293 1 82.88 41 HIS B O 1
ATOM 3024 N N . ALA B 1 42 ? -27.172 11.586 -7.457 1 86.69 42 ALA B N 1
ATOM 3025 C CA . ALA B 1 42 ? -26.344 12.781 -7.344 1 86.69 42 ALA B CA 1
ATOM 3026 C C . ALA B 1 42 ? -26.969 13.805 -6.402 1 86.69 42 ALA B C 1
ATOM 3028 O O . ALA B 1 42 ? -26.281 14.438 -5.602 1 86.69 42 ALA B O 1
ATOM 3029 N N . ALA B 1 43 ? -28.234 13.953 -6.457 1 87.12 43 ALA B N 1
ATOM 3030 C CA . ALA B 1 43 ? -28.953 14.891 -5.609 1 87.12 43 ALA B CA 1
ATOM 3031 C C . ALA B 1 43 ? -28.781 14.547 -4.133 1 87.12 43 ALA B C 1
ATOM 3033 O O . ALA B 1 43 ? -28.562 15.43 -3.303 1 87.12 43 ALA B O 1
ATOM 3034 N N . ARG B 1 44 ? -28.797 13.359 -3.932 1 80.06 44 ARG B N 1
ATOM 3035 C CA . ARG B 1 44 ? -28.625 12.891 -2.561 1 80.06 44 ARG B CA 1
ATOM 3036 C C . ARG B 1 44 ? -27.234 13.219 -2.037 1 80.06 44 ARG B C 1
ATOM 3038 O O . ARG B 1 44 ? -27.094 13.727 -0.922 1 80.06 44 ARG B O 1
ATOM 3045 N N . VAL B 1 45 ? -26.328 13.016 -2.91 1 76.88 45 VAL B N 1
ATOM 3046 C CA . VAL B 1 45 ? -24.938 13.242 -2.529 1 76.88 45 VAL B CA 1
ATOM 3047 C C . VAL B 1 45 ? -24.688 14.742 -2.367 1 76.88 45 VAL B C 1
ATOM 3049 O O . VAL B 1 45 ? -23.969 15.156 -1.454 1 76.88 45 VAL B O 1
ATOM 3052 N N . LEU B 1 46 ? -25.312 15.492 -3.166 1 80.75 46 LEU B N 1
ATOM 3053 C CA . LEU B 1 46 ? -25.062 16.938 -3.205 1 80.75 46 LEU B CA 1
ATOM 3054 C C . LEU B 1 46 ? -25.969 17.656 -2.211 1 80.75 46 LEU B C 1
ATOM 3056 O O . LEU B 1 46 ? -25.75 18.844 -1.928 1 80.75 46 LEU B O 1
ATOM 3060 N N . GLY B 1 47 ? -26.922 16.891 -1.671 1 81.19 47 GLY B N 1
ATOM 3061 C CA . GLY B 1 47 ? -27.875 17.547 -0.791 1 81.19 47 GLY B CA 1
ATOM 3062 C C . GLY B 1 47 ? -28.781 18.531 -1.512 1 81.19 47 GLY B C 1
ATOM 3063 O O . GLY B 1 47 ? -28.984 19.641 -1.034 1 81.19 47 GLY B O 1
ATOM 3064 N N . ARG B 1 48 ? -29.172 18.141 -2.629 1 85.69 48 ARG B N 1
ATOM 3065 C CA . ARG B 1 48 ? -30.016 18.984 -3.471 1 85.69 48 ARG B CA 1
ATOM 3066 C C . ARG B 1 48 ? -31.25 18.219 -3.947 1 85.69 48 ARG B C 1
ATOM 3068 O O . ARG B 1 48 ? -31.375 17.016 -3.707 1 85.69 48 ARG B O 1
ATOM 3075 N N . SER B 1 49 ? -32.219 18.906 -4.41 1 88.75 49 SER B N 1
ATOM 3076 C CA . SER B 1 49 ? -33.375 18.25 -5.055 1 88.75 49 SER B CA 1
ATOM 3077 C C . SER B 1 49 ? -32.969 17.672 -6.414 1 88.75 49 SER B C 1
ATOM 3079 O O . SER B 1 49 ? -32.094 18.203 -7.082 1 88.75 49 SER B O 1
ATOM 3081 N N . GLN B 1 50 ? -33.625 16.609 -6.742 1 89.75 50 GLN B N 1
ATOM 3082 C CA . GLN B 1 50 ? -33.375 16 -8.047 1 89.75 50 GLN B CA 1
ATOM 3083 C C . GLN B 1 50 ? -33.625 17 -9.172 1 89.75 50 GLN B C 1
ATOM 3085 O O . GLN B 1 50 ? -32.906 17.016 -10.164 1 89.75 50 GLN B O 1
ATOM 3090 N N . GLY B 1 51 ? -34.594 17.844 -9 1 91.12 51 GLY B N 1
ATOM 3091 C CA . GLY B 1 51 ? -34.906 18.875 -9.992 1 91.12 51 GLY B CA 1
ATOM 3092 C C . GLY B 1 51 ? -33.75 19.844 -10.188 1 91.12 51 GLY B C 1
ATOM 3093 O O . GLY B 1 51 ? -33.438 20.234 -11.312 1 91.12 51 GLY B O 1
ATOM 3094 N N . SER B 1 52 ? -33.188 20.25 -9.062 1 89.69 52 SER B N 1
ATOM 3095 C CA . SER B 1 52 ? -32.031 21.172 -9.109 1 89.69 52 SER B CA 1
ATOM 3096 C C . SER B 1 52 ? -30.859 20.562 -9.859 1 89.69 52 SER B C 1
ATOM 3098 O O . SER B 1 52 ? -30.219 21.219 -10.672 1 89.69 52 SER B O 1
ATOM 3100 N N . VAL B 1 53 ? -30.578 19.312 -9.656 1 91.25 53 VAL B N 1
ATOM 3101 C CA . VAL B 1 53 ? -29.484 18.594 -10.32 1 91.25 53 VAL B CA 1
ATOM 3102 C C . VAL B 1 53 ? -29.781 18.484 -11.812 1 91.25 53 VAL B C 1
ATOM 3104 O O . VAL B 1 53 ? -28.906 18.75 -12.648 1 91.25 53 VAL B O 1
ATOM 3107 N N . GLN B 1 54 ? -30.969 18.141 -12.156 1 90.81 54 GLN B N 1
ATOM 3108 C CA . GLN B 1 54 ? -31.375 18 -13.547 1 90.81 54 GLN B CA 1
ATOM 3109 C C . GLN B 1 54 ? -31.234 19.328 -14.289 1 90.81 54 GLN B C 1
ATOM 3111 O O . GLN B 1 54 ? -30.797 19.359 -15.438 1 90.81 54 GLN B O 1
ATOM 3116 N N . LYS B 1 55 ? -31.641 20.312 -13.617 1 90.5 55 LYS B N 1
ATOM 3117 C CA . LYS B 1 55 ? -31.531 21.641 -14.219 1 90.5 55 LYS B CA 1
ATOM 3118 C C . LYS B 1 55 ? -30.094 22 -14.531 1 90.5 55 LYS B C 1
ATOM 3120 O O . LYS B 1 55 ? -29.781 22.531 -15.594 1 90.5 55 LYS B O 1
ATOM 3125 N N . GLN B 1 56 ? -29.219 21.734 -13.594 1 89.62 56 GLN B N 1
ATOM 3126 C CA . GLN B 1 56 ? -27.797 22 -13.789 1 89.62 56 GLN B CA 1
ATOM 3127 C C . GLN B 1 56 ? -27.25 21.203 -14.961 1 89.62 56 GLN B C 1
ATOM 3129 O O . GLN B 1 56 ? -26.469 21.719 -15.766 1 89.62 56 GLN B O 1
ATOM 3134 N N . LEU B 1 57 ? -27.625 19.984 -15.078 1 92 57 LEU B N 1
ATOM 3135 C CA . LEU B 1 57 ? -27.172 19.125 -16.172 1 92 57 LEU B CA 1
ATOM 3136 C C . LEU B 1 57 ? -27.703 19.625 -17.5 1 92 57 LEU B C 1
ATOM 3138 O O . LEU B 1 57 ? -26.984 19.609 -18.516 1 92 57 LEU B O 1
ATOM 3142 N N . ASP B 1 58 ? -28.938 20.031 -17.516 1 90.94 58 ASP B N 1
ATOM 3143 C CA . ASP B 1 58 ? -29.531 20.578 -18.734 1 90.94 58 ASP B CA 1
ATOM 3144 C C . ASP B 1 58 ? -28.797 21.828 -19.188 1 90.94 58 ASP B C 1
ATOM 3146 O O . ASP B 1 58 ? -28.547 22.016 -20.375 1 90.94 58 ASP B O 1
ATOM 3150 N N . ASN B 1 59 ? -28.5 22.656 -18.203 1 88.94 59 ASN B N 1
ATOM 3151 C CA . ASN B 1 59 ? -27.766 23.875 -18.516 1 88.94 59 ASN B CA 1
ATOM 3152 C C . ASN B 1 59 ? -26.406 23.547 -19.125 1 88.94 59 ASN B C 1
ATOM 3154 O O . ASN B 1 59 ? -25.984 24.188 -20.109 1 88.94 59 ASN B O 1
ATOM 3158 N N . LEU B 1 60 ? -25.766 22.578 -18.562 1 90.25 60 LEU B N 1
ATOM 3159 C CA . LEU B 1 60 ? -24.453 22.172 -19.078 1 90.25 60 LEU B CA 1
ATOM 3160 C C . LEU B 1 60 ? -24.578 21.562 -20.469 1 90.25 60 LEU B C 1
ATOM 3162 O O . LEU B 1 60 ? -23.75 21.812 -21.344 1 90.25 60 LEU B O 1
ATOM 3166 N N . ASN B 1 61 ? -25.562 20.734 -20.641 1 91.25 61 ASN B N 1
ATOM 3167 C CA . ASN B 1 61 ? -25.812 20.172 -21.969 1 91.25 61 ASN B CA 1
ATOM 3168 C C . ASN B 1 61 ? -26.062 21.266 -23 1 91.25 61 ASN B C 1
ATOM 3170 O O . ASN B 1 61 ? -25.562 21.188 -24.125 1 91.25 61 ASN B O 1
ATOM 3174 N N . ASP B 1 62 ? -26.844 22.234 -22.609 1 88.19 62 ASP B N 1
ATOM 3175 C CA . ASP B 1 62 ? -27.141 23.344 -23.516 1 88.19 62 ASP B CA 1
ATOM 3176 C C . ASP B 1 62 ? -25.844 24.078 -23.906 1 88.19 62 ASP B C 1
ATOM 3178 O O . ASP B 1 62 ? -25.625 24.359 -25.094 1 88.19 62 ASP B O 1
ATOM 3182 N N . ALA B 1 63 ? -25.094 24.359 -22.938 1 84.31 63 ALA B N 1
ATOM 3183 C CA . ALA B 1 63 ? -23.828 25.031 -23.188 1 84.31 63 ALA B CA 1
ATOM 3184 C C . ALA B 1 63 ? -22.922 24.188 -24.078 1 84.31 63 ALA B C 1
ATOM 3186 O O . ALA B 1 63 ? -22.297 24.703 -25.016 1 84.31 63 ALA B O 1
ATOM 3187 N N . ALA B 1 64 ? -22.875 22.938 -23.828 1 86.81 64 ALA B N 1
ATOM 3188 C CA . ALA B 1 64 ? -22.031 22.016 -24.578 1 86.81 64 ALA B CA 1
ATOM 3189 C C . ALA B 1 64 ? -22.5 21.891 -26.031 1 86.81 64 ALA B C 1
ATOM 3191 O O . ALA B 1 64 ? -21.688 21.859 -26.953 1 86.81 64 ALA B O 1
ATOM 3192 N N . THR B 1 65 ? -23.766 21.828 -26.141 1 85 65 THR B N 1
ATOM 3193 C CA . THR B 1 65 ? -24.328 21.766 -27.484 1 85 65 THR B CA 1
ATOM 3194 C C . THR B 1 65 ? -23.938 23.016 -28.281 1 85 65 THR B C 1
ATOM 3196 O O . THR B 1 65 ? -23.609 22.922 -29.469 1 85 65 THR B O 1
ATOM 3199 N N . ARG B 1 66 ? -23.938 24.094 -27.625 1 80.06 66 ARG B N 1
ATOM 3200 C CA . ARG B 1 66 ? -23.578 25.359 -28.297 1 80.06 66 ARG B CA 1
ATOM 3201 C C . ARG B 1 66 ? -22.094 25.406 -28.594 1 80.06 66 ARG B C 1
ATOM 3203 O O . ARG B 1 66 ? -21.688 25.891 -29.656 1 80.06 66 ARG B O 1
ATOM 3210 N N . LEU B 1 67 ? -21.328 24.812 -27.703 1 77.31 67 LEU B N 1
ATOM 3211 C CA . LEU B 1 67 ? -19.875 24.938 -27.812 1 77.31 67 LEU B CA 1
ATOM 3212 C C . LEU B 1 67 ? -19.281 23.828 -28.672 1 77.31 67 LEU B C 1
ATOM 3214 O O . LEU B 1 67 ? -18.312 24.047 -29.391 1 77.31 67 LEU B O 1
ATOM 3218 N N . MET B 1 68 ? -19.828 22.609 -28.609 1 79.31 68 MET B N 1
ATOM 3219 C CA . MET B 1 68 ? -19.188 21.453 -29.203 1 79.31 68 MET B CA 1
ATOM 3220 C C . MET B 1 68 ? -20.172 20.641 -30.047 1 79.31 68 MET B C 1
ATOM 3222 O O . MET B 1 68 ? -19.828 19.594 -30.578 1 79.31 68 MET B O 1
ATOM 3226 N N . ALA B 1 69 ? -21.422 21.125 -30.125 1 79.75 69 ALA B N 1
ATOM 3227 C CA . ALA B 1 69 ? -22.469 20.5 -30.906 1 79.75 69 ALA B CA 1
ATOM 3228 C C . ALA B 1 69 ? -22.766 19.078 -30.422 1 79.75 69 ALA B C 1
ATOM 3230 O O . ALA B 1 69 ? -23.125 18.203 -31.203 1 79.75 69 ALA B O 1
ATOM 3231 N N . GLU B 1 70 ? -22.453 18.906 -29.156 1 85.25 70 GLU B N 1
ATOM 3232 C CA . GLU B 1 70 ? -22.719 17.609 -28.531 1 85.25 70 GLU B CA 1
ATOM 3233 C C . GLU B 1 70 ? -23.188 17.781 -27.078 1 85.25 70 GLU B C 1
ATOM 3235 O O . GLU B 1 70 ? -22.703 18.656 -26.375 1 85.25 70 GLU B O 1
ATOM 3240 N N . THR B 1 71 ? -24.188 16.969 -26.719 1 89.5 71 THR B N 1
ATOM 3241 C CA . THR B 1 71 ? -24.578 16.953 -25.312 1 89.5 71 THR B CA 1
ATOM 3242 C C . THR B 1 71 ? -23.562 16.156 -24.5 1 89.5 71 THR B C 1
ATOM 3244 O O . THR B 1 71 ? -22.891 15.273 -25.016 1 89.5 71 THR B O 1
ATOM 3247 N N . LEU B 1 72 ? -23.438 16.531 -23.266 1 92 72 LEU B N 1
ATOM 3248 C CA . LEU B 1 72 ? -22.5 15.836 -22.375 1 92 72 LEU B CA 1
ATOM 3249 C C . LEU B 1 72 ? -23.125 14.555 -21.828 1 92 72 LEU B C 1
ATOM 3251 O O . LEU B 1 72 ? -22.469 13.523 -21.75 1 92 72 LEU B O 1
ATOM 3255 N N . VAL B 1 73 ? -24.438 14.594 -21.406 1 92.5 73 VAL B N 1
ATOM 3256 C CA . VAL B 1 73 ? -25.125 13.492 -20.734 1 92.5 73 VAL B CA 1
ATOM 3257 C C . VAL B 1 73 ? -26.562 13.391 -21.234 1 92.5 73 VAL B C 1
ATOM 3259 O O . VAL B 1 73 ? -27.219 14.406 -21.469 1 92.5 73 VAL B O 1
ATOM 3262 N N . THR B 1 74 ? -26.906 12.102 -21.531 1 89.75 74 THR B N 1
ATOM 3263 C CA . THR B 1 74 ? -28.266 11.867 -22.016 1 89.75 74 THR B CA 1
ATOM 3264 C C . THR B 1 74 ? -28.984 10.836 -21.141 1 89.75 74 THR B C 1
ATOM 3266 O O . THR B 1 74 ? -28.344 9.953 -20.578 1 89.75 74 THR B O 1
ATOM 3269 N N . LYS B 1 75 ? -30.234 10.992 -21 1 83.31 75 LYS B N 1
ATOM 3270 C CA . LYS B 1 75 ? -31.062 10.016 -20.297 1 83.31 75 LYS B CA 1
ATOM 3271 C C . LYS B 1 75 ? -31.375 8.82 -21.188 1 83.31 75 LYS B C 1
ATOM 3273 O O . LYS B 1 75 ? -31.656 8.984 -22.375 1 83.31 75 LYS B O 1
ATOM 3278 N N . GLN B 1 76 ? -31.078 7.516 -20.859 1 77.94 76 GLN B N 1
ATOM 3279 C CA . GLN B 1 76 ? -31.297 6.328 -21.672 1 77.94 76 GLN B CA 1
ATOM 3280 C C . GLN B 1 76 ? -32.656 5.715 -21.406 1 77.94 76 GLN B C 1
ATOM 3282 O O . GLN B 1 76 ? -33.062 4.738 -22.047 1 77.94 76 GLN B O 1
ATOM 3287 N N . GLY B 1 77 ? -33.5 6.23 -20.547 1 72.31 77 GLY B N 1
ATOM 3288 C CA . GLY B 1 77 ? -34.812 5.707 -20.203 1 72.31 77 GLY B CA 1
ATOM 3289 C C . GLY B 1 77 ? -35 5.477 -18.719 1 72.31 77 GLY B C 1
ATOM 3290 O O . GLY B 1 77 ? -34.062 5.68 -17.938 1 72.31 77 GLY B O 1
ATOM 3291 N N . ARG B 1 78 ? -36.219 5.07 -18.344 1 68.62 78 ARG B N 1
ATOM 3292 C CA . ARG B 1 78 ? -36.562 4.887 -16.922 1 68.62 78 ARG B CA 1
ATOM 3293 C C . ARG B 1 78 ? -35.75 3.734 -16.328 1 68.62 78 ARG B C 1
ATOM 3295 O O . ARG B 1 78 ? -35.719 2.641 -16.891 1 68.62 78 ARG B O 1
ATOM 3302 N N . GLY B 1 79 ? -34.969 3.992 -15.195 1 68.06 79 GLY B N 1
ATOM 3303 C CA . GLY B 1 79 ? -34.25 2.98 -14.445 1 68.06 79 GLY B CA 1
ATOM 3304 C C . GLY B 1 79 ? -32.812 2.754 -14.945 1 68.06 79 GLY B C 1
ATOM 3305 O O . GLY B 1 79 ? -32.031 2.072 -14.297 1 68.06 79 GLY B O 1
ATOM 3306 N N . LYS B 1 80 ? -32.594 3.307 -16.172 1 75.12 80 LYS B N 1
ATOM 3307 C CA . LYS B 1 80 ? -31.25 3.109 -16.719 1 75.12 80 LYS B CA 1
ATOM 3308 C C . LYS B 1 80 ? -30.328 4.25 -16.312 1 75.12 80 LYS B C 1
ATOM 3310 O O . LYS B 1 80 ? -30.766 5.391 -16.156 1 75.12 80 LYS B O 1
ATOM 3315 N N . PRO B 1 81 ? -29.016 4.031 -16.125 1 78.31 81 PRO B N 1
ATOM 3316 C CA . PRO B 1 81 ? -28.078 5.105 -15.781 1 78.31 81 PRO B CA 1
ATOM 3317 C C . PRO B 1 81 ? -27.875 6.102 -16.922 1 78.31 81 PRO B C 1
ATOM 3319 O O . PRO B 1 81 ? -28.078 5.762 -18.078 1 78.31 81 PRO B O 1
ATOM 3322 N N . PHE B 1 82 ? -27.531 7.27 -16.578 1 86.19 82 PHE B N 1
ATOM 3323 C CA . PHE B 1 82 ? -27.219 8.312 -17.547 1 86.19 82 PHE B CA 1
ATOM 3324 C C . PHE B 1 82 ? -26.109 7.852 -18.484 1 86.19 82 PHE B C 1
ATOM 3326 O O . PHE B 1 82 ? -25.188 7.129 -18.062 1 86.19 82 PHE B O 1
ATOM 3333 N N . HIS B 1 83 ? -26.281 8.148 -19.703 1 88.75 83 HIS B N 1
ATOM 3334 C CA . HIS B 1 83 ? -25.234 7.902 -20.672 1 88.75 83 HIS B CA 1
ATOM 3335 C C . HIS B 1 83 ? -24.391 9.148 -20.906 1 88.75 83 HIS B C 1
ATOM 3337 O O . HIS B 1 83 ? -24.906 10.188 -21.328 1 88.75 83 HIS B O 1
ATOM 3343 N N . PHE B 1 84 ? -23.172 9.062 -20.625 1 90.5 84 PHE B N 1
ATOM 3344 C CA . PHE B 1 84 ? -22.234 10.133 -20.938 1 90.5 84 PHE B CA 1
ATOM 3345 C C . PHE B 1 84 ? -21.609 9.945 -22.312 1 90.5 84 PHE B C 1
ATOM 3347 O O . PHE B 1 84 ? -21.062 8.883 -22.625 1 90.5 84 PHE B O 1
ATOM 3354 N N . THR B 1 85 ? -21.688 10.984 -23.203 1 84.56 85 THR B N 1
ATOM 3355 C CA . THR B 1 85 ? -21.109 10.961 -24.531 1 84.56 85 THR B CA 1
ATOM 3356 C C . THR B 1 85 ? -19.578 11.07 -24.469 1 84.56 85 THR B C 1
ATOM 3358 O O . THR B 1 85 ? -19.016 11.188 -23.375 1 84.56 85 THR B O 1
ATOM 3361 N N . GLY B 1 86 ? -18.938 10.969 -25.609 1 82 86 GLY B N 1
ATOM 3362 C CA . GLY B 1 86 ? -17.5 11.188 -25.641 1 82 86 GLY B CA 1
ATOM 3363 C C . GLY B 1 86 ? -17.094 12.547 -25.094 1 82 86 GLY B C 1
ATOM 3364 O O . GLY B 1 86 ? -16.156 12.641 -24.312 1 82 86 GLY B O 1
ATOM 3365 N N . ALA B 1 87 ? -17.828 13.531 -25.562 1 81.19 87 ALA B N 1
ATOM 3366 C CA . ALA B 1 87 ? -17.594 14.883 -25.047 1 81.19 87 ALA B CA 1
ATOM 3367 C C . ALA B 1 87 ? -17.859 14.961 -23.547 1 81.19 87 ALA B C 1
ATOM 3369 O O . ALA B 1 87 ? -17.125 15.633 -22.812 1 81.19 87 ALA B O 1
ATOM 3370 N N . GLY B 1 88 ? -18.906 14.266 -23.125 1 87.88 88 GLY B N 1
ATOM 3371 C CA . GLY B 1 88 ? -19.219 14.234 -21.703 1 87.88 88 GLY B CA 1
ATOM 3372 C C . GLY B 1 88 ? -18.094 13.664 -20.875 1 87.88 88 GLY B C 1
ATOM 3373 O O . GLY B 1 88 ? -17.734 14.234 -19.828 1 87.88 88 GLY B O 1
ATOM 3374 N N . GLU B 1 89 ? -17.516 12.625 -21.312 1 85.31 89 GLU B N 1
ATOM 3375 C CA . GLU B 1 89 ? -16.406 11.992 -20.625 1 85.31 89 GLU B CA 1
ATOM 3376 C C . GLU B 1 89 ? -15.203 12.93 -20.547 1 85.31 89 GLU B C 1
ATOM 3378 O O . GLU B 1 89 ? -14.539 13.023 -19.5 1 85.31 89 GLU B O 1
ATOM 3383 N N . GLU B 1 90 ? -14.969 13.578 -21.609 1 83.06 90 GLU B N 1
ATOM 3384 C CA . GLU B 1 90 ? -13.844 14.508 -21.656 1 83.06 90 GLU B CA 1
ATOM 3385 C C . GLU B 1 90 ? -14.062 15.688 -20.719 1 83.06 90 GLU B C 1
ATOM 3387 O O . GLU B 1 90 ? -13.141 16.109 -20.016 1 83.06 90 GLU B O 1
ATOM 3392 N N . VAL B 1 91 ? -15.219 16.172 -20.703 1 83.88 91 VAL B N 1
ATOM 3393 C CA . VAL B 1 91 ? -15.516 17.312 -19.844 1 83.88 91 VAL B CA 1
ATOM 3394 C C . VAL B 1 91 ? -15.469 16.891 -18.391 1 83.88 91 VAL B C 1
ATOM 3396 O O . VAL B 1 91 ? -15.016 17.641 -17.516 1 83.88 91 VAL B O 1
ATOM 3399 N N . VAL B 1 92 ? -15.898 15.68 -18.094 1 86.69 92 VAL B N 1
ATOM 3400 C CA . VAL B 1 92 ? -15.805 15.156 -16.734 1 86.69 92 VAL B CA 1
ATOM 3401 C C . VAL B 1 92 ? -14.336 15.094 -16.312 1 86.69 92 VAL B C 1
ATOM 3403 O O . VAL B 1 92 ? -13.992 15.484 -15.195 1 86.69 92 VAL B O 1
ATOM 3406 N N . ARG B 1 93 ? -13.578 14.664 -17.188 1 83.31 93 ARG B N 1
ATOM 3407 C CA . ARG B 1 93 ? -12.148 14.602 -16.906 1 83.31 93 ARG B CA 1
ATOM 3408 C C . ARG B 1 93 ? -11.586 15.984 -16.625 1 83.31 93 ARG B C 1
ATOM 3410 O O . ARG B 1 93 ? -10.867 16.188 -15.641 1 83.31 93 ARG B O 1
ATOM 3417 N N . LEU B 1 94 ? -11.898 16.906 -17.484 1 79.75 94 LEU B N 1
ATOM 3418 C CA . LEU B 1 94 ? -11.43 18.281 -17.328 1 79.75 94 LEU B CA 1
ATOM 3419 C C . LEU B 1 94 ? -11.961 18.891 -16.047 1 79.75 94 LEU B C 1
ATOM 3421 O O . LEU B 1 94 ? -11.227 19.578 -15.328 1 79.75 94 LEU B O 1
ATOM 3425 N N . ALA B 1 95 ? -13.227 18.656 -15.789 1 83.56 95 ALA B N 1
ATOM 3426 C CA . ALA B 1 95 ? -13.859 19.188 -14.578 1 83.56 95 ALA B CA 1
ATOM 3427 C C . ALA B 1 95 ? -13.203 18.625 -13.32 1 83.56 95 ALA B C 1
ATOM 3429 O O . ALA B 1 95 ? -12.906 19.375 -12.383 1 83.56 95 ALA B O 1
ATOM 3430 N N . THR B 1 96 ? -12.969 17.406 -13.359 1 80.88 96 THR B N 1
ATOM 3431 C CA . THR B 1 96 ? -12.32 16.75 -12.227 1 80.88 96 THR B CA 1
ATOM 3432 C C . THR B 1 96 ? -10.945 17.375 -11.977 1 80.88 96 THR B C 1
ATOM 3434 O O . THR B 1 96 ? -10.617 17.734 -10.844 1 80.88 96 THR B O 1
ATOM 3437 N N . ALA B 1 97 ? -10.242 17.5 -13.016 1 76.44 97 ALA B N 1
ATOM 3438 C CA . ALA B 1 97 ? -8.906 18.094 -12.906 1 76.44 97 ALA B CA 1
ATOM 3439 C C . ALA B 1 97 ? -8.977 19.531 -12.406 1 76.44 97 ALA B C 1
ATOM 3441 O O . ALA B 1 97 ? -8.164 19.953 -11.578 1 76.44 97 ALA B O 1
ATOM 3442 N N . THR B 1 98 ? -9.906 20.281 -12.938 1 73.69 98 THR B N 1
ATOM 3443 C CA . THR B 1 98 ? -10.078 21.688 -12.562 1 73.69 98 THR B CA 1
ATOM 3444 C C . THR B 1 98 ? -10.43 21.797 -11.078 1 73.69 98 THR B C 1
ATOM 3446 O O . THR B 1 98 ? -9.797 22.562 -10.344 1 73.69 98 THR B O 1
ATOM 3449 N N . LEU B 1 99 ? -11.383 21.031 -10.656 1 76.19 99 LEU B N 1
ATOM 3450 C CA . LEU B 1 99 ? -11.828 21.109 -9.266 1 76.19 99 LEU B CA 1
ATOM 3451 C C . LEU B 1 99 ? -10.719 20.672 -8.312 1 76.19 99 LEU B C 1
ATOM 3453 O O . LEU B 1 99 ? -10.523 21.281 -7.258 1 76.19 99 LEU B O 1
ATOM 3457 N N . GLN B 1 100 ? -10.016 19.734 -8.766 1 73.25 100 GLN B N 1
ATOM 3458 C CA . GLN B 1 100 ? -8.883 19.297 -7.957 1 73.25 100 GLN B CA 1
ATOM 3459 C C . GLN B 1 100 ? -7.812 20.375 -7.863 1 73.25 100 GLN B C 1
ATOM 3461 O O . GLN B 1 100 ? -7.293 20.641 -6.781 1 73.25 100 GLN B O 1
ATOM 3466 N N . SER B 1 101 ? -7.547 21.031 -9 1 68.25 101 SER B N 1
ATOM 3467 C CA . SER B 1 101 ? -6.523 22.062 -9.039 1 68.25 101 SER B CA 1
ATOM 3468 C C . SER B 1 101 ? -6.91 23.25 -8.148 1 68.25 101 SER B C 1
ATOM 3470 O O . SER B 1 101 ? -6.066 23.797 -7.438 1 68.25 101 SER B O 1
ATOM 3472 N N . TRP B 1 102 ? -8.148 23.641 -8.219 1 65.88 102 TRP B N 1
ATOM 3473 C CA . TRP B 1 102 ? -8.609 24.75 -7.391 1 65.88 102 TRP B CA 1
ATOM 3474 C C . TRP B 1 102 ? -8.555 24.375 -5.91 1 65.88 102 TRP B C 1
ATOM 3476 O O . TRP B 1 102 ? -8.086 25.156 -5.086 1 65.88 102 TRP B O 1
ATOM 3486 N N . THR B 1 103 ? -8.992 23.203 -5.621 1 66.25 103 THR B N 1
ATOM 3487 C CA . THR B 1 103 ? -8.953 22.734 -4.242 1 66.25 103 THR B CA 1
ATOM 3488 C C . THR B 1 103 ? -7.516 22.719 -3.717 1 66.25 103 THR B C 1
ATOM 3490 O O . THR B 1 103 ? -7.246 23.203 -2.615 1 66.25 103 THR B O 1
ATOM 3493 N N . ASP B 1 104 ? -6.727 22.266 -4.508 1 66.56 104 ASP B N 1
ATOM 3494 C CA . ASP B 1 104 ? -5.312 22.234 -4.145 1 66.56 104 ASP B CA 1
ATOM 3495 C C . ASP B 1 104 ? -4.773 23.656 -3.934 1 66.56 104 ASP B C 1
ATOM 3497 O O . ASP B 1 104 ? -3.994 23.891 -3.012 1 66.56 104 ASP B O 1
ATOM 3501 N N . GLY B 1 105 ? -5.164 24.562 -4.816 1 61.44 105 GLY B N 1
ATOM 3502 C CA . GLY B 1 105 ? -4.742 25.953 -4.699 1 61.44 105 GLY B CA 1
ATOM 3503 C C . GLY B 1 105 ? -5.191 26.594 -3.408 1 61.44 105 GLY B C 1
ATOM 3504 O O . GLY B 1 105 ? -4.414 27.312 -2.762 1 61.44 105 GLY B O 1
ATOM 3505 N N . ILE B 1 106 ? -6.398 26.312 -3.102 1 60.03 106 ILE B N 1
ATOM 3506 C CA . ILE B 1 106 ? -6.93 26.859 -1.862 1 60.03 106 ILE B CA 1
ATOM 3507 C C . ILE B 1 106 ? -6.168 26.297 -0.67 1 60.03 106 ILE B C 1
ATOM 3509 O O . ILE B 1 106 ? -5.777 27.031 0.237 1 60.03 106 ILE B O 1
ATOM 3513 N N . HIS B 1 107 ? -5.945 25.062 -0.755 1 64.62 107 HIS B N 1
ATOM 3514 C CA . HIS B 1 107 ? -5.191 24.422 0.319 1 64.62 107 HIS B CA 1
ATOM 3515 C C . HIS B 1 107 ? -3.793 25.031 0.443 1 64.62 107 HIS B C 1
ATOM 3517 O O . HIS B 1 107 ? -3.32 25.281 1.553 1 64.62 107 HIS B O 1
ATOM 3523 N N . ARG B 1 108 ? -3.297 25.328 -0.635 1 64.5 108 ARG B N 1
ATOM 3524 C CA . ARG B 1 108 ? -1.968 25.922 -0.633 1 64.5 108 ARG B CA 1
ATOM 3525 C C . ARG B 1 108 ? -1.999 27.312 -0.011 1 64.5 108 ARG B C 1
ATOM 3527 O O . ARG B 1 108 ? -1.104 27.672 0.755 1 64.5 108 ARG B O 1
ATOM 3534 N N . ALA B 1 109 ? -3.047 28.031 -0.357 1 61.69 109 ALA B N 1
ATOM 3535 C CA . ALA B 1 109 ? -3.186 29.375 0.195 1 61.69 109 ALA B CA 1
ATOM 3536 C C . ALA B 1 109 ? -3.367 29.328 1.71 1 61.69 109 ALA B C 1
ATOM 3538 O O . ALA B 1 109 ? -2.771 30.125 2.438 1 61.69 109 ALA B O 1
ATOM 3539 N N . ARG B 1 110 ? -4.145 28.422 2.164 1 66.12 110 ARG B N 1
ATOM 3540 C CA . ARG B 1 110 ? -4.375 28.266 3.598 1 66.12 110 ARG B CA 1
ATOM 3541 C C . ARG B 1 110 ? -3.094 27.859 4.316 1 66.12 110 ARG B C 1
ATOM 3543 O O . ARG B 1 110 ? -2.812 28.328 5.418 1 66.12 110 ARG B O 1
ATOM 3550 N N . ARG B 1 111 ? -2.416 27.047 3.705 1 70.44 111 ARG B N 1
ATOM 3551 C CA . ARG B 1 111 ? -1.138 26.594 4.25 1 70.44 111 ARG B CA 1
ATOM 3552 C C . ARG B 1 111 ? -0.159 27.766 4.379 1 70.44 111 ARG B C 1
ATOM 3554 O O . ARG B 1 111 ? 0.526 27.891 5.395 1 70.44 111 ARG B O 1
ATOM 3561 N N . ARG B 1 112 ? -0.264 28.562 3.408 1 64.88 112 ARG B N 1
ATOM 3562 C CA . ARG B 1 112 ? 0.616 29.734 3.424 1 64.88 112 ARG B CA 1
ATOM 3563 C C . ARG B 1 112 ? 0.218 30.703 4.527 1 64.88 112 ARG B C 1
ATOM 3565 O O . ARG B 1 112 ? 1.08 31.297 5.172 1 64.88 112 ARG B O 1
ATOM 3572 N N . ALA B 1 113 ? -1.082 30.719 4.734 1 69.38 113 ALA B N 1
ATOM 3573 C CA . ALA B 1 113 ? -1.597 31.625 5.75 1 69.38 113 ALA B CA 1
ATOM 3574 C C . ALA B 1 113 ? -1.396 31.062 7.152 1 69.38 113 ALA B C 1
ATOM 3576 O O . ALA B 1 113 ? -1.483 31.781 8.141 1 69.38 113 ALA B O 1
ATOM 3577 N N . GLY B 1 114 ? -1.1 29.734 7.195 1 74.44 114 GLY B N 1
ATOM 3578 C CA . GLY B 1 114 ? -0.843 29.109 8.484 1 74.44 114 GLY B CA 1
ATOM 3579 C C . GLY B 1 114 ? -2.096 28.562 9.141 1 74.44 114 GLY B C 1
ATOM 3580 O O . GLY B 1 114 ? -2.105 28.281 10.344 1 74.44 114 GLY B O 1
ATOM 3581 N N . SER B 1 115 ? -3.139 28.516 8.445 1 80.12 115 SER B N 1
ATOM 3582 C CA . SER B 1 115 ? -4.367 27.969 9.016 1 80.12 115 SER B CA 1
ATOM 3583 C C . SER B 1 115 ? -4.402 26.453 8.914 1 80.12 115 SER B C 1
ATOM 3585 O O . SER B 1 115 ? -5.164 25.797 9.625 1 80.12 115 SER B O 1
ATOM 3587 N N . THR B 1 116 ? -3.639 25.953 8.031 1 86 116 THR B N 1
ATOM 3588 C CA . THR B 1 116 ? -3.545 24.5 7.887 1 86 116 THR B CA 1
ATOM 3589 C C . THR B 1 116 ? -2.105 24.078 7.602 1 86 116 THR B C 1
ATOM 3591 O O . THR B 1 116 ? -1.327 24.859 7.039 1 86 116 THR B O 1
ATOM 3594 N N . ILE B 1 117 ? -1.749 22.984 8.109 1 90.56 117 ILE B N 1
ATOM 3595 C CA . ILE B 1 117 ? -0.453 22.391 7.781 1 90.56 117 ILE B CA 1
ATOM 3596 C C . ILE B 1 117 ? -0.608 20.891 7.547 1 90.56 117 ILE B C 1
ATOM 3598 O O . ILE B 1 117 ? -1.346 20.219 8.273 1 90.56 117 ILE B O 1
ATOM 3602 N N . THR B 1 118 ? -0.007 20.438 6.457 1 92.5 118 THR B N 1
ATOM 3603 C CA . THR B 1 118 ? -0.057 19.016 6.117 1 92.5 118 THR B CA 1
ATOM 3604 C C . THR B 1 118 ? 1.308 18.359 6.324 1 92.5 118 THR B C 1
ATOM 3606 O O . THR B 1 118 ? 2.301 18.797 5.734 1 92.5 118 THR B O 1
ATOM 3609 N N . ILE B 1 119 ? 1.286 17.328 7.156 1 94.62 119 ILE B N 1
ATOM 3610 C CA . ILE B 1 119 ? 2.527 16.594 7.371 1 94.62 119 ILE B CA 1
ATOM 3611 C C . ILE B 1 119 ? 2.375 15.164 6.855 1 94.62 119 ILE B C 1
ATOM 3613 O O . ILE B 1 119 ? 1.369 14.508 7.129 1 94.62 119 ILE B O 1
ATOM 3617 N N . GLY B 1 120 ? 3.32 14.781 6.016 1 95.81 120 GLY B N 1
ATOM 3618 C CA . GLY B 1 120 ? 3.406 13.398 5.57 1 95.81 120 GLY B CA 1
ATOM 3619 C C . GLY B 1 120 ? 4.258 12.531 6.48 1 95.81 120 GLY B C 1
ATOM 3620 O O . GLY B 1 120 ? 5.297 12.969 6.973 1 95.81 120 GLY B O 1
ATOM 3621 N N . THR B 1 121 ? 3.75 11.328 6.742 1 95.44 121 THR B N 1
ATOM 3622 C CA . THR B 1 121 ? 4.531 10.352 7.496 1 95.44 121 THR B CA 1
ATOM 3623 C C . THR B 1 121 ? 4.484 8.984 6.824 1 95.44 121 THR B C 1
ATOM 3625 O O . THR B 1 121 ? 3.512 8.656 6.145 1 95.44 121 THR B O 1
ATOM 3628 N N . THR B 1 122 ? 5.562 8.273 6.965 1 92.5 122 THR B N 1
ATOM 3629 C CA . THR B 1 122 ? 5.504 6.859 6.613 1 92.5 122 THR B CA 1
ATOM 3630 C C . THR B 1 122 ? 4.891 6.047 7.75 1 92.5 122 THR B C 1
ATOM 3632 O O . THR B 1 122 ? 4.656 6.574 8.844 1 92.5 122 THR B O 1
ATOM 3635 N N . GLU B 1 123 ? 4.66 4.785 7.438 1 87.94 123 GLU B N 1
ATOM 3636 C CA . GLU B 1 123 ? 4.125 3.873 8.445 1 87.94 123 GLU B CA 1
ATOM 3637 C C . GLU B 1 123 ? 5.047 3.793 9.656 1 87.94 123 GLU B C 1
ATOM 3639 O O . GLU B 1 123 ? 4.582 3.643 10.789 1 87.94 123 GLU B O 1
ATOM 3644 N N . PHE B 1 124 ? 6.285 4.027 9.453 1 86.44 124 PHE B N 1
ATOM 3645 C CA . PHE B 1 124 ? 7.246 3.76 10.516 1 86.44 124 PHE B CA 1
ATOM 3646 C C . PHE B 1 124 ? 7.785 5.059 11.102 1 86.44 124 PHE B C 1
ATOM 3648 O O . PHE B 1 124 ? 8.648 5.039 11.977 1 86.44 124 PHE B O 1
ATOM 3655 N N . THR B 1 125 ? 7.312 6.172 10.648 1 90.5 125 THR B N 1
ATOM 3656 C CA . THR B 1 125 ? 7.781 7.438 11.195 1 90.5 125 THR B CA 1
ATOM 3657 C C . THR B 1 125 ? 6.637 8.188 11.867 1 90.5 125 THR B C 1
ATOM 3659 O O . THR B 1 125 ? 6.848 9.25 12.469 1 90.5 125 THR B O 1
ATOM 3662 N N . VAL B 1 126 ? 5.469 7.656 11.734 1 90.75 126 VAL B N 1
ATOM 3663 C CA . VAL B 1 126 ? 4.305 8.305 12.336 1 90.75 126 VAL B CA 1
ATOM 3664 C C . VAL B 1 126 ? 4.535 8.492 13.836 1 90.75 126 VAL B C 1
ATOM 3666 O O . VAL B 1 126 ? 4.094 9.492 14.414 1 90.75 126 VAL B O 1
ATOM 3669 N N . GLU B 1 127 ? 5.242 7.621 14.469 1 87.62 127 GLU B N 1
ATOM 3670 C CA . GLU B 1 127 ? 5.496 7.668 15.906 1 87.62 127 GLU B CA 1
ATOM 3671 C C . GLU B 1 127 ? 6.309 8.906 16.281 1 87.62 127 GLU B C 1
ATOM 3673 O O . GLU B 1 127 ? 6.152 9.445 17.375 1 87.62 127 GLU B O 1
ATOM 3678 N N . PHE B 1 128 ? 7.074 9.367 15.398 1 90.62 128 PHE B N 1
ATOM 3679 C CA . PHE B 1 128 ? 7.879 10.555 15.68 1 90.62 128 PHE B CA 1
ATOM 3680 C C . PHE B 1 128 ? 6.996 11.789 15.781 1 90.62 128 PHE B C 1
ATOM 3682 O O . PHE B 1 128 ? 7.199 12.633 16.672 1 90.62 128 PHE B O 1
ATOM 3689 N N . LEU B 1 129 ? 6.082 11.906 14.852 1 94.44 129 LEU B N 1
ATOM 3690 C CA . LEU B 1 129 ? 5.105 12.984 14.969 1 94.44 129 LEU B CA 1
ATOM 3691 C C . LEU B 1 129 ? 4.312 12.867 16.266 1 94.44 129 LEU B C 1
ATOM 3693 O O . LEU B 1 129 ? 4.023 13.875 16.922 1 94.44 129 LEU B O 1
ATOM 3697 N N . GLY B 1 130 ? 4.051 11.648 16.625 1 92.75 130 GLY B N 1
ATOM 3698 C CA . GLY B 1 130 ? 3.34 11.406 17.859 1 92.75 130 GLY B CA 1
ATOM 3699 C C . GLY B 1 130 ? 4.09 11.906 19.078 1 92.75 130 GLY B C 1
ATOM 3700 O O . GLY B 1 130 ? 3.473 12.297 20.078 1 92.75 130 GLY B O 1
ATOM 3701 N N . GLN B 1 131 ? 5.312 11.93 19.016 1 91.62 131 GLN B N 1
ATOM 3702 C CA . GLN B 1 131 ? 6.148 12.344 20.141 1 91.62 131 GLN B CA 1
ATOM 3703 C C . GLN B 1 131 ? 6.141 13.867 20.297 1 91.62 131 GLN B C 1
ATOM 3705 O O . GLN B 1 131 ? 6.246 14.383 21.406 1 91.62 131 GLN B O 1
ATOM 3710 N N . VAL B 1 132 ? 5.977 14.555 19.234 1 93.69 132 VAL B N 1
ATOM 3711 C CA . VAL B 1 132 ? 6.133 16 19.312 1 93.69 132 VAL B CA 1
ATOM 3712 C C . VAL B 1 132 ? 4.758 16.672 19.359 1 93.69 132 VAL B C 1
ATOM 3714 O O . VAL B 1 132 ? 4.613 17.766 19.891 1 93.69 132 VAL B O 1
ATOM 3717 N N . TRP B 1 133 ? 3.787 16.031 18.922 1 93.94 133 TRP B N 1
ATOM 3718 C CA . TRP B 1 133 ? 2.473 16.625 18.703 1 93.94 133 TRP B CA 1
ATOM 3719 C C . TRP B 1 133 ? 1.825 17.031 20.016 1 93.94 133 TRP B C 1
ATOM 3721 O O . TRP B 1 133 ? 1.229 18.109 20.125 1 93.94 133 TRP B O 1
ATOM 3731 N N . PRO B 1 134 ? 1.979 16.266 21.078 1 91.94 134 PRO B N 1
ATOM 3732 C CA . PRO B 1 134 ? 1.341 16.641 22.344 1 91.94 134 PRO B CA 1
ATOM 3733 C C . PRO B 1 134 ? 1.763 18.031 22.828 1 91.94 134 PRO B C 1
ATOM 3735 O O . PRO B 1 134 ? 0.955 18.75 23.406 1 91.94 134 PRO B O 1
ATOM 3738 N N . GLY B 1 135 ? 2.908 18.391 22.531 1 93.44 135 GLY B N 1
ATOM 3739 C CA . GLY B 1 135 ? 3.4 19.688 22.953 1 93.44 135 GLY B CA 1
ATOM 3740 C C . GLY B 1 135 ? 2.889 20.844 22.094 1 93.44 135 GLY B C 1
ATOM 3741 O O . GLY B 1 135 ? 2.963 22 22.5 1 93.44 135 GLY B O 1
ATOM 3742 N N . LEU B 1 136 ? 2.336 20.5 20.969 1 94.69 136 LEU B N 1
ATOM 3743 C CA . LEU B 1 136 ? 1.936 21.531 20.016 1 94.69 136 LEU B CA 1
ATOM 3744 C C . LEU B 1 136 ? 0.416 21.609 19.922 1 94.69 136 LEU B C 1
ATOM 3746 O O . LEU B 1 136 ? -0.124 22.625 19.438 1 94.69 136 LEU B O 1
ATOM 3750 N N . ARG B 1 137 ? -0.237 20.672 20.359 1 93.25 137 ARG B N 1
ATOM 3751 C CA . ARG B 1 137 ? -1.662 20.484 20.094 1 93.25 137 ARG B CA 1
ATOM 3752 C C . ARG B 1 137 ? -2.465 21.672 20.625 1 93.25 137 ARG B C 1
ATOM 3754 O O . ARG B 1 137 ? -3.277 22.25 19.891 1 93.25 137 ARG B O 1
ATOM 3761 N N . GLU B 1 138 ? -2.271 22.062 21.875 1 93.12 138 GLU B N 1
ATOM 3762 C CA . GLU B 1 138 ? -3.027 23.125 22.5 1 93.12 138 GLU B CA 1
ATOM 3763 C C . GLU B 1 138 ? -2.834 24.453 21.766 1 93.12 138 GLU B C 1
ATOM 3765 O O . GLU B 1 138 ? -3.799 25.188 21.516 1 93.12 138 GLU B O 1
ATOM 3770 N N . ASP B 1 139 ? -1.629 24.688 21.5 1 92.38 139 ASP B N 1
ATOM 3771 C CA . ASP B 1 139 ? -1.319 25.922 20.781 1 92.38 139 ASP B CA 1
ATOM 3772 C C . ASP B 1 139 ? -1.984 25.953 19.406 1 92.38 139 ASP B C 1
ATOM 3774 O O . ASP B 1 139 ? -2.557 26.969 19.016 1 92.38 139 ASP B O 1
ATOM 3778 N N . PHE B 1 140 ? -1.935 24.891 18.688 1 92.25 140 PHE B N 1
ATOM 3779 C CA . PHE B 1 140 ? -2.553 24.781 17.359 1 92.25 140 PHE B CA 1
ATOM 3780 C C . PHE B 1 140 ? -4.062 24.969 17.469 1 92.25 140 PHE B C 1
ATOM 3782 O O . PHE B 1 140 ? -4.66 25.672 16.656 1 92.25 140 PHE B O 1
ATOM 3789 N N . GLU B 1 141 ? -4.613 24.328 18.438 1 89.5 141 GLU B N 1
ATOM 3790 C CA . GLU B 1 141 ? -6.051 24.453 18.641 1 89.5 141 GLU B CA 1
ATOM 3791 C C . GLU B 1 141 ? -6.441 25.875 18.969 1 89.5 141 GLU B C 1
ATOM 3793 O O . GLU B 1 141 ? -7.41 26.406 18.422 1 89.5 141 GLU B O 1
ATOM 3798 N N . ARG B 1 142 ? -5.738 26.547 19.859 1 91.69 142 ARG B N 1
ATOM 3799 C CA . ARG B 1 142 ? -5.992 27.922 20.266 1 91.69 142 ARG B CA 1
ATOM 3800 C C . ARG B 1 142 ? -5.91 28.859 19.078 1 91.69 142 ARG B C 1
ATOM 3802 O O . ARG B 1 142 ? -6.703 29.797 18.969 1 91.69 142 ARG B O 1
ATOM 3809 N N . ARG B 1 143 ? -5.027 28.594 18.188 1 90.5 143 ARG B N 1
ATOM 3810 C CA . ARG B 1 143 ? -4.793 29.453 17.031 1 90.5 143 ARG B CA 1
ATOM 3811 C C . ARG B 1 143 ? -5.68 29.047 15.859 1 90.5 143 ARG B C 1
ATOM 3813 O O . ARG B 1 143 ? -5.676 29.703 14.812 1 90.5 143 ARG B O 1
ATOM 3820 N N . GLY B 1 144 ? -6.367 27.922 16.016 1 88.19 144 GLY B N 1
ATOM 3821 C CA . GLY B 1 144 ? -7.25 27.438 14.961 1 88.19 144 GLY B CA 1
ATOM 3822 C C . GLY B 1 144 ? -6.504 26.812 13.797 1 88.19 144 GLY B C 1
ATOM 3823 O O . GLY B 1 144 ? -6.957 26.875 12.656 1 88.19 144 GLY B O 1
ATOM 3824 N N . VAL B 1 145 ? -5.309 26.344 14.023 1 89 145 VAL B N 1
ATOM 3825 C CA . VAL B 1 145 ? -4.5 25.688 13 1 89 145 VAL B CA 1
ATOM 3826 C C . VAL B 1 145 ? -4.898 24.219 12.875 1 89 145 VAL B C 1
ATOM 3828 O O . VAL B 1 145 ? -4.918 23.5 13.867 1 89 145 VAL B O 1
ATOM 3831 N N . GLN B 1 146 ? -5.242 23.828 11.664 1 88.38 146 GLN B N 1
ATOM 3832 C CA . GLN B 1 146 ? -5.609 22.438 11.406 1 88.38 146 GLN B CA 1
ATOM 3833 C C . GLN B 1 146 ? -4.398 21.625 10.961 1 88.38 146 GLN B C 1
ATOM 3835 O O . GLN B 1 146 ? -3.732 21.984 9.984 1 88.38 146 GLN B O 1
ATOM 3840 N N . LEU B 1 147 ? -4.16 20.562 11.641 1 91.25 147 LEU B N 1
ATOM 3841 C CA . LEU B 1 147 ? -3.121 19.609 11.242 1 91.25 147 LEU B CA 1
ATOM 3842 C C . LEU B 1 147 ? -3.705 18.5 10.391 1 91.25 147 LEU B C 1
ATOM 3844 O O . LEU B 1 147 ? -4.602 17.781 10.836 1 91.25 147 LEU B O 1
ATOM 3848 N N . LYS B 1 148 ? -3.217 18.391 9.227 1 91.44 148 LYS B N 1
ATOM 3849 C CA . LYS B 1 148 ? -3.561 17.281 8.352 1 91.44 148 LYS B CA 1
ATOM 3850 C C . LYS B 1 148 ? -2.406 16.281 8.25 1 91.44 148 LYS B C 1
ATOM 3852 O O . LYS B 1 148 ? -1.25 16.688 8.102 1 91.44 148 LYS B O 1
ATOM 3857 N N . ILE B 1 149 ? -2.742 15.016 8.383 1 93.25 149 ILE B N 1
ATOM 3858 C CA . ILE B 1 149 ? -1.729 13.969 8.32 1 93.25 149 ILE B CA 1
ATOM 3859 C C . ILE B 1 149 ? -1.971 13.094 7.09 1 93.25 149 ILE B C 1
ATOM 3861 O O . ILE B 1 149 ? -3.092 12.633 6.855 1 93.25 149 ILE B O 1
ATOM 3865 N N . GLU B 1 150 ? -0.902 12.898 6.316 1 92.75 150 GLU B N 1
ATOM 3866 C CA . GLU B 1 150 ? -0.976 12.086 5.105 1 92.75 150 GLU B CA 1
ATOM 3867 C C . GLU B 1 150 ? 0.01 10.922 5.164 1 92.75 150 GLU B C 1
ATOM 3869 O O . GLU B 1 150 ? 1.147 11.086 5.609 1 92.75 150 GLU B O 1
ATOM 3874 N N . HIS B 1 151 ? -0.514 9.75 4.73 1 93.25 151 HIS B N 1
ATOM 3875 C CA . HIS B 1 151 ? 0.371 8.594 4.602 1 93.25 151 HIS B CA 1
ATOM 3876 C C . HIS B 1 151 ? 1.229 8.695 3.344 1 93.25 151 HIS B C 1
ATOM 3878 O O . HIS B 1 151 ? 0.704 8.688 2.227 1 93.25 151 HIS B O 1
ATOM 3884 N N . VAL B 1 152 ? 2.525 8.75 3.58 1 93.38 152 VAL B N 1
ATOM 3885 C CA . VAL B 1 152 ? 3.441 8.883 2.451 1 93.38 152 VAL B CA 1
ATOM 3886 C C . VAL B 1 152 ? 4.398 7.695 2.424 1 93.38 152 VAL B C 1
ATOM 3888 O O . VAL B 1 152 ? 4.969 7.324 3.455 1 93.38 152 VAL B O 1
ATOM 3891 N N . ARG B 1 153 ? 4.547 7.07 1.217 1 90.94 153 ARG B N 1
ATOM 3892 C CA . ARG B 1 153 ? 5.582 6.059 1.038 1 90.94 153 ARG B CA 1
ATOM 3893 C C . ARG B 1 153 ? 6.926 6.699 0.719 1 90.94 153 ARG B C 1
ATOM 3895 O O . ARG B 1 153 ? 6.984 7.746 0.072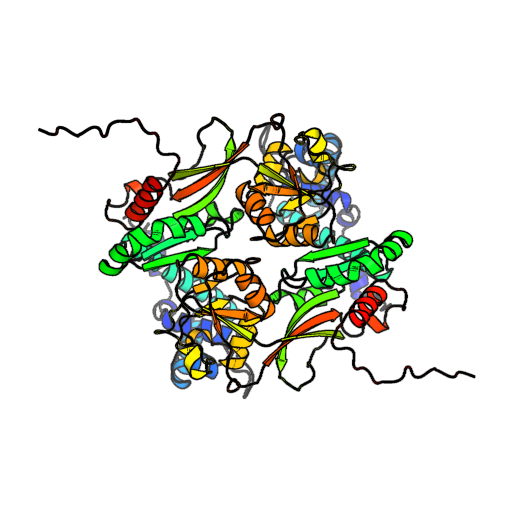 1 90.94 153 ARG B O 1
ATOM 3902 N N . THR B 1 154 ? 7.949 6.047 1.135 1 90.12 154 THR B N 1
ATOM 3903 C CA . THR B 1 154 ? 9.281 6.617 0.974 1 90.12 154 THR B CA 1
ATOM 3904 C C . THR B 1 154 ? 9.562 6.934 -0.493 1 90.12 154 THR B C 1
ATOM 3906 O O . THR B 1 154 ? 10.156 7.969 -0.807 1 90.12 154 THR B O 1
ATOM 3909 N N . ARG B 1 155 ? 9.102 6.117 -1.352 1 89 155 ARG B N 1
ATOM 3910 C CA . ARG B 1 155 ? 9.352 6.289 -2.779 1 89 155 ARG B CA 1
ATOM 3911 C C . ARG B 1 155 ? 8.68 7.559 -3.301 1 89 155 ARG B C 1
ATOM 3913 O O . ARG B 1 155 ? 9.109 8.125 -4.309 1 89 155 ARG B O 1
ATOM 3920 N N . ASP B 1 156 ? 7.703 8.055 -2.6 1 91.12 156 ASP B N 1
ATOM 3921 C CA . ASP B 1 156 ? 6.906 9.18 -3.08 1 91.12 156 ASP B CA 1
ATOM 3922 C C . ASP B 1 156 ? 7.242 10.461 -2.314 1 91.12 156 ASP B C 1
ATOM 3924 O O . ASP B 1 156 ? 6.676 11.516 -2.588 1 91.12 156 ASP B O 1
ATOM 3928 N N . LEU B 1 157 ? 8.094 10.383 -1.394 1 90.81 157 LEU B N 1
ATOM 3929 C CA . LEU B 1 157 ? 8.359 11.477 -0.461 1 90.81 157 LEU B CA 1
ATOM 3930 C C . LEU B 1 157 ? 8.719 12.758 -1.209 1 90.81 157 LEU B C 1
ATOM 3932 O O . LEU B 1 157 ? 8.07 13.789 -1.029 1 90.81 157 LEU B O 1
ATOM 3936 N N . LYS B 1 158 ? 9.656 12.695 -2.096 1 87.19 158 LYS B N 1
ATOM 3937 C CA . LYS B 1 158 ? 10.156 13.867 -2.814 1 87.19 158 LYS B CA 1
ATOM 3938 C C . LYS B 1 158 ? 9.094 14.43 -3.748 1 87.19 158 LYS B C 1
ATOM 3940 O O . LYS B 1 158 ? 8.898 15.648 -3.814 1 87.19 158 LYS B O 1
ATOM 3945 N N . THR B 1 159 ? 8.445 13.539 -4.387 1 89.06 159 THR B N 1
ATOM 3946 C CA . THR B 1 159 ? 7.43 13.953 -5.352 1 89.06 159 THR B CA 1
ATOM 3947 C C . THR B 1 159 ? 6.277 14.664 -4.648 1 89.06 159 THR B C 1
ATOM 3949 O O . THR B 1 159 ? 5.797 15.695 -5.121 1 89.06 159 THR B O 1
ATOM 3952 N N . LYS B 1 160 ? 5.898 14.18 -3.521 1 90.44 160 LYS B N 1
ATOM 3953 C CA . LYS B 1 160 ? 4.781 14.766 -2.795 1 90.44 160 LYS B CA 1
ATOM 3954 C C . LYS B 1 160 ? 5.164 16.125 -2.205 1 90.44 160 LYS B C 1
ATOM 3956 O O . LYS B 1 160 ? 4.344 17.047 -2.17 1 90.44 160 LYS B O 1
ATOM 3961 N N . LEU B 1 161 ? 6.352 16.234 -1.784 1 89.88 161 LEU B N 1
ATOM 3962 C CA . LEU B 1 161 ? 6.852 17.5 -1.258 1 89.88 161 LEU B CA 1
ATOM 3963 C C . LEU B 1 161 ? 6.973 18.531 -2.365 1 89.88 161 LEU B C 1
ATOM 3965 O O . LEU B 1 161 ? 6.516 19.672 -2.211 1 89.88 161 LEU B O 1
ATOM 3969 N N . ALA B 1 162 ? 7.527 18.125 -3.479 1 85.06 162 ALA B N 1
ATOM 3970 C CA . ALA B 1 162 ? 7.719 19.016 -4.613 1 85.06 162 ALA B CA 1
ATOM 3971 C C . ALA B 1 162 ? 6.379 19.484 -5.18 1 85.06 162 ALA B C 1
ATOM 3973 O O . ALA B 1 162 ? 6.238 20.625 -5.605 1 85.06 162 ALA B O 1
ATOM 3974 N N . ALA B 1 163 ? 5.441 18.562 -5.109 1 81.94 163 ALA B N 1
ATOM 3975 C CA . ALA B 1 163 ? 4.113 18.859 -5.648 1 81.94 163 ALA B CA 1
ATOM 3976 C C . ALA B 1 163 ? 3.273 19.641 -4.641 1 81.94 163 ALA B C 1
ATOM 3978 O O . ALA B 1 163 ? 2.104 19.938 -4.898 1 81.94 163 ALA B O 1
ATOM 3979 N N . GLU B 1 164 ? 3.818 19.875 -3.521 1 83.75 164 GLU B N 1
ATOM 3980 C CA . GLU B 1 164 ? 3.174 20.656 -2.471 1 83.75 164 GLU B CA 1
ATOM 3981 C C . GLU B 1 164 ? 1.921 19.953 -1.952 1 83.75 164 GLU B C 1
ATOM 3983 O O . GLU B 1 164 ? 0.944 20.609 -1.584 1 83.75 164 GLU B O 1
ATOM 3988 N N . GLN B 1 165 ? 1.965 18.703 -2.074 1 85.94 165 GLN B N 1
ATOM 3989 C CA . GLN B 1 165 ? 0.879 17.922 -1.496 1 85.94 165 GLN B CA 1
ATOM 3990 C C . GLN B 1 165 ? 1.036 17.797 0.017 1 85.94 165 GLN B C 1
ATOM 3992 O O . GLN B 1 165 ? 0.06 17.562 0.73 1 85.94 165 GLN B O 1
ATOM 3997 N N . VAL B 1 166 ? 2.262 17.938 0.465 1 92.19 166 VAL B N 1
ATOM 3998 C CA . VAL B 1 166 ? 2.59 18.016 1.885 1 92.19 166 VAL B CA 1
ATOM 3999 C C . VAL B 1 166 ? 3.533 19.188 2.139 1 92.19 166 VAL B C 1
ATOM 4001 O O . VAL B 1 166 ? 4.246 19.625 1.231 1 92.19 166 VAL B O 1
ATOM 4004 N N . ASP B 1 167 ? 3.422 19.719 3.365 1 91 167 ASP B N 1
ATOM 4005 C CA . ASP B 1 167 ? 4.285 20.844 3.746 1 91 167 ASP B CA 1
ATOM 4006 C C . ASP B 1 167 ? 5.574 20.344 4.391 1 91 167 ASP B C 1
ATOM 4008 O O . ASP B 1 167 ? 6.625 20.969 4.258 1 91 167 ASP B O 1
ATOM 4012 N N . LEU B 1 168 ? 5.387 19.328 5.156 1 94.25 168 LEU B N 1
ATOM 4013 C CA . LEU B 1 168 ? 6.473 18.625 5.844 1 94.25 168 LEU B CA 1
ATOM 4014 C C . LEU B 1 168 ? 6.328 17.125 5.699 1 94.25 168 LEU B C 1
ATOM 4016 O O . LEU B 1 168 ? 5.215 16.609 5.594 1 94.25 168 LEU B O 1
ATOM 4020 N N . VAL B 1 169 ? 7.469 16.469 5.621 1 95.69 169 VAL B N 1
ATOM 4021 C CA . VAL B 1 169 ? 7.406 15.016 5.57 1 95.69 169 VAL B CA 1
ATOM 4022 C C . VAL B 1 169 ? 8.398 14.422 6.57 1 95.69 169 VAL B C 1
ATOM 4024 O O . VAL B 1 169 ? 9.531 14.898 6.688 1 95.69 169 VAL B O 1
ATOM 4027 N N . CYS B 1 170 ? 7.891 13.523 7.379 1 95.5 170 CYS B N 1
ATOM 4028 C CA . CYS B 1 170 ? 8.75 12.68 8.203 1 95.5 170 CYS B CA 1
ATOM 4029 C C . CYS B 1 170 ? 9.125 11.398 7.465 1 95.5 170 CYS B C 1
ATOM 4031 O O . CYS B 1 170 ? 8.258 10.578 7.156 1 95.5 170 CYS B O 1
ATOM 4033 N N . GLY B 1 171 ? 10.391 11.25 7.148 1 94.62 171 GLY B N 1
ATOM 4034 C CA . GLY B 1 171 ? 10.812 10.094 6.375 1 94.62 171 GLY B CA 1
ATOM 4035 C C . GLY B 1 171 ? 12.289 9.766 6.547 1 94.62 171 GLY B C 1
ATOM 4036 O O . GLY B 1 171 ? 12.961 10.344 7.406 1 94.62 171 GLY B O 1
ATOM 4037 N N . SER B 1 172 ? 12.703 8.773 5.805 1 93.5 172 SER B N 1
ATOM 4038 C CA . SER B 1 172 ? 14.086 8.305 5.863 1 93.5 172 SER B CA 1
ATOM 4039 C C . SER B 1 172 ? 14.703 8.227 4.473 1 93.5 172 SER B C 1
ATOM 4041 O O . SER B 1 172 ? 13.984 8.188 3.469 1 93.5 172 SER B O 1
ATOM 4043 N N . PHE B 1 173 ? 16 8.289 4.43 1 93.12 173 PHE B N 1
ATOM 4044 C CA . PHE B 1 173 ? 16.75 8.102 3.191 1 93.12 173 PHE B CA 1
ATOM 4045 C C . PHE B 1 173 ? 18.125 7.512 3.471 1 93.12 173 PHE B C 1
ATOM 4047 O O . PHE B 1 173 ? 18.562 7.461 4.621 1 93.12 173 PHE B O 1
ATOM 4054 N N . ALA B 1 174 ? 18.672 6.961 2.439 1 93.62 174 ALA B N 1
ATOM 4055 C CA . ALA B 1 174 ? 20.031 6.434 2.529 1 93.62 174 ALA B CA 1
ATOM 4056 C C . ALA B 1 174 ? 21.062 7.547 2.361 1 93.62 174 ALA B C 1
ATOM 4058 O O . ALA B 1 174 ? 21.016 8.305 1.393 1 93.62 174 ALA B O 1
ATOM 4059 N N . ALA B 1 175 ? 21.922 7.664 3.338 1 93 175 ALA B N 1
ATOM 4060 C CA . ALA B 1 175 ? 22.984 8.664 3.258 1 93 175 ALA B CA 1
ATOM 4061 C C . ALA B 1 175 ? 24.359 8.023 3.48 1 93 175 ALA B C 1
ATOM 4063 O O . ALA B 1 175 ? 24.484 7.082 4.262 1 93 175 ALA B O 1
ATOM 4064 N N . THR B 1 176 ? 25.328 8.562 2.777 1 92.56 176 THR B N 1
ATOM 4065 C CA . THR B 1 176 ? 26.688 8.094 2.994 1 92.56 176 THR B CA 1
ATOM 4066 C C . THR B 1 176 ? 27.172 8.438 4.402 1 92.56 176 THR B C 1
ATOM 4068 O O . THR B 1 176 ? 26.969 9.562 4.871 1 92.56 176 THR B O 1
ATOM 4071 N N . ARG B 1 177 ? 27.812 7.406 4.98 1 90.06 177 ARG B N 1
ATOM 4072 C CA . ARG B 1 177 ? 28.281 7.582 6.352 1 90.06 177 ARG B CA 1
ATOM 4073 C C . ARG B 1 177 ? 29.359 8.656 6.43 1 90.06 177 ARG B C 1
ATOM 4075 O O . ARG B 1 177 ? 30.297 8.656 5.625 1 90.06 177 ARG B O 1
ATOM 4082 N N . GLY B 1 178 ? 29.203 9.555 7.375 1 81.44 178 GLY B N 1
ATOM 4083 C CA . GLY B 1 178 ? 30.203 10.578 7.602 1 81.44 178 GLY B CA 1
ATOM 4084 C C . GLY B 1 178 ? 30.062 11.766 6.664 1 81.44 178 GLY B C 1
ATOM 4085 O O . GLY B 1 178 ? 30.906 12.664 6.668 1 81.44 178 GLY B O 1
ATOM 4086 N N . ALA B 1 179 ? 29.109 11.75 5.801 1 78.38 179 ALA B N 1
ATOM 4087 C CA . ALA B 1 179 ? 28.891 12.859 4.875 1 78.38 179 ALA B CA 1
ATOM 4088 C C . ALA B 1 179 ? 27.531 13.516 5.125 1 78.38 179 ALA B C 1
ATOM 4090 O O . ALA B 1 179 ? 26.578 12.844 5.496 1 78.38 179 ALA B O 1
ATOM 4091 N N . PRO B 1 180 ? 27.609 14.789 5.086 1 77 180 PRO B N 1
ATOM 4092 C CA . PRO B 1 180 ? 26.297 15.438 5.176 1 77 180 PRO B CA 1
ATOM 4093 C C . PRO B 1 180 ? 25.359 15.031 4.043 1 77 180 PRO B C 1
ATOM 4095 O O . PRO B 1 180 ? 25.812 14.773 2.924 1 77 180 PRO B O 1
ATOM 4098 N N . PRO B 1 181 ? 24.188 14.891 4.461 1 76.5 181 PRO B N 1
ATOM 4099 C CA . PRO B 1 181 ? 23.25 14.516 3.395 1 76.5 181 PRO B CA 1
ATOM 4100 C C . PRO B 1 181 ? 23.172 15.562 2.283 1 76.5 181 PRO B C 1
ATOM 4102 O O . PRO B 1 181 ? 23.156 16.766 2.562 1 76.5 181 PRO B O 1
ATOM 4105 N N . ALA B 1 182 ? 23.453 15.141 1.098 1 73.69 182 ALA B N 1
ATOM 4106 C CA . ALA B 1 182 ? 23.297 16.016 -0.065 1 73.69 182 ALA B CA 1
ATOM 4107 C C . ALA B 1 182 ? 21.844 16.031 -0.549 1 73.69 182 ALA B C 1
ATOM 4109 O O . ALA B 1 182 ? 21.438 15.18 -1.35 1 73.69 182 ALA B O 1
ATOM 4110 N N . LEU B 1 183 ? 21.094 16.922 0.107 1 81 183 LEU B N 1
ATOM 4111 C CA . LEU B 1 183 ? 19.672 16.969 -0.224 1 81 183 LEU B CA 1
ATOM 4112 C C . LEU B 1 183 ? 19.312 18.328 -0.823 1 81 183 LEU B C 1
ATOM 4114 O O . LEU B 1 183 ? 19.891 19.359 -0.463 1 81 183 LEU B O 1
ATOM 4118 N N . ASP B 1 184 ? 18.422 18.344 -1.771 1 84.44 184 ASP B N 1
ATOM 4119 C CA . ASP B 1 184 ? 17.859 19.578 -2.324 1 84.44 184 ASP B CA 1
ATOM 4120 C C . ASP B 1 184 ? 16.656 20.031 -1.511 1 84.44 184 ASP B C 1
ATOM 4122 O O . ASP B 1 184 ? 15.781 20.734 -2.029 1 84.44 184 ASP B O 1
ATOM 4126 N N . TYR B 1 185 ? 16.609 19.625 -0.26 1 90.12 185 TYR B N 1
ATOM 4127 C CA . TYR B 1 185 ? 15.531 19.953 0.657 1 90.12 185 TYR B CA 1
ATOM 4128 C C . TYR B 1 185 ? 16.078 20.422 2.004 1 90.12 185 TYR B C 1
ATOM 4130 O O . TYR B 1 185 ? 17.219 20.094 2.361 1 90.12 185 TYR B O 1
ATOM 4138 N N . ASP B 1 186 ? 15.305 21.312 2.666 1 91.31 186 ASP B N 1
ATOM 4139 C CA . ASP B 1 186 ? 15.617 21.516 4.078 1 91.31 186 ASP B CA 1
ATOM 4140 C C . ASP B 1 186 ? 15.43 20.219 4.871 1 91.31 186 ASP B C 1
ATOM 4142 O O . ASP B 1 186 ? 14.469 19.484 4.645 1 91.31 186 ASP B O 1
ATOM 4146 N N . PHE B 1 187 ? 16.438 19.984 5.633 1 93.31 187 PHE B N 1
ATOM 4147 C CA . PHE B 1 187 ? 16.406 18.703 6.332 1 93.31 187 PHE B CA 1
ATOM 4148 C C . PHE B 1 187 ? 16.844 18.875 7.781 1 93.31 187 PHE B C 1
ATOM 4150 O O . PHE B 1 187 ? 17.797 19.594 8.07 1 93.31 187 PHE B O 1
ATOM 4157 N N . LEU B 1 188 ? 16.078 18.25 8.68 1 92.75 188 LEU B N 1
ATOM 4158 C CA . LEU B 1 188 ? 16.422 18.125 10.094 1 92.75 188 LEU B CA 1
ATOM 4159 C C . LEU B 1 188 ? 16.547 16.656 10.492 1 92.75 188 LEU B C 1
ATOM 4161 O O . LEU B 1 188 ? 15.57 15.906 10.445 1 92.75 188 LEU B O 1
ATOM 4165 N N . GLU B 1 189 ? 17.719 16.234 10.859 1 92.12 189 GLU B N 1
ATOM 4166 C CA . GLU B 1 189 ? 17.969 14.852 11.234 1 92.12 189 GLU B CA 1
ATOM 4167 C C . GLU B 1 189 ? 17.438 14.547 12.633 1 92.12 189 GLU B C 1
ATOM 4169 O O . GLU B 1 189 ? 17.672 15.312 13.57 1 92.12 189 GLU B O 1
ATOM 4174 N N . TRP B 1 190 ? 16.75 13.461 12.703 1 89.88 190 TRP B N 1
ATOM 4175 C CA . TRP B 1 190 ? 16.25 12.984 13.992 1 89.88 190 TRP B CA 1
ATOM 4176 C C . TRP B 1 190 ? 17.109 11.844 14.523 1 89.88 190 TRP B C 1
ATOM 4178 O O . TRP B 1 190 ? 17.484 11.844 15.703 1 89.88 190 TRP B O 1
ATOM 4188 N N . HIS B 1 191 ? 17.328 10.867 13.711 1 87.75 191 HIS B N 1
ATOM 4189 C CA . HIS B 1 191 ? 18.188 9.773 14.141 1 87.75 191 HIS B CA 1
ATOM 4190 C C . HIS B 1 191 ? 18.828 9.07 12.945 1 87.75 191 HIS B C 1
ATOM 4192 O O . HIS B 1 191 ? 18.375 9.25 11.805 1 87.75 191 HIS B O 1
ATOM 4198 N N . ARG B 1 192 ? 19.859 8.336 13.305 1 90.25 192 ARG B N 1
ATOM 4199 C CA . ARG B 1 192 ? 20.594 7.543 12.328 1 90.25 192 ARG B CA 1
ATOM 4200 C C . ARG B 1 192 ? 20.734 6.098 12.797 1 90.25 192 ARG B C 1
ATOM 4202 O O . ARG B 1 192 ? 20.875 5.836 13.992 1 90.25 192 ARG B O 1
ATOM 4209 N N . GLU B 1 193 ? 20.578 5.234 11.836 1 91 193 GLU B N 1
ATOM 4210 C CA . GLU B 1 193 ? 20.75 3.826 12.188 1 91 193 GLU B CA 1
ATOM 4211 C C . GLU B 1 193 ? 21.312 3.035 11.008 1 91 193 GLU B C 1
ATOM 4213 O O . GLU B 1 193 ? 21.375 3.545 9.883 1 91 193 GLU B O 1
ATOM 4218 N N . ARG B 1 194 ? 21.766 1.842 11.359 1 90.69 194 ARG B N 1
ATOM 4219 C CA . ARG B 1 194 ? 22.281 0.949 10.328 1 90.69 194 ARG B CA 1
ATOM 4220 C C . ARG B 1 194 ? 21.203 0.011 9.82 1 90.69 194 ARG B C 1
ATOM 4222 O O . ARG B 1 194 ? 20.141 -0.118 10.445 1 90.69 194 ARG B O 1
ATOM 4229 N N . VAL B 1 195 ? 21.516 -0.538 8.633 1 94.12 195 VAL B N 1
ATOM 4230 C CA . VAL B 1 195 ? 20.641 -1.564 8.078 1 94.12 195 VAL B CA 1
ATOM 4231 C C . VAL B 1 195 ? 20.859 -2.885 8.812 1 94.12 195 VAL B C 1
ATOM 4233 O O . VAL B 1 195 ? 21.984 -3.221 9.172 1 94.12 195 VAL B O 1
ATOM 4236 N N . ALA B 1 196 ? 19.812 -3.527 9.102 1 94.5 196 ALA B N 1
ATOM 4237 C CA . ALA B 1 196 ? 19.859 -4.852 9.711 1 94.5 196 ALA B CA 1
ATOM 4238 C C . ALA B 1 196 ? 19.25 -5.906 8.789 1 94.5 196 ALA B C 1
ATOM 4240 O O . ALA B 1 196 ? 18.578 -5.566 7.812 1 94.5 196 ALA B O 1
ATOM 4241 N N . LEU B 1 197 ? 19.609 -7.113 9.117 1 96.88 197 LEU B N 1
ATOM 4242 C CA . LEU B 1 197 ? 19.109 -8.258 8.367 1 96.88 197 LEU B CA 1
ATOM 4243 C C . LEU B 1 197 ? 18.281 -9.172 9.258 1 96.88 197 LEU B C 1
ATOM 4245 O O . LEU B 1 197 ? 18.734 -9.555 10.344 1 96.88 197 LEU B O 1
ATOM 4249 N N . LEU B 1 198 ? 17.047 -9.438 8.844 1 97.31 198 LEU B N 1
ATOM 4250 C CA . LEU B 1 198 ? 16.219 -10.43 9.523 1 97.31 198 LEU B CA 1
ATOM 4251 C C . LEU B 1 198 ? 16.141 -11.719 8.711 1 97.31 198 LEU B C 1
ATOM 4253 O O . LEU B 1 198 ? 16.031 -11.68 7.48 1 97.31 198 LEU B O 1
ATOM 4257 N N . THR B 1 199 ? 16.188 -12.852 9.414 1 98.06 199 THR B N 1
ATOM 4258 C CA . THR B 1 199 ? 16.219 -14.117 8.68 1 98.06 199 THR B CA 1
ATOM 4259 C C . THR B 1 199 ? 15.562 -15.227 9.492 1 98.06 199 THR B C 1
ATOM 4261 O O . THR B 1 199 ? 15.562 -15.195 10.719 1 98.06 199 THR B O 1
ATOM 4264 N N . ASN B 1 200 ? 14.945 -16.156 8.82 1 97 200 ASN B N 1
ATOM 4265 C CA . ASN B 1 200 ? 14.477 -17.391 9.453 1 97 200 ASN B CA 1
ATOM 4266 C C . ASN B 1 200 ? 15.344 -18.578 9.055 1 97 200 ASN B C 1
ATOM 4268 O O . ASN B 1 200 ? 14.969 -19.734 9.297 1 97 200 ASN B O 1
ATOM 4272 N N . LEU B 1 201 ? 16.484 -18.297 8.391 1 97.5 201 LEU B N 1
ATOM 4273 C CA . LEU B 1 201 ? 17.438 -19.359 8.102 1 97.5 201 LEU B CA 1
ATOM 4274 C C . LEU B 1 201 ? 18.062 -19.891 9.383 1 97.5 201 LEU B C 1
ATOM 4276 O O . LEU B 1 201 ? 18.266 -19.141 10.336 1 97.5 201 LEU B O 1
ATOM 4280 N N . THR B 1 202 ? 18.406 -21.125 9.328 1 96.06 202 THR B N 1
ATOM 4281 C CA . THR B 1 202 ? 19.031 -21.734 10.492 1 96.06 202 THR B CA 1
ATOM 4282 C C . THR B 1 202 ? 20.469 -21.25 10.656 1 96.06 202 THR B C 1
ATOM 4284 O O . THR B 1 202 ? 21.047 -20.672 9.734 1 96.06 202 THR B O 1
ATOM 4287 N N . THR B 1 203 ? 21.047 -21.5 11.836 1 95.62 203 THR B N 1
ATOM 4288 C CA . THR B 1 203 ? 22.422 -21.094 12.102 1 95.62 203 THR B CA 1
ATOM 4289 C C . THR B 1 203 ? 23.406 -21.891 11.242 1 95.62 203 THR B C 1
ATOM 4291 O O . THR B 1 203 ? 24.531 -21.469 11.039 1 95.62 203 THR B O 1
ATOM 4294 N N . ARG B 1 204 ? 22.969 -23.016 10.758 1 94.62 204 ARG B N 1
ATOM 4295 C CA . ARG B 1 204 ? 23.781 -23.812 9.852 1 94.62 204 ARG B CA 1
ATOM 4296 C C . ARG B 1 204 ? 23.844 -23.188 8.469 1 94.62 204 ARG B C 1
ATOM 4298 O O . ARG B 1 204 ? 24.906 -23.172 7.832 1 94.62 204 ARG B O 1
ATOM 4305 N N . GLU B 1 205 ? 22.766 -22.625 8.016 1 94.81 205 GLU B N 1
ATOM 4306 C CA . GLU B 1 205 ? 22.688 -21.984 6.711 1 94.81 205 GLU B CA 1
ATOM 4307 C C . GLU B 1 205 ? 23.344 -20.609 6.73 1 94.81 205 GLU B C 1
ATOM 4309 O O . GLU B 1 205 ? 23.984 -20.203 5.758 1 94.81 205 GLU B O 1
ATOM 4314 N N . LEU B 1 206 ? 23.125 -19.906 7.824 1 95.94 206 LEU B N 1
ATOM 4315 C CA . LEU B 1 206 ? 23.641 -18.562 8.039 1 95.94 206 LEU B CA 1
ATOM 4316 C C . LEU B 1 206 ? 23.984 -18.344 9.516 1 95.94 206 LEU B C 1
ATOM 4318 O O . LEU B 1 206 ? 23.094 -18.203 10.344 1 95.94 206 LEU B O 1
ATOM 4322 N N . ASN B 1 207 ? 25.188 -18.266 9.766 1 94.94 207 ASN B N 1
ATOM 4323 C CA . ASN B 1 207 ? 25.609 -18.125 11.156 1 94.94 207 ASN B CA 1
ATOM 4324 C C . ASN B 1 207 ? 25.359 -16.719 11.672 1 94.94 207 ASN B C 1
ATOM 4326 O O . ASN B 1 207 ? 24.859 -15.859 10.938 1 94.94 207 ASN B O 1
ATOM 4330 N N . ASP B 1 208 ? 25.672 -16.453 12.938 1 94.06 208 ASP B N 1
ATOM 4331 C CA . ASP B 1 208 ? 25.281 -15.211 13.594 1 94.06 208 ASP B CA 1
ATOM 4332 C C . ASP B 1 208 ? 26.344 -14.125 13.406 1 94.06 208 ASP B C 1
ATOM 4334 O O . ASP B 1 208 ? 26.234 -13.039 13.984 1 94.06 208 ASP B O 1
ATOM 4338 N N . ARG B 1 209 ? 27.359 -14.43 12.594 1 94.56 209 ARG B N 1
ATOM 4339 C CA . ARG B 1 209 ? 28.344 -13.414 12.289 1 94.56 209 ARG B CA 1
ATOM 4340 C C . ARG B 1 209 ? 27.781 -12.367 11.336 1 94.56 209 ARG B C 1
ATOM 4342 O O . ARG B 1 209 ? 26.828 -12.633 10.602 1 94.56 209 ARG B O 1
ATOM 4349 N N . PRO B 1 210 ? 28.328 -11.172 11.422 1 96.75 210 PRO B N 1
ATOM 4350 C CA . PRO B 1 210 ? 27.875 -10.156 10.469 1 96.75 210 PRO B CA 1
ATOM 4351 C C . PRO B 1 210 ? 28 -10.602 9.016 1 96.75 210 PRO B C 1
ATOM 4353 O O . PRO B 1 210 ? 28.969 -11.281 8.656 1 96.75 210 PRO B O 1
ATOM 4356 N N . VAL B 1 211 ? 27.094 -10.219 8.266 1 97.56 211 VAL B N 1
ATOM 4357 C CA . VAL B 1 211 ? 27.016 -10.672 6.879 1 97.56 211 VAL B CA 1
ATOM 4358 C C . VAL B 1 211 ? 27.812 -9.734 5.98 1 97.56 211 VAL B C 1
ATOM 4360 O O . VAL B 1 211 ? 27.656 -8.516 6.047 1 97.56 211 VAL B O 1
ATOM 4363 N N . THR B 1 212 ? 28.625 -10.281 5.129 1 97.12 212 THR B N 1
ATOM 4364 C CA . THR B 1 212 ? 29.469 -9.508 4.227 1 97.12 212 THR B CA 1
ATOM 4365 C C . THR B 1 212 ? 28.719 -9.164 2.943 1 97.12 212 THR B C 1
ATOM 4367 O O . THR B 1 212 ? 27.672 -9.75 2.648 1 97.12 212 THR B O 1
ATOM 4370 N N . HIS B 1 213 ? 29.344 -8.227 2.225 1 96.56 213 HIS B N 1
ATOM 4371 C CA . HIS B 1 213 ? 28.812 -7.812 0.936 1 96.56 213 HIS B CA 1
ATOM 4372 C C . HIS B 1 213 ? 28.672 -8.992 -0.014 1 96.56 213 HIS B C 1
ATOM 4374 O O . HIS B 1 213 ? 27.625 -9.156 -0.661 1 96.56 213 HIS B O 1
ATOM 4380 N N . THR B 1 214 ? 29.656 -9.781 -0.097 1 96.12 214 THR B N 1
ATOM 4381 C CA . THR B 1 214 ? 29.688 -10.922 -1 1 96.12 214 THR B CA 1
ATOM 4382 C C . THR B 1 214 ? 28.688 -11.984 -0.55 1 96.12 214 THR B C 1
ATOM 4384 O O . THR B 1 214 ? 28 -12.594 -1.378 1 96.12 214 THR B O 1
ATOM 4387 N N . LYS B 1 215 ? 28.641 -12.18 0.7 1 96.75 215 LYS B N 1
ATOM 4388 C CA . LYS B 1 215 ? 27.734 -13.195 1.234 1 96.75 215 LYS B CA 1
ATOM 4389 C C . LYS B 1 215 ? 26.281 -12.797 1.021 1 96.75 215 LYS B C 1
ATOM 4391 O O . LYS B 1 215 ? 25.438 -13.641 0.716 1 96.75 215 LYS B O 1
ATOM 4396 N N . LEU B 1 216 ? 25.938 -11.531 1.176 1 97.31 216 LEU B N 1
ATOM 4397 C CA . LEU B 1 216 ? 24.562 -11.047 1.021 1 97.31 216 LEU B CA 1
ATOM 4398 C C . LEU B 1 216 ? 24.031 -11.352 -0.376 1 97.31 216 LEU B C 1
ATOM 4400 O O . LEU B 1 216 ? 22.859 -11.688 -0.538 1 97.31 216 LEU B O 1
ATOM 4404 N N . ALA B 1 217 ? 24.859 -11.242 -1.311 1 96 217 ALA B N 1
ATOM 4405 C CA . ALA B 1 217 ? 24.469 -11.438 -2.703 1 96 217 ALA B CA 1
ATOM 4406 C C . ALA B 1 217 ? 24.062 -12.891 -2.955 1 96 217 ALA B C 1
ATOM 4408 O O . ALA B 1 217 ? 23.312 -13.172 -3.9 1 96 217 ALA B O 1
ATOM 4409 N N . LYS B 1 218 ? 24.5 -13.773 -2.146 1 96.25 218 LYS B N 1
ATOM 4410 C CA . LYS B 1 218 ? 24.25 -15.195 -2.348 1 96.25 218 LYS B CA 1
ATOM 4411 C C . LYS B 1 218 ? 23.062 -15.672 -1.528 1 96.25 218 LYS B C 1
ATOM 4413 O O . LYS B 1 218 ? 22.516 -16.75 -1.78 1 96.25 218 LYS B O 1
ATOM 4418 N N . LEU B 1 219 ? 22.703 -14.914 -0.571 1 97.25 219 LEU B N 1
ATOM 4419 C CA . LEU B 1 219 ? 21.594 -15.297 0.304 1 97.25 219 LEU B CA 1
ATOM 4420 C C . LEU B 1 219 ? 20.25 -15.109 -0.393 1 97.25 219 LEU B C 1
ATOM 4422 O O . LEU B 1 219 ? 20.094 -14.18 -1.187 1 97.25 219 LEU B O 1
ATOM 4426 N N . PRO B 1 220 ? 19.297 -16.031 -0.123 1 97.12 220 PRO B N 1
ATOM 4427 C CA . PRO B 1 220 ? 17.938 -15.773 -0.6 1 97.12 220 PRO B CA 1
ATOM 4428 C C . PRO B 1 220 ? 17.312 -14.523 0.022 1 97.12 220 PRO B C 1
ATOM 4430 O O . PRO B 1 220 ? 17.094 -14.484 1.234 1 97.12 220 PRO B O 1
ATOM 4433 N N . LEU B 1 221 ? 16.969 -13.555 -0.855 1 97.5 221 LEU B N 1
ATOM 4434 C CA . LEU B 1 221 ? 16.547 -12.258 -0.337 1 97.5 221 LEU B CA 1
ATOM 4435 C C . LEU B 1 221 ? 15.109 -11.961 -0.754 1 97.5 221 LEU B C 1
ATOM 4437 O O . LEU B 1 221 ? 14.727 -12.188 -1.906 1 97.5 221 LEU B O 1
ATOM 4441 N N . LEU B 1 222 ? 14.32 -11.586 0.226 1 96.62 222 LEU B N 1
ATOM 4442 C CA . LEU B 1 222 ? 13.094 -10.852 -0.076 1 96.62 222 LEU B CA 1
ATOM 4443 C C . LEU B 1 222 ? 13.391 -9.367 -0.292 1 96.62 222 LEU B C 1
ATOM 4445 O O . LEU B 1 222 ? 13.875 -8.688 0.617 1 96.62 222 LEU B O 1
ATOM 4449 N N . VAL B 1 223 ? 13.086 -8.906 -1.508 1 94.81 223 VAL B N 1
ATOM 4450 C CA . VAL B 1 223 ? 13.523 -7.559 -1.868 1 94.81 223 VAL B CA 1
ATOM 4451 C C . VAL B 1 223 ? 12.312 -6.648 -2.041 1 94.81 223 VAL B C 1
ATOM 4453 O O . VAL B 1 223 ? 11.32 -7.039 -2.664 1 94.81 223 VAL B O 1
ATOM 4456 N N . PRO B 1 224 ? 12.43 -5.441 -1.434 1 92 224 PRO B N 1
ATOM 4457 C CA . PRO B 1 224 ? 11.336 -4.496 -1.672 1 92 224 PRO B CA 1
ATOM 4458 C C . PRO B 1 224 ? 11.273 -4.023 -3.123 1 92 224 PRO B C 1
ATOM 4460 O O . PRO B 1 224 ? 12.305 -3.865 -3.771 1 92 224 PRO B O 1
ATOM 4463 N N . SER B 1 225 ? 10.039 -3.797 -3.568 1 87.94 225 SER B N 1
ATOM 4464 C CA . SER B 1 225 ? 9.844 -3.33 -4.938 1 87.94 225 SER B CA 1
ATOM 4465 C C . SER B 1 225 ? 10.344 -1.9 -5.109 1 87.94 225 SER B C 1
ATOM 4467 O O . SER B 1 225 ? 10.742 -1.504 -6.207 1 87.94 225 SER B O 1
ATOM 4469 N N . ALA B 1 226 ? 10.281 -1.107 -4.113 1 89.81 226 ALA B N 1
ATOM 4470 C CA . ALA B 1 226 ? 10.742 0.279 -4.121 1 89.81 226 ALA B CA 1
ATOM 4471 C C . ALA B 1 226 ? 10.93 0.8 -2.697 1 89.81 226 ALA B C 1
ATOM 4473 O O . ALA B 1 226 ? 10.688 0.077 -1.728 1 89.81 226 ALA B O 1
ATOM 4474 N N . GLY B 1 227 ? 11.555 2.066 -2.637 1 92.25 227 GLY B N 1
ATOM 4475 C CA . GLY B 1 227 ? 11.633 2.723 -1.341 1 92.25 227 GLY B CA 1
ATOM 4476 C C . GLY B 1 227 ? 13.023 2.68 -0.735 1 92.25 227 GLY B C 1
ATOM 4477 O O . GLY B 1 227 ? 14.023 2.584 -1.457 1 92.25 227 GLY B O 1
ATOM 4478 N N . LEU B 1 228 ? 13.062 2.703 0.566 1 93.5 228 LEU B N 1
ATOM 4479 C CA . LEU B 1 228 ? 14.289 2.949 1.313 1 93.5 228 LEU B CA 1
ATOM 4480 C C . LEU B 1 228 ? 15.297 1.826 1.086 1 93.5 228 LEU B C 1
ATOM 4482 O O . LEU B 1 228 ? 16.422 2.074 0.646 1 93.5 228 LEU B O 1
ATOM 4486 N N . LEU B 1 229 ? 14.883 0.615 1.28 1 94.56 229 LEU B N 1
ATOM 4487 C CA . LEU B 1 229 ? 15.836 -0.489 1.25 1 94.56 229 LEU B CA 1
ATOM 4488 C C . LEU B 1 229 ? 16.203 -0.856 -0.186 1 94.56 229 LEU B C 1
ATOM 4490 O O . LEU B 1 229 ? 17.297 -1.348 -0.449 1 94.56 229 LEU B O 1
ATOM 4494 N N . ALA B 1 230 ? 15.289 -0.641 -1.098 1 94.38 230 ALA B N 1
ATOM 4495 C CA . ALA B 1 230 ? 15.633 -0.771 -2.512 1 94.38 230 ALA B CA 1
ATOM 4496 C C . ALA B 1 230 ? 16.75 0.196 -2.895 1 94.38 230 ALA B C 1
ATOM 4498 O O . ALA B 1 230 ? 17.625 -0.148 -3.686 1 94.38 230 ALA B O 1
ATOM 4499 N N . ASP B 1 231 ? 16.688 1.393 -2.352 1 93.81 231 ASP B N 1
ATOM 4500 C CA . ASP B 1 231 ? 17.734 2.379 -2.615 1 93.81 231 ASP B CA 1
ATOM 4501 C C . ASP B 1 231 ? 19.078 1.896 -2.104 1 93.81 231 ASP B C 1
ATOM 4503 O O . ASP B 1 231 ? 20.109 2.072 -2.771 1 93.81 231 ASP B O 1
ATOM 4507 N N . PHE B 1 232 ? 19.109 1.299 -0.981 1 95.75 232 PHE B N 1
ATOM 4508 C CA . PHE B 1 232 ? 20.344 0.733 -0.449 1 95.75 232 PHE B CA 1
ATOM 4509 C C . PHE B 1 232 ? 20.922 -0.309 -1.402 1 95.75 232 PHE B C 1
ATOM 4511 O O . PHE B 1 232 ? 22.094 -0.259 -1.75 1 95.75 232 PHE B O 1
ATOM 4518 N N . LEU B 1 233 ? 20.062 -1.198 -1.792 1 96.5 233 LEU B N 1
ATOM 4519 C CA . LEU B 1 233 ? 20.5 -2.271 -2.674 1 96.5 233 LEU B CA 1
ATOM 4520 C C . LEU B 1 233 ? 21.016 -1.713 -3.998 1 96.5 233 LEU B C 1
ATOM 4522 O O . LEU B 1 233 ? 22.031 -2.182 -4.523 1 96.5 233 LEU B O 1
ATOM 4526 N N . SER B 1 234 ? 20.375 -0.724 -4.457 1 95 234 SER B N 1
ATOM 4527 C CA . SER B 1 234 ? 20.797 -0.093 -5.707 1 95 234 SER B CA 1
ATOM 4528 C C . SER B 1 234 ? 22.172 0.56 -5.562 1 95 234 SER B C 1
ATOM 4530 O O . SER B 1 234 ? 23 0.48 -6.473 1 95 234 SER B O 1
ATOM 4532 N N . ARG B 1 235 ? 22.375 1.186 -4.484 1 95 235 ARG B N 1
ATOM 4533 C CA . ARG B 1 235 ? 23.641 1.88 -4.262 1 95 235 ARG B CA 1
ATOM 4534 C C . ARG B 1 235 ? 24.781 0.89 -3.99 1 95 235 ARG B C 1
ATOM 4536 O O . ARG B 1 235 ? 25.922 1.139 -4.355 1 95 235 ARG B O 1
ATOM 4543 N N . TRP B 1 236 ? 24.453 -0.218 -3.395 1 95.94 236 TRP B N 1
ATOM 4544 C CA . TRP B 1 236 ? 25.469 -1.212 -3.047 1 95.94 236 TRP B CA 1
ATOM 4545 C C . TRP B 1 236 ? 25.828 -2.076 -4.254 1 95.94 236 TRP B C 1
ATOM 4547 O O . TRP B 1 236 ? 26.984 -2.438 -4.449 1 95.94 236 TRP B O 1
ATOM 4557 N N . TYR B 1 237 ? 24.781 -2.432 -5.035 1 95.5 237 TYR B N 1
ATOM 4558 C CA . TYR B 1 237 ? 24.984 -3.465 -6.043 1 95.5 237 TYR B CA 1
ATOM 4559 C C . TYR B 1 237 ? 24.688 -2.936 -7.438 1 95.5 237 TYR B C 1
ATOM 4561 O O . TYR B 1 237 ? 24.781 -3.672 -8.422 1 95.5 237 TYR B O 1
ATOM 4569 N N . GLY B 1 238 ? 24.281 -1.66 -7.438 1 91.75 238 GLY B N 1
ATOM 4570 C CA . GLY B 1 238 ? 23.969 -1.056 -8.719 1 91.75 238 GLY B CA 1
ATOM 4571 C C . GLY B 1 238 ? 22.484 -1.063 -9.031 1 91.75 238 GLY B C 1
ATOM 4572 O O . GLY B 1 238 ? 21.703 -1.723 -8.344 1 91.75 238 GLY B O 1
ATOM 4573 N N . PRO B 1 239 ? 22.078 -0.318 -10.062 1 85.38 239 PRO B N 1
ATOM 4574 C CA . PRO B 1 239 ? 20.656 -0.203 -10.414 1 85.38 239 PRO B CA 1
ATOM 4575 C C . PRO B 1 239 ? 20.047 -1.536 -10.828 1 85.38 239 PRO B C 1
ATOM 4577 O O . PRO B 1 239 ? 18.828 -1.732 -10.695 1 85.38 239 PRO B O 1
ATOM 4580 N N . ASP B 1 240 ? 20.891 -2.432 -11.25 1 85.81 240 ASP B N 1
ATOM 4581 C CA . ASP B 1 240 ? 20.422 -3.754 -11.648 1 85.81 240 ASP B CA 1
ATOM 4582 C C . ASP B 1 240 ? 20.703 -4.789 -10.555 1 85.81 240 ASP B C 1
ATOM 4584 O O . ASP B 1 240 ? 21.094 -5.922 -10.859 1 85.81 240 ASP B O 1
ATOM 4588 N N . TYR B 1 241 ? 20.516 -4.371 -9.406 1 92 241 TYR B N 1
ATOM 4589 C CA . TYR B 1 241 ? 20.875 -5.234 -8.281 1 92 241 TYR B CA 1
ATOM 4590 C C . TYR B 1 241 ? 20.047 -6.512 -8.289 1 92 241 TYR B C 1
ATOM 4592 O O . TYR B 1 241 ? 20.469 -7.539 -7.762 1 92 241 TYR B O 1
ATOM 4600 N N . ARG B 1 242 ? 18.938 -6.594 -8.875 1 87.5 242 ARG B N 1
ATOM 4601 C CA . ARG B 1 242 ? 18.094 -7.777 -8.906 1 87.5 242 ARG B CA 1
ATOM 4602 C C . ARG B 1 242 ? 18.719 -8.891 -9.727 1 87.5 242 ARG B C 1
ATOM 4604 O O . ARG B 1 242 ? 18.453 -10.078 -9.484 1 87.5 242 ARG B O 1
ATOM 4611 N N . GLY B 1 243 ? 19.531 -8.516 -10.672 1 84.5 243 GLY B N 1
ATOM 4612 C CA . GLY B 1 243 ? 20.234 -9.5 -11.484 1 84.5 243 GLY B CA 1
ATOM 4613 C C . GLY B 1 243 ? 21.438 -10.102 -10.789 1 84.5 243 GLY B C 1
ATOM 4614 O O . GLY B 1 243 ? 21.906 -11.172 -11.164 1 84.5 243 GLY B O 1
ATOM 4615 N N . VAL B 1 244 ? 21.922 -9.406 -9.844 1 90.19 244 VAL B N 1
ATOM 4616 C CA . VAL B 1 244 ? 23.141 -9.812 -9.172 1 90.19 244 VAL B CA 1
ATOM 4617 C C . VAL B 1 244 ? 22.812 -10.547 -7.871 1 90.19 244 VAL B C 1
ATOM 4619 O O . VAL B 1 244 ? 23.547 -11.43 -7.434 1 90.19 244 VAL B O 1
ATOM 4622 N N . LEU B 1 245 ? 21.656 -10.258 -7.316 1 94.94 245 LEU B N 1
ATOM 4623 C CA . LEU B 1 245 ? 21.234 -10.828 -6.039 1 94.94 245 LEU B CA 1
ATOM 4624 C C . LEU B 1 245 ? 20.391 -12.078 -6.25 1 94.94 245 LEU B C 1
ATOM 4626 O O . LEU B 1 245 ? 19.891 -12.312 -7.348 1 94.94 245 LEU B O 1
ATOM 4630 N N . ASN B 1 246 ? 20.375 -12.891 -5.223 1 95.31 246 ASN B N 1
ATOM 4631 C CA . ASN B 1 246 ? 19.453 -14.016 -5.199 1 95.31 246 ASN B CA 1
ATOM 4632 C C . ASN B 1 246 ? 18.078 -13.617 -4.652 1 95.31 246 ASN B C 1
ATOM 4634 O O . ASN B 1 246 ? 17.797 -13.828 -3.475 1 95.31 246 ASN B O 1
ATOM 4638 N N . VAL B 1 247 ? 17.234 -13.094 -5.547 1 92.94 247 VAL B N 1
ATOM 4639 C CA . VAL B 1 247 ? 15.93 -12.586 -5.148 1 92.94 247 VAL B CA 1
ATOM 4640 C C . VAL B 1 247 ? 14.906 -13.719 -5.18 1 92.94 247 VAL B C 1
ATOM 4642 O O . VAL B 1 247 ? 14.609 -14.273 -6.242 1 92.94 247 VAL B O 1
ATOM 4645 N N . VAL B 1 248 ? 14.305 -13.984 -4.008 1 91.19 248 VAL B N 1
ATOM 4646 C CA . VAL B 1 248 ? 13.367 -15.094 -3.953 1 91.19 248 VAL B CA 1
ATOM 4647 C C . VAL B 1 248 ? 11.938 -14.57 -3.914 1 91.19 248 VAL B C 1
ATOM 4649 O O . VAL B 1 248 ? 10.984 -15.305 -4.172 1 91.19 248 VAL B O 1
ATOM 4652 N N . ALA B 1 249 ? 11.781 -13.289 -3.568 1 90.75 249 ALA B N 1
ATOM 4653 C CA . ALA B 1 249 ? 10.453 -12.68 -3.545 1 90.75 249 ALA B CA 1
ATOM 4654 C C . ALA B 1 249 ? 10.547 -11.156 -3.635 1 90.75 249 ALA B C 1
ATOM 4656 O O . ALA B 1 249 ? 11.445 -10.555 -3.055 1 90.75 249 ALA B O 1
ATOM 4657 N N . ASP B 1 250 ? 9.562 -10.625 -4.395 1 90 250 ASP B N 1
ATOM 4658 C CA . ASP B 1 250 ? 9.32 -9.18 -4.371 1 90 250 ASP B CA 1
ATOM 4659 C C . ASP B 1 250 ? 8.25 -8.82 -3.346 1 90 250 ASP B C 1
ATOM 4661 O O . ASP B 1 250 ? 7.16 -9.398 -3.35 1 90 250 ASP B O 1
ATOM 4665 N N . VAL B 1 251 ? 8.625 -7.926 -2.443 1 91.75 251 VAL B N 1
ATOM 4666 C CA . VAL B 1 251 ? 7.652 -7.559 -1.417 1 91.75 251 VAL B CA 1
ATOM 4667 C C . VAL B 1 251 ? 7.273 -6.09 -1.565 1 91.75 251 VAL B C 1
ATOM 4669 O O . VAL B 1 251 ? 8.141 -5.238 -1.791 1 91.75 251 VAL B O 1
ATOM 4672 N N . ASP B 1 252 ? 6.02 -5.797 -1.448 1 86.38 252 ASP B N 1
ATOM 4673 C CA . ASP B 1 252 ? 5.555 -4.426 -1.62 1 86.38 252 ASP B CA 1
ATOM 4674 C C . ASP B 1 252 ? 5.504 -3.689 -0.282 1 86.38 252 ASP B C 1
ATOM 4676 O O . ASP B 1 252 ? 5.504 -2.457 -0.244 1 86.38 252 ASP B O 1
ATOM 4680 N N . THR B 1 253 ? 5.336 -4.418 0.798 1 88.31 253 THR B N 1
ATOM 4681 C CA . THR B 1 253 ? 5.402 -3.826 2.129 1 88.31 253 THR B CA 1
ATOM 4682 C C . THR B 1 253 ? 6.312 -4.645 3.041 1 88.31 253 THR B C 1
ATOM 4684 O O . THR B 1 253 ? 6.422 -5.859 2.887 1 88.31 253 THR B O 1
ATOM 4687 N N . LEU B 1 254 ? 6.906 -3.982 3.922 1 90 254 LEU B N 1
ATOM 4688 C CA . LEU B 1 254 ? 7.785 -4.645 4.879 1 90 254 LEU B CA 1
ATOM 4689 C C . LEU B 1 254 ? 7.008 -5.641 5.734 1 90 254 LEU B C 1
ATOM 4691 O O . LEU B 1 254 ? 7.477 -6.754 5.977 1 90 254 LEU B O 1
ATOM 4695 N N . ASN B 1 255 ? 5.828 -5.254 6.129 1 89.06 255 ASN B N 1
ATOM 4696 C CA . ASN B 1 255 ? 5.008 -6.117 6.969 1 89.06 255 ASN B CA 1
ATOM 4697 C C . ASN B 1 255 ? 4.684 -7.434 6.273 1 89.06 255 ASN B C 1
ATOM 4699 O O . ASN B 1 255 ? 4.684 -8.492 6.902 1 89.06 255 ASN B O 1
ATOM 4703 N N . TYR B 1 256 ? 4.406 -7.371 5.078 1 92.5 256 TYR B N 1
ATOM 4704 C CA . TYR B 1 256 ? 4.09 -8.586 4.328 1 92.5 256 TYR B CA 1
ATOM 4705 C C . TYR B 1 256 ? 5.301 -9.5 4.242 1 92.5 256 TYR B C 1
ATOM 4707 O O . TYR B 1 256 ? 5.184 -10.711 4.445 1 92.5 256 TYR B O 1
ATOM 4715 N N . GLY B 1 257 ? 6.473 -8.961 3.922 1 94.44 257 GLY B N 1
ATOM 4716 C CA . GLY B 1 257 ? 7.695 -9.742 3.9 1 94.44 257 GLY B CA 1
ATOM 4717 C C . GLY B 1 257 ? 7.992 -10.422 5.227 1 94.44 257 GLY B C 1
ATOM 4718 O O . GLY B 1 257 ? 8.367 -11.594 5.258 1 94.44 257 GLY B O 1
ATOM 4719 N N . LEU B 1 258 ? 7.785 -9.672 6.289 1 93.56 258 LEU B N 1
ATOM 4720 C CA . LEU B 1 258 ? 7.992 -10.234 7.621 1 93.56 258 LEU B CA 1
ATOM 4721 C C . LEU B 1 258 ? 7.039 -11.391 7.879 1 93.56 258 LEU B C 1
ATOM 4723 O O . LEU B 1 258 ? 7.438 -12.414 8.445 1 93.56 258 LEU B O 1
ATOM 4727 N N . ASN B 1 259 ? 5.848 -11.25 7.406 1 91.69 259 ASN B N 1
ATOM 4728 C CA . ASN B 1 259 ? 4.863 -12.312 7.59 1 91.69 259 ASN B CA 1
ATOM 4729 C C . ASN B 1 259 ? 5.234 -13.562 6.805 1 91.69 259 ASN B C 1
ATOM 4731 O O . ASN B 1 259 ? 5.074 -14.68 7.301 1 91.69 259 ASN B O 1
ATOM 4735 N N . LEU B 1 260 ? 5.715 -13.359 5.621 1 94.31 260 LEU B N 1
ATOM 4736 C CA . LEU B 1 260 ? 6.125 -14.492 4.797 1 94.31 260 LEU B CA 1
ATOM 4737 C C . LEU B 1 260 ? 7.227 -15.289 5.488 1 94.31 260 LEU B C 1
ATOM 4739 O O . LEU B 1 260 ? 7.184 -16.531 5.504 1 94.31 260 LEU B O 1
ATOM 4743 N N . LEU B 1 261 ? 8.156 -14.594 6.074 1 95.31 261 LEU B N 1
ATOM 4744 C CA . LEU B 1 261 ? 9.258 -15.258 6.762 1 95.31 261 LEU B CA 1
ATOM 4745 C C . LEU B 1 261 ? 8.781 -15.906 8.062 1 95.31 261 LEU B C 1
ATOM 4747 O O . LEU B 1 261 ? 9.125 -17.047 8.352 1 95.31 261 LEU B O 1
ATOM 4751 N N . ASN B 1 262 ? 7.965 -15.125 8.734 1 92.25 262 ASN B N 1
ATOM 4752 C CA . ASN B 1 262 ? 7.504 -15.57 10.047 1 92.25 262 ASN B CA 1
ATOM 4753 C C . ASN B 1 262 ? 6.648 -16.828 9.945 1 92.25 262 ASN B C 1
ATOM 4755 O O . ASN B 1 262 ? 6.723 -17.703 10.805 1 92.25 262 ASN B O 1
ATOM 4759 N N . THR B 1 263 ? 5.84 -16.938 8.914 1 90.12 263 THR B N 1
ATOM 4760 C CA . THR B 1 263 ? 4.961 -18.078 8.703 1 90.12 263 THR B CA 1
ATOM 4761 C C . THR B 1 263 ? 5.695 -19.203 7.969 1 90.12 263 THR B C 1
ATOM 4763 O O . THR B 1 263 ? 5.105 -20.234 7.656 1 90.12 263 THR B O 1
ATOM 4766 N N . GLN B 1 264 ? 6.91 -18.969 7.578 1 92.19 264 GLN B N 1
ATOM 4767 C CA . GLN B 1 264 ? 7.785 -19.938 6.914 1 92.19 264 GLN B CA 1
ATOM 4768 C C . GLN B 1 264 ? 7.223 -20.328 5.555 1 92.19 264 GLN B C 1
ATOM 4770 O O . GLN B 1 264 ? 7.371 -21.484 5.129 1 92.19 264 GLN B O 1
ATOM 4775 N N . LEU B 1 265 ? 6.523 -19.438 5.043 1 93 265 LEU B N 1
ATOM 4776 C CA . LEU B 1 265 ? 6.105 -19.625 3.656 1 93 265 LEU B CA 1
ATOM 4777 C C . LEU B 1 265 ? 7.266 -19.359 2.701 1 93 265 LEU B C 1
ATOM 4779 O O . LEU B 1 265 ? 7.297 -19.891 1.591 1 93 265 LEU B O 1
ATOM 4783 N N . MET B 1 266 ? 8.109 -18.484 3.199 1 92.81 266 MET B N 1
ATOM 4784 C CA . MET B 1 266 ? 9.375 -18.234 2.52 1 92.81 266 MET B CA 1
ATOM 4785 C C . MET B 1 266 ? 10.547 -18.359 3.488 1 92.81 266 MET B C 1
ATOM 4787 O O . MET B 1 266 ? 10.422 -18.016 4.664 1 92.81 266 MET B O 1
ATOM 4791 N N . TYR B 1 267 ? 11.602 -18.859 2.961 1 94.19 267 TYR B N 1
ATOM 4792 C CA . TYR B 1 267 ? 12.844 -18.922 3.729 1 94.19 267 TYR B CA 1
ATOM 4793 C C . TYR B 1 267 ? 13.906 -18.016 3.123 1 94.19 267 TYR B C 1
ATOM 4795 O O . TYR B 1 267 ? 14.156 -18.062 1.916 1 94.19 267 TYR B O 1
ATOM 4803 N N . GLY B 1 268 ? 14.383 -17.141 3.902 1 97.38 268 GLY B N 1
ATOM 4804 C CA . GLY B 1 268 ? 15.375 -16.203 3.4 1 97.38 268 GLY B CA 1
ATOM 4805 C C . GLY B 1 268 ? 15.656 -15.062 4.355 1 97.38 268 GLY B C 1
ATOM 4806 O O . GLY B 1 268 ? 15.641 -15.25 5.574 1 97.38 268 GLY B O 1
ATOM 4807 N N . CYS B 1 269 ? 16.078 -13.93 3.711 1 97.88 269 CYS B N 1
ATOM 4808 C CA . CYS B 1 269 ? 16.484 -12.758 4.473 1 97.88 269 CYS B CA 1
ATOM 4809 C C . CYS B 1 269 ? 15.781 -11.5 3.984 1 97.88 269 CYS B C 1
ATOM 4811 O O . CYS B 1 269 ? 15.422 -11.406 2.809 1 97.88 269 CYS B O 1
ATOM 4813 N N . LEU B 1 270 ? 15.594 -10.648 4.887 1 97.44 270 LEU B N 1
ATOM 4814 C CA . LEU B 1 270 ? 14.961 -9.359 4.609 1 97.44 270 LEU B CA 1
ATOM 4815 C C . LEU B 1 270 ? 15.734 -8.219 5.266 1 97.44 270 LEU B C 1
ATOM 4817 O O . LEU B 1 270 ? 15.984 -8.25 6.477 1 97.44 270 LEU B O 1
ATOM 4821 N N . LEU B 1 271 ? 16.172 -7.281 4.426 1 96.94 271 LEU B N 1
ATOM 4822 C CA . LEU B 1 271 ? 16.797 -6.086 4.973 1 96.94 271 LEU B CA 1
ATOM 4823 C C . LEU B 1 271 ? 15.766 -5.184 5.641 1 96.94 271 LEU B C 1
ATOM 4825 O O . LEU B 1 271 ? 14.648 -5.039 5.145 1 96.94 271 LEU B O 1
ATOM 4829 N N . THR B 1 272 ? 16.125 -4.582 6.746 1 94.25 272 THR B N 1
ATOM 4830 C CA . THR B 1 272 ? 15.242 -3.672 7.453 1 94.25 272 THR B CA 1
ATOM 4831 C C . THR B 1 272 ? 16.047 -2.684 8.297 1 94.25 272 THR B C 1
ATOM 4833 O O . THR B 1 272 ? 17.266 -2.627 8.203 1 94.25 272 THR B O 1
ATOM 4836 N N . THR B 1 273 ? 15.312 -1.857 9.031 1 91.31 273 THR B N 1
ATOM 4837 C CA . THR B 1 273 ? 15.938 -0.965 10 1 91.31 273 THR B CA 1
ATOM 4838 C C . THR B 1 273 ? 16.094 -1.659 11.352 1 91.31 273 THR B C 1
ATOM 4840 O O . THR B 1 273 ? 15.414 -2.641 11.633 1 91.31 273 THR B O 1
ATOM 4843 N N . ASP B 1 274 ? 17.031 -1.108 12.133 1 89.25 274 ASP B N 1
ATOM 4844 C CA . ASP B 1 274 ? 17.219 -1.625 13.484 1 89.25 274 ASP B CA 1
ATOM 4845 C C . ASP B 1 274 ? 15.93 -1.511 14.297 1 89.25 274 ASP B C 1
ATOM 4847 O O . ASP B 1 274 ? 15.586 -2.414 15.062 1 89.25 274 ASP B O 1
ATOM 4851 N N . ARG B 1 275 ? 15.258 -0.472 14.094 1 84.5 275 ARG B N 1
ATOM 4852 C CA . ARG B 1 275 ? 14.031 -0.227 14.844 1 84.5 275 ARG B CA 1
ATOM 4853 C C . ARG B 1 275 ? 12.961 -1.257 14.492 1 84.5 275 ARG B C 1
ATOM 4855 O O . ARG B 1 275 ? 12.273 -1.771 15.375 1 84.5 275 ARG B O 1
ATOM 4862 N N . VAL B 1 276 ? 12.844 -1.533 13.281 1 88.12 276 VAL B N 1
ATOM 4863 C CA . VAL B 1 276 ? 11.875 -2.527 12.828 1 88.12 276 VAL B CA 1
ATOM 4864 C C . VAL B 1 276 ? 12.273 -3.91 13.336 1 88.12 276 VAL B C 1
ATOM 4866 O O . VAL B 1 276 ? 11.422 -4.688 13.781 1 88.12 276 VAL B O 1
ATOM 4869 N N . ALA B 1 277 ? 13.539 -4.215 13.258 1 92.12 277 ALA B N 1
ATOM 4870 C CA . ALA B 1 277 ? 14.031 -5.496 13.75 1 92.12 277 ALA B CA 1
ATOM 4871 C C . ALA B 1 277 ? 13.742 -5.656 15.242 1 92.12 277 ALA B C 1
ATOM 4873 O O . ALA B 1 277 ? 13.312 -6.727 15.688 1 92.12 277 ALA B O 1
ATOM 4874 N N . ASP B 1 278 ? 13.922 -4.609 15.961 1 89.38 278 ASP B N 1
ATOM 4875 C CA . ASP B 1 278 ? 13.641 -4.641 17.391 1 89.38 278 ASP B CA 1
ATOM 4876 C C . ASP B 1 278 ? 12.148 -4.84 17.656 1 89.38 278 ASP B C 1
ATOM 4878 O O . ASP B 1 278 ? 11.773 -5.617 18.531 1 89.38 278 ASP B O 1
ATOM 4882 N N . ALA B 1 279 ? 11.391 -4.141 16.922 1 87 279 ALA B N 1
ATOM 4883 C CA . ALA B 1 279 ? 9.945 -4.27 17.078 1 87 279 ALA B CA 1
ATOM 4884 C C . ALA B 1 279 ? 9.484 -5.695 16.766 1 87 279 ALA B C 1
ATOM 4886 O O . ALA B 1 279 ? 8.594 -6.223 17.438 1 87 279 ALA B O 1
ATOM 4887 N N . ALA B 1 280 ? 10.062 -6.281 15.766 1 88.94 280 ALA B N 1
ATOM 4888 C CA . ALA B 1 280 ? 9.734 -7.66 15.414 1 88.94 280 ALA B CA 1
ATOM 4889 C C . ALA B 1 280 ? 10.125 -8.617 16.531 1 88.94 280 ALA B C 1
ATOM 4891 O O . ALA B 1 280 ? 9.336 -9.484 16.922 1 88.94 280 ALA B O 1
ATOM 4892 N N . SER B 1 281 ? 11.258 -8.445 17.078 1 89.12 281 SER B N 1
ATOM 4893 C CA . SER B 1 281 ? 11.758 -9.305 18.156 1 89.12 281 SER B CA 1
ATOM 4894 C C . SER B 1 281 ? 10.898 -9.18 19.406 1 89.12 281 SER B C 1
ATOM 4896 O O . SER B 1 281 ? 10.719 -10.148 20.141 1 89.12 281 SER B O 1
ATOM 4898 N N . GLU B 1 282 ? 10.367 -8 19.578 1 87.06 282 GLU B N 1
ATOM 4899 C CA . GLU B 1 282 ? 9.547 -7.715 20.766 1 87.06 282 GLU B CA 1
ATOM 4900 C C . GLU B 1 282 ? 8.102 -8.133 20.531 1 87.06 282 GLU B C 1
ATOM 4902 O O . GLU B 1 282 ? 7.281 -8.062 21.453 1 87.06 282 GLU B O 1
ATOM 4907 N N . GLY B 1 283 ? 7.793 -8.461 19.328 1 82.69 283 GLY B N 1
ATOM 4908 C CA . GLY B 1 283 ? 6.457 -8.953 19.031 1 82.69 283 GLY B CA 1
ATOM 4909 C C . GLY B 1 283 ? 5.496 -7.852 18.625 1 82.69 283 GLY B C 1
ATOM 4910 O O . GLY B 1 283 ? 4.293 -8.086 18.5 1 82.69 283 GLY B O 1
ATOM 4911 N N . ARG B 1 284 ? 6.012 -6.703 18.422 1 84.31 284 ARG B N 1
ATOM 4912 C CA . ARG B 1 284 ? 5.164 -5.586 18.031 1 84.31 284 ARG B CA 1
ATOM 4913 C C . ARG B 1 284 ? 4.91 -5.602 16.516 1 84.31 284 ARG B C 1
ATOM 4915 O O . ARG B 1 284 ? 4.012 -4.918 16.031 1 84.31 284 ARG B O 1
ATOM 4922 N N . LEU B 1 285 ? 5.711 -6.262 15.805 1 84.69 285 LEU B N 1
ATOM 4923 C CA . LEU B 1 285 ? 5.578 -6.574 14.391 1 84.69 285 LEU B CA 1
ATOM 4924 C C . LEU B 1 285 ? 5.766 -8.07 14.141 1 84.69 285 LEU B C 1
ATOM 4926 O O . LEU B 1 285 ? 6.328 -8.773 14.977 1 84.69 285 LEU B O 1
ATOM 4930 N N . PRO B 1 286 ? 5.254 -8.508 13.023 1 84 286 PRO B N 1
ATOM 4931 C CA . PRO B 1 286 ? 5.504 -9.922 12.75 1 84 286 PRO B CA 1
ATOM 4932 C C . PRO B 1 286 ? 6.992 -10.242 12.641 1 84 286 PRO B C 1
ATOM 4934 O O . PRO B 1 286 ? 7.766 -9.445 12.102 1 84 286 PRO B O 1
ATOM 4937 N N . GLY B 1 287 ? 7.398 -11.344 13.258 1 87.12 287 GLY B N 1
ATOM 4938 C CA . GLY B 1 287 ? 8.781 -11.75 13.109 1 87.12 287 GLY B CA 1
ATOM 4939 C C . GLY B 1 287 ? 9.43 -12.156 14.414 1 87.12 287 GLY B C 1
ATOM 4940 O O . GLY B 1 287 ? 10.648 -12.031 14.578 1 87.12 287 GLY B O 1
ATOM 4941 N N . ASN B 1 288 ? 8.633 -12.539 15.336 1 86.25 288 ASN B N 1
ATOM 4942 C CA . ASN B 1 288 ? 9.164 -12.891 16.656 1 86.25 288 ASN B CA 1
ATOM 4943 C C . ASN B 1 288 ? 10.117 -14.086 16.562 1 86.25 288 ASN B C 1
ATOM 4945 O O . ASN B 1 288 ? 10.961 -14.266 17.453 1 86.25 288 ASN B O 1
ATOM 4949 N N . ASN B 1 289 ? 10.039 -14.812 15.555 1 89.25 289 ASN B N 1
ATOM 4950 C CA . ASN B 1 289 ? 10.875 -16 15.406 1 89.25 289 ASN B CA 1
ATOM 4951 C C . ASN B 1 289 ? 12.039 -15.75 14.453 1 89.25 289 ASN B C 1
ATOM 4953 O O . ASN B 1 289 ? 12.781 -16.672 14.117 1 89.25 289 ASN B O 1
ATOM 4957 N N . LEU B 1 290 ? 12.227 -14.523 14.109 1 95.94 290 LEU B N 1
ATOM 4958 C CA . LEU B 1 290 ? 13.305 -14.195 13.18 1 95.94 290 LEU B CA 1
ATOM 4959 C C . LEU B 1 290 ? 14.562 -13.773 13.922 1 95.94 290 LEU B C 1
ATOM 4961 O O . LEU B 1 290 ? 14.477 -13.156 14.992 1 95.94 290 LEU B O 1
ATOM 4965 N N . ARG B 1 291 ? 15.68 -14.117 13.32 1 96.5 291 ARG B N 1
ATOM 4966 C CA . ARG B 1 291 ? 16.969 -13.695 13.875 1 96.5 291 ARG B CA 1
ATOM 4967 C C . ARG B 1 291 ? 17.438 -12.391 13.242 1 96.5 291 ARG B C 1
ATOM 4969 O O . ARG B 1 291 ? 17.266 -12.188 12.039 1 96.5 291 ARG B O 1
ATOM 4976 N N . LYS B 1 292 ? 18 -11.594 14.086 1 96.62 292 LYS B N 1
ATOM 4977 C CA . LYS B 1 292 ? 18.578 -10.328 13.633 1 96.62 292 LYS B CA 1
ATOM 4978 C C . LYS B 1 292 ? 20.078 -10.445 13.438 1 96.62 292 LYS B C 1
ATOM 4980 O O . LYS B 1 292 ? 20.797 -10.891 14.336 1 96.62 292 LYS B O 1
ATOM 4985 N N . LEU B 1 293 ? 20.594 -10.078 12.273 1 96.75 293 LEU B N 1
ATOM 4986 C CA . LEU B 1 293 ? 22.031 -10.07 11.984 1 96.75 293 LEU B CA 1
ATOM 4987 C C . LEU B 1 293 ? 22.484 -8.688 11.531 1 96.75 293 LEU B C 1
ATOM 4989 O O . LEU B 1 293 ? 21.703 -7.941 10.93 1 96.75 293 LEU B O 1
ATOM 4993 N N . ALA B 1 294 ? 23.734 -8.414 11.789 1 95.62 294 ALA B N 1
ATOM 4994 C CA . ALA B 1 294 ? 24.344 -7.168 11.336 1 95.62 294 ALA B CA 1
ATOM 4995 C C . ALA B 1 294 ? 25.047 -7.355 9.992 1 95.62 294 ALA B C 1
ATOM 4997 O O . ALA B 1 294 ? 25.297 -8.484 9.578 1 95.62 294 ALA B O 1
ATOM 4998 N N . LEU B 1 295 ? 25.219 -6.285 9.312 1 96 295 LEU B N 1
ATOM 4999 C CA . LEU B 1 295 ? 26.047 -6.277 8.109 1 96 295 LEU B CA 1
ATOM 5000 C C . LEU B 1 295 ? 27.453 -5.793 8.422 1 96 295 LEU B C 1
ATOM 5002 O O . LEU B 1 295 ? 27.656 -4.957 9.305 1 96 295 LEU B O 1
ATOM 5006 N N . THR B 1 296 ? 28.391 -6.32 7.719 1 96.06 296 THR B N 1
ATOM 5007 C CA . THR B 1 296 ? 29.766 -5.883 7.902 1 96.06 296 THR B CA 1
ATOM 5008 C C . THR B 1 296 ? 29.984 -4.5 7.289 1 96.06 296 THR B C 1
ATOM 5010 O O . THR B 1 296 ? 29.062 -3.922 6.711 1 96.06 296 THR B O 1
ATOM 5013 N N . ASP B 1 297 ? 31.188 -3.945 7.453 1 93.12 297 ASP B N 1
ATOM 5014 C CA . ASP B 1 297 ? 31.5 -2.594 6.996 1 93.12 297 ASP B CA 1
ATOM 5015 C C . ASP B 1 297 ? 32.094 -2.607 5.59 1 93.12 297 ASP B C 1
ATOM 5017 O O . ASP B 1 297 ? 32.625 -1.601 5.125 1 93.12 297 ASP B O 1
ATOM 5021 N N . ASP B 1 298 ? 32 -3.732 4.926 1 95.06 298 ASP B N 1
ATOM 5022 C CA . ASP B 1 298 ? 32.656 -3.838 3.619 1 95.06 298 ASP B CA 1
ATOM 5023 C C . ASP B 1 298 ? 31.688 -3.43 2.5 1 95.06 298 ASP B C 1
ATOM 5025 O O . ASP B 1 298 ? 31.969 -3.654 1.322 1 95.06 298 ASP B O 1
ATOM 5029 N N . PHE B 1 299 ? 30.609 -2.898 2.871 1 95.5 299 PHE B N 1
ATOM 5030 C CA . PHE B 1 299 ? 29.703 -2.355 1.873 1 95.5 299 PHE B CA 1
ATOM 5031 C C . PHE B 1 299 ? 30.172 -0.988 1.395 1 95.5 299 PHE B C 1
ATOM 5033 O O . PHE B 1 299 ? 30.5 -0.121 2.207 1 95.5 299 PHE B O 1
ATOM 5040 N N . ASN B 1 300 ? 30.188 -0.85 0.067 1 92 300 ASN B N 1
ATOM 5041 C CA . ASN B 1 300 ? 30.625 0.41 -0.527 1 92 300 ASN B CA 1
ATOM 5042 C C . ASN B 1 300 ? 29.578 0.967 -1.488 1 92 300 ASN B C 1
ATOM 5044 O O . ASN B 1 300 ? 29.172 0.289 -2.436 1 92 300 ASN B O 1
ATOM 5048 N N . PRO B 1 301 ? 29.234 2.225 -1.233 1 93.25 301 PRO B N 1
ATOM 5049 C CA . PRO B 1 301 ? 29.562 3.139 -0.139 1 93.25 301 PRO B CA 1
ATOM 5050 C C . PRO B 1 301 ? 28.984 2.695 1.2 1 93.25 301 PRO B C 1
ATOM 5052 O O . PRO B 1 301 ? 28.047 1.881 1.233 1 93.25 301 PRO B O 1
ATOM 5055 N N . GLN B 1 302 ? 29.609 3.184 2.215 1 93.88 302 GLN B N 1
ATOM 5056 C CA . GLN B 1 302 ? 29.031 2.992 3.535 1 93.88 302 GLN B CA 1
ATOM 5057 C C . GLN B 1 302 ? 27.812 3.885 3.73 1 93.88 302 GLN B C 1
ATOM 5059 O O . GLN B 1 302 ? 27.906 5.109 3.615 1 93.88 302 GLN B O 1
ATOM 5064 N N . LEU B 1 303 ? 26.703 3.219 3.994 1 94.56 303 LEU B N 1
ATOM 5065 C CA . LEU B 1 303 ? 25.438 3.957 4.059 1 94.56 303 LEU B CA 1
ATOM 5066 C C . LEU B 1 303 ? 24.797 3.805 5.426 1 94.56 303 LEU B C 1
ATOM 5068 O O . LEU B 1 303 ? 24.922 2.758 6.066 1 94.56 303 LEU B O 1
ATOM 5072 N N . ASP B 1 304 ? 24.125 4.836 5.828 1 94 304 ASP B N 1
ATOM 5073 C CA . ASP B 1 304 ? 23.266 4.836 7.004 1 94 304 ASP B CA 1
ATOM 5074 C C . ASP B 1 304 ? 21.828 5.203 6.625 1 94 304 ASP B C 1
ATOM 5076 O O . ASP B 1 304 ? 21.594 5.828 5.594 1 94 304 ASP B O 1
ATOM 5080 N N . ILE B 1 305 ? 20.938 4.68 7.41 1 94.38 305 ILE B N 1
ATOM 5081 C CA . ILE B 1 305 ? 19.562 5.16 7.34 1 94.38 305 ILE B CA 1
ATOM 5082 C C . ILE B 1 305 ? 19.422 6.449 8.148 1 94.38 305 ILE B C 1
ATOM 5084 O O . ILE B 1 305 ? 19.625 6.457 9.359 1 94.38 305 ILE B O 1
ATOM 5088 N N . VAL B 1 306 ? 19.109 7.473 7.465 1 93 306 VAL B N 1
ATOM 5089 C CA . VAL B 1 306 ? 18.938 8.766 8.125 1 93 306 VAL B CA 1
ATOM 5090 C C . VAL B 1 306 ? 17.453 9.141 8.141 1 93 306 VAL B C 1
ATOM 5092 O O . VAL B 1 306 ? 16.812 9.188 7.09 1 93 306 VAL B O 1
ATOM 5095 N N . THR B 1 307 ? 16.938 9.328 9.32 1 93.12 307 THR B N 1
ATOM 5096 C CA . THR B 1 307 ? 15.523 9.664 9.5 1 93.12 307 THR B CA 1
ATOM 5097 C C . THR B 1 307 ? 15.367 11.086 10.023 1 93.12 307 THR B C 1
ATOM 5099 O O . THR B 1 307 ? 16.141 11.523 10.883 1 93.12 307 THR B O 1
ATOM 5102 N N . GLY B 1 308 ? 14.438 11.805 9.453 1 93.44 308 GLY B N 1
ATOM 5103 C CA . GLY B 1 308 ? 14.164 13.164 9.891 1 93.44 308 GLY B CA 1
ATOM 5104 C C . GLY B 1 308 ? 12.969 13.781 9.195 1 93.44 308 GLY B C 1
ATOM 5105 O O . GLY B 1 308 ? 12.062 13.078 8.75 1 93.44 308 GLY B O 1
ATOM 5106 N N . ILE B 1 309 ? 12.914 15.086 9.297 1 95.25 309 ILE B N 1
ATOM 5107 C CA . ILE B 1 309 ? 11.828 15.805 8.641 1 95.25 309 ILE B CA 1
ATOM 5108 C C . ILE B 1 309 ? 12.375 16.609 7.461 1 95.25 309 ILE B C 1
ATOM 5110 O O . ILE B 1 309 ? 13.477 17.156 7.539 1 95.25 309 ILE B O 1
ATOM 5114 N N . PHE B 1 310 ? 11.617 16.594 6.387 1 95.06 310 PHE B N 1
ATOM 5115 C CA . PHE B 1 310 ? 11.945 17.281 5.145 1 95.06 310 PHE B CA 1
ATOM 5116 C C . PHE B 1 310 ? 10.969 18.422 4.891 1 95.06 310 PHE B C 1
ATOM 5118 O O . PHE B 1 310 ? 9.773 18.297 5.133 1 95.06 310 PHE B O 1
ATOM 5125 N N . ALA B 1 311 ? 11.5 19.547 4.469 1 94 311 ALA B N 1
ATOM 5126 C CA . ALA B 1 311 ? 10.711 20.641 3.938 1 94 311 ALA B CA 1
ATOM 5127 C C . ALA B 1 311 ? 11.281 21.141 2.607 1 94 311 ALA B C 1
ATOM 5129 O O . ALA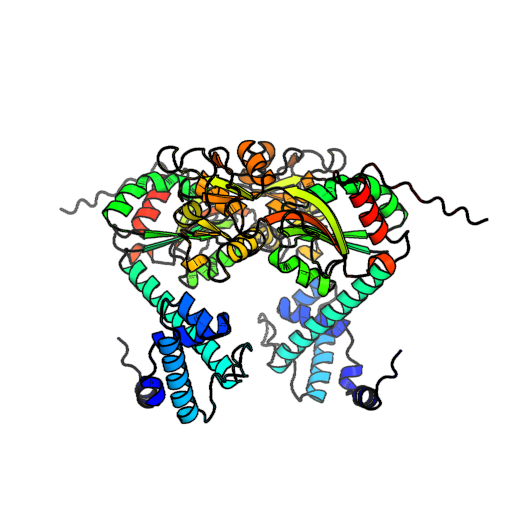 B 1 311 ? 12.43 20.844 2.268 1 94 311 ALA B O 1
ATOM 5130 N N . ARG B 1 312 ? 10.445 21.812 1.837 1 91.19 312 ARG B N 1
ATOM 5131 C CA . ARG B 1 312 ? 10.93 22.406 0.591 1 91.19 312 ARG B CA 1
ATOM 5132 C C . ARG B 1 312 ? 12.062 23.391 0.855 1 91.19 312 ARG B C 1
ATOM 5134 O O . ARG B 1 312 ? 12.086 24.047 1.895 1 91.19 312 ARG B O 1
ATOM 5141 N N . PRO B 1 313 ? 12.945 23.406 -0.133 1 88.06 313 PRO B N 1
ATOM 5142 C CA . PRO B 1 313 ? 14.102 24.281 0.07 1 88.06 313 PRO B CA 1
ATOM 5143 C C . PRO B 1 313 ? 13.711 25.734 0.317 1 88.06 313 PRO B C 1
ATOM 5145 O O . PRO B 1 313 ? 12.945 26.312 -0.462 1 88.06 313 PRO B O 1
ATOM 5148 N N . GLY B 1 314 ? 14.203 26.219 1.411 1 85.31 314 GLY B N 1
ATOM 5149 C CA . GLY B 1 314 ? 14.016 27.625 1.721 1 85.31 314 GLY B CA 1
ATOM 5150 C C . GLY B 1 314 ? 12.648 27.938 2.314 1 85.31 314 GLY B C 1
ATOM 5151 O O . GLY B 1 314 ? 12.336 29.094 2.615 1 85.31 314 GLY B O 1
ATOM 5152 N N . GLU B 1 315 ? 11.883 26.922 2.461 1 82.75 315 GLU B N 1
ATOM 5153 C CA . GLU B 1 315 ? 10.516 27.141 2.928 1 82.75 315 GLU B CA 1
ATOM 5154 C C . GLU B 1 315 ? 10.5 27.672 4.363 1 82.75 315 GLU B C 1
ATOM 5156 O O . GLU B 1 315 ? 9.672 28.516 4.711 1 82.75 315 GLU B O 1
ATOM 5161 N N . ARG B 1 316 ? 11.352 27.312 5.121 1 82.94 316 ARG B N 1
ATOM 5162 C CA . ARG B 1 316 ? 11.438 27.75 6.512 1 82.94 316 ARG B CA 1
ATOM 5163 C C . ARG B 1 316 ? 11.719 29.234 6.598 1 82.94 316 ARG B C 1
ATOM 5165 O O . ARG B 1 316 ? 11.164 29.922 7.461 1 82.94 316 ARG B O 1
ATOM 5172 N N . GLN B 1 317 ? 12.539 29.672 5.773 1 80.69 317 GLN B N 1
ATOM 5173 C CA . GLN B 1 317 ? 12.93 31.078 5.777 1 80.69 317 GLN B CA 1
ATOM 5174 C C . GLN B 1 317 ? 11.797 31.953 5.25 1 80.69 317 GLN B C 1
ATOM 5176 O O . GLN B 1 317 ? 11.742 33.156 5.562 1 80.69 317 GLN B O 1
ATOM 5181 N N . ARG B 1 318 ? 10.961 31.359 4.496 1 78.38 318 ARG B N 1
ATOM 5182 C CA . ARG B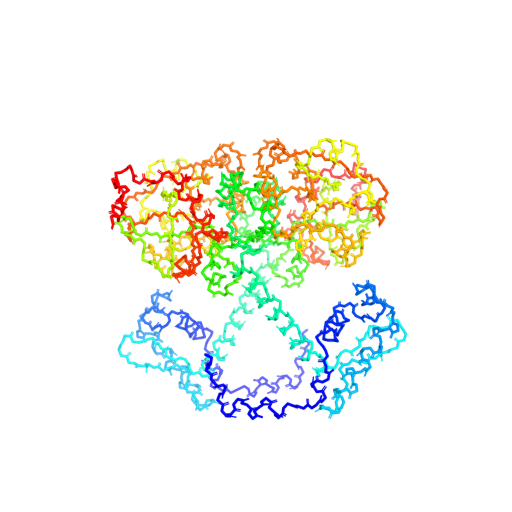 1 318 ? 9.883 32.125 3.875 1 78.38 318 ARG B CA 1
ATOM 5183 C C . ARG B 1 318 ? 8.742 32.375 4.863 1 78.38 318 ARG B C 1
ATOM 5185 O O . ARG B 1 318 ? 7.984 33.312 4.715 1 78.38 318 ARG B O 1
ATOM 5192 N N . TYR B 1 319 ? 8.695 31.531 5.844 1 80.44 319 TYR B N 1
ATOM 5193 C CA . TYR B 1 319 ? 7.586 31.656 6.781 1 80.44 319 TYR B CA 1
ATOM 5194 C C . TYR B 1 319 ? 8.039 32.312 8.086 1 80.44 319 TYR B C 1
ATOM 5196 O O . TYR B 1 319 ? 9.211 32.219 8.453 1 80.44 319 TYR B O 1
ATOM 5204 N N . ALA B 1 320 ? 7.113 33 8.703 1 78.38 320 ALA B N 1
ATOM 5205 C CA . ALA B 1 320 ? 7.363 33.625 10.008 1 78.38 320 ALA B CA 1
ATOM 5206 C C . ALA B 1 320 ? 7.594 32.562 11.078 1 78.38 320 ALA B C 1
ATOM 5208 O O . ALA B 1 320 ? 7.238 31.391 10.891 1 78.38 320 ALA B O 1
ATOM 5209 N N . ASP B 1 321 ? 8.148 32.938 12.18 1 80.56 321 ASP B N 1
ATOM 5210 C CA . ASP B 1 321 ? 8.492 32.031 13.281 1 80.56 321 ASP B CA 1
ATOM 5211 C C . ASP B 1 321 ? 7.238 31.422 13.898 1 80.56 321 ASP B C 1
ATOM 5213 O O . ASP B 1 321 ? 7.285 30.312 14.43 1 80.56 321 ASP B O 1
ATOM 5217 N N . ASP B 1 322 ? 6.18 32.156 13.727 1 82.5 322 ASP B N 1
ATOM 5218 C CA . ASP B 1 322 ? 4.961 31.672 14.375 1 82.5 322 ASP B CA 1
ATOM 5219 C C . ASP B 1 322 ? 4.152 30.781 13.43 1 82.5 322 ASP B C 1
ATOM 5221 O O . ASP B 1 322 ? 3.123 30.219 13.828 1 82.5 322 ASP B O 1
ATOM 5225 N N . HIS B 1 323 ? 4.668 30.75 12.242 1 88.69 323 HIS B N 1
ATOM 5226 C CA . HIS B 1 323 ? 3.988 29.875 11.305 1 88.69 323 HIS B CA 1
ATOM 5227 C C . HIS B 1 323 ? 3.992 28.422 11.805 1 88.69 323 HIS B C 1
ATOM 5229 O O . HIS B 1 323 ? 4.98 27.969 12.383 1 88.69 323 HIS B O 1
ATOM 5235 N N . PRO B 1 324 ? 2.916 27.672 11.555 1 90.5 324 PRO B N 1
ATOM 5236 C CA . PRO B 1 324 ? 2.818 26.297 12.039 1 90.5 324 PRO B CA 1
ATOM 5237 C C . PRO B 1 324 ? 3.965 25.406 11.555 1 90.5 324 PRO B C 1
ATOM 5239 O O . PRO B 1 324 ? 4.395 24.5 12.266 1 90.5 324 PRO B O 1
ATOM 5242 N N . LEU B 1 325 ? 4.406 25.672 10.367 1 91.44 325 LEU B N 1
ATOM 5243 C CA . LEU B 1 325 ? 5.539 24.906 9.844 1 91.44 325 LEU B CA 1
ATOM 5244 C C . LEU B 1 325 ? 6.773 25.109 10.719 1 91.44 325 LEU B C 1
ATOM 5246 O O . LEU B 1 325 ? 7.469 24.156 11.047 1 91.44 325 LEU B O 1
ATOM 5250 N N . SER B 1 326 ? 7.004 26.312 11.039 1 91.5 326 SER B N 1
ATOM 5251 C CA . SER B 1 326 ? 8.141 26.625 11.898 1 91.5 326 SER B CA 1
ATOM 5252 C C . SER B 1 326 ? 7.969 26.016 13.281 1 91.5 326 SER B C 1
ATOM 5254 O O . SER B 1 326 ? 8.93 25.531 13.875 1 91.5 326 SER B O 1
ATOM 5256 N N . ALA B 1 327 ? 6.77 26.109 13.766 1 92.5 327 ALA B N 1
ATOM 5257 C CA . ALA B 1 327 ? 6.484 25.531 15.07 1 92.5 327 ALA B CA 1
ATOM 5258 C C . ALA B 1 327 ? 6.777 24.031 15.086 1 92.5 327 ALA B C 1
ATOM 5260 O O . ALA B 1 327 ? 7.41 23.516 16.016 1 92.5 327 ALA B O 1
ATOM 5261 N N . LEU B 1 328 ? 6.309 23.328 14.055 1 93.69 328 LEU B N 1
ATOM 5262 C CA . LEU B 1 328 ? 6.559 21.891 13.938 1 93.69 328 LEU B CA 1
ATOM 5263 C C . LEU B 1 328 ? 8.055 21.609 13.812 1 93.69 328 LEU B C 1
ATOM 5265 O O . LEU B 1 328 ? 8.586 20.75 14.5 1 93.69 328 LEU B O 1
ATOM 5269 N N . TRP B 1 329 ? 8.648 22.406 12.953 1 93.31 329 TRP B N 1
ATOM 5270 C CA . TRP B 1 329 ? 10.086 22.266 12.75 1 93.31 329 TRP B CA 1
ATOM 5271 C C . TRP B 1 329 ? 10.844 22.406 14.062 1 93.31 329 TRP B C 1
ATOM 5273 O O . TRP B 1 329 ? 11.703 21.578 14.391 1 93.31 329 TRP B O 1
ATOM 5283 N N . ASN B 1 330 ? 10.531 23.391 14.797 1 93.12 330 ASN B N 1
ATOM 5284 C CA . ASN B 1 330 ? 11.195 23.656 16.062 1 93.12 330 ASN B CA 1
ATOM 5285 C C . ASN B 1 330 ? 10.922 22.562 17.094 1 93.12 330 ASN B C 1
ATOM 5287 O O . ASN B 1 330 ? 11.805 22.203 17.875 1 93.12 330 ASN B O 1
ATOM 5291 N N . ALA B 1 331 ? 9.742 22.078 17.094 1 94.25 331 ALA B N 1
ATOM 5292 C CA . ALA B 1 331 ? 9.391 21 18.031 1 94.25 331 ALA B CA 1
ATOM 5293 C C . ALA B 1 331 ? 10.203 19.734 17.734 1 94.25 331 ALA B C 1
ATOM 5295 O O . ALA B 1 331 ? 10.688 19.078 18.656 1 94.25 331 ALA B O 1
ATOM 5296 N N . PHE B 1 332 ? 10.344 19.422 16.469 1 94.31 332 PHE B N 1
ATOM 5297 C CA . PHE B 1 332 ? 11.148 18.266 16.078 1 94.31 332 PHE B CA 1
ATOM 5298 C C . PHE B 1 332 ? 12.609 18.484 16.453 1 94.31 332 PHE B C 1
ATOM 5300 O O . PHE B 1 332 ? 13.273 17.562 16.938 1 94.31 332 PHE B O 1
ATOM 5307 N N . ALA B 1 333 ? 13.078 19.672 16.219 1 93.25 333 ALA B N 1
ATOM 5308 C CA . ALA B 1 333 ? 14.461 20 16.562 1 93.25 333 ALA B CA 1
ATOM 5309 C C . ALA B 1 333 ? 14.711 19.812 18.047 1 93.25 333 ALA B C 1
ATOM 5311 O O . ALA B 1 333 ? 15.75 19.297 18.453 1 93.25 333 ALA B O 1
ATOM 5312 N N . ALA B 1 334 ? 13.781 20.188 18.812 1 92.38 334 ALA B N 1
ATOM 5313 C CA . ALA B 1 334 ? 13.898 20.109 20.266 1 92.38 334 ALA B CA 1
ATOM 5314 C C . ALA B 1 334 ? 13.844 18.656 20.734 1 92.38 334 ALA B C 1
ATOM 5316 O O . ALA B 1 334 ? 14.477 18.297 21.734 1 92.38 334 ALA B O 1
ATOM 5317 N N . ALA B 1 335 ? 13.109 17.859 19.969 1 90 335 ALA B N 1
ATOM 5318 C CA . ALA B 1 335 ? 12.898 16.484 20.391 1 90 335 ALA B CA 1
ATOM 5319 C C . ALA B 1 335 ? 13.992 15.57 19.859 1 90 335 ALA B C 1
ATOM 5321 O O . ALA B 1 335 ? 14.148 14.438 20.312 1 90 335 ALA B O 1
ATOM 5322 N N . SER B 1 336 ? 14.734 16.047 18.875 1 85.44 336 SER B N 1
ATOM 5323 C CA . SER B 1 336 ? 15.742 15.211 18.234 1 85.44 336 SER B CA 1
ATOM 5324 C C . SER B 1 336 ? 16.859 14.852 19.203 1 85.44 336 SER B C 1
ATOM 5326 O O . SER B 1 336 ? 17.422 15.734 19.875 1 85.44 336 SER B O 1
ATOM 5328 N N . PRO B 1 337 ? 17.094 13.617 19.375 1 73.62 337 PRO B N 1
ATOM 5329 C CA . PRO B 1 337 ? 18.188 13.227 20.266 1 73.62 337 PRO B CA 1
ATOM 5330 C C . PRO B 1 337 ? 19.562 13.633 19.719 1 73.62 337 PRO B C 1
ATOM 5332 O O . PRO B 1 337 ? 20.547 13.594 20.453 1 73.62 337 PRO B O 1
ATOM 5335 N N . THR B 1 338 ? 19.734 13.953 18.375 1 61.38 338 THR B N 1
ATOM 5336 C CA . THR B 1 338 ? 21.031 14.273 17.781 1 61.38 338 THR B CA 1
ATOM 5337 C C . THR B 1 338 ? 21.469 15.688 18.156 1 61.38 338 THR B C 1
ATOM 5339 O O . THR B 1 338 ? 22.422 16.219 17.594 1 61.38 338 THR B O 1
ATOM 5342 N N . ARG B 1 339 ? 20.781 16.625 19.031 1 48.31 339 ARG B N 1
ATOM 5343 C CA . ARG B 1 339 ? 21.266 17.969 19.312 1 48.31 339 ARG B CA 1
ATOM 5344 C C . ARG B 1 339 ? 22.734 17.938 19.75 1 48.31 339 ARG B C 1
ATOM 5346 O O . ARG B 1 339 ? 23.109 17.156 20.625 1 48.31 339 ARG B O 1
ATOM 5353 N N . PRO B 1 340 ? 23.547 18.594 18.891 1 39.84 340 PRO B N 1
ATOM 5354 C CA . PRO B 1 340 ? 24.859 18.859 19.5 1 39.84 340 PRO B CA 1
ATOM 5355 C C . PRO B 1 340 ? 24.75 19.562 20.844 1 39.84 340 PRO B C 1
ATOM 5357 O O . PRO B 1 340 ? 23.828 20.344 21.062 1 39.84 340 PRO B O 1
ATOM 5360 N N . ASN B 1 341 ? 25.219 19.25 21.922 1 34.59 341 ASN B N 1
ATOM 5361 C CA . ASN B 1 341 ? 25.469 20.047 23.125 1 34.59 341 ASN B CA 1
ATOM 5362 C C . ASN B 1 341 ? 25.828 21.484 22.766 1 34.59 341 ASN B C 1
ATOM 5364 O O . ASN B 1 341 ? 25.531 22.406 23.531 1 34.59 341 ASN B O 1
ATOM 5368 N N . GLY B 1 342 ? 26.969 21.891 21.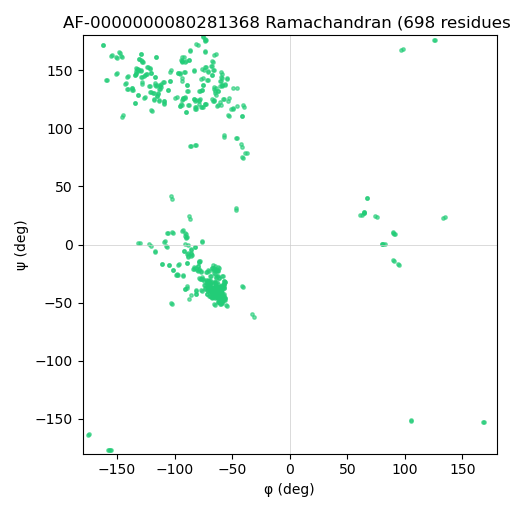953 1 32.12 342 GLY B N 1
ATOM 5369 C CA . GLY B 1 342 ? 27.797 23.078 22.109 1 32.12 342 GLY B CA 1
ATOM 5370 C C . GLY B 1 342 ? 27.234 24.281 21.375 1 32.12 342 GLY B C 1
ATOM 5371 O O . GLY B 1 342 ? 27.844 25.359 21.375 1 32.12 342 GLY B O 1
ATOM 5372 N N . GLN B 1 343 ? 26.75 24.484 20.141 1 30.72 343 GLN B N 1
ATOM 5373 C CA . GLN B 1 343 ? 27 25.859 19.688 1 30.72 343 GLN B CA 1
ATOM 5374 C C . GLN B 1 343 ? 26.094 26.844 20.406 1 30.72 343 GLN B C 1
ATOM 5376 O O . GLN B 1 343 ? 24.891 26.625 20.516 1 30.72 343 GLN B O 1
ATOM 5381 N N . PRO B 1 344 ? 26.688 27.859 21.156 1 32.25 344 PRO B N 1
ATOM 5382 C CA . PRO B 1 344 ? 26.172 29.016 21.906 1 32.25 344 PRO B CA 1
ATOM 5383 C C . PRO B 1 344 ? 25.188 29.844 21.094 1 32.25 344 PRO B C 1
ATOM 5385 O O . PRO B 1 344 ? 25.266 29.875 19.875 1 32.25 344 PRO B O 1
ATOM 5388 N N . GLN B 1 345 ? 23.969 29.953 21.484 1 30.73 345 GLN B N 1
ATOM 5389 C CA . GLN B 1 345 ? 22.938 30.922 21.094 1 30.73 345 GLN B CA 1
ATOM 5390 C C . GLN B 1 345 ? 23.547 32.312 20.891 1 30.73 345 GLN B C 1
ATOM 5392 O O . GLN B 1 345 ? 24.125 32.875 21.812 1 30.73 345 GLN B O 1
ATOM 5397 N N . ARG B 1 346 ? 24.219 32.656 19.781 1 30.14 346 ARG B N 1
ATOM 5398 C CA . ARG B 1 346 ? 24.609 34.062 19.594 1 30.14 346 ARG B CA 1
ATOM 5399 C C . ARG B 1 346 ? 23.438 35 19.891 1 30.14 346 ARG B C 1
ATOM 5401 O O . ARG B 1 346 ? 22.375 34.875 19.281 1 30.14 346 ARG B O 1
ATOM 5408 N N . GLY B 1 347 ? 23.328 35.469 21.172 1 27.22 347 GLY B N 1
ATOM 5409 C CA . GLY B 1 347 ? 22.641 36.625 21.688 1 27.22 347 GLY B CA 1
ATOM 5410 C C . GLY B 1 347 ? 22.812 37.844 20.797 1 27.22 347 GLY B C 1
ATOM 5411 O O . GLY B 1 347 ? 23.938 38.25 20.5 1 27.22 347 GLY B O 1
ATOM 5412 N N . ASN B 1 348 ? 22.141 37.969 19.641 1 24.64 348 ASN B N 1
ATOM 5413 C CA . ASN B 1 348 ? 22.156 39.312 19.047 1 24.64 348 ASN B CA 1
ATOM 5414 C C . ASN B 1 348 ? 21.969 40.406 20.094 1 24.64 348 ASN B C 1
ATOM 5416 O O . ASN B 1 348 ? 20.938 40.469 20.75 1 24.64 348 ASN B O 1
ATOM 5420 N N . LEU B 1 349 ? 23.125 40.844 20.797 1 25.53 349 LEU B N 1
ATOM 5421 C CA . LEU B 1 349 ? 23.391 42.094 21.484 1 25.53 349 LEU B CA 1
ATOM 5422 C C . LEU B 1 349 ? 22.984 43.281 20.625 1 25.53 349 LEU B C 1
ATOM 5424 O O . LEU B 1 349 ? 23.781 44.219 20.438 1 25.53 349 LEU B O 1
ATOM 5428 N N . HIS B 1 350 ? 21.953 43.281 19.719 1 21.83 350 HIS B N 1
ATOM 5429 C CA . HIS B 1 350 ? 21.672 44.625 19.297 1 21.83 350 HIS B CA 1
ATOM 5430 C C . HIS B 1 350 ? 21.344 45.531 20.484 1 21.83 350 HIS B C 1
ATOM 5432 O O . HIS B 1 350 ? 20.438 45.219 21.266 1 21.83 350 HIS B O 1
ATOM 5438 N N . GLU B 1 351 ? 22.453 46.156 20.938 1 20.33 351 GLU B N 1
ATOM 5439 C CA . GLU B 1 351 ? 22.406 47.594 21.203 1 20.33 351 GLU B CA 1
ATOM 5440 C C . GLU B 1 351 ? 21.953 48.375 19.969 1 20.33 351 GLU B C 1
ATOM 5442 O O . GLU B 1 351 ? 22.328 48.031 18.844 1 20.33 351 GLU B O 1
#

Nearest PDB structures (foldseek):
  8sbf-assembly1_D  TM=5.269E-01  e=1.825E-15  Acinetobacter baylyi ADP1
  1ixc-assembly1_A-2  TM=5.718E-01  e=2.018E-14  Cupriavidus necator
  7d98-assembly1_Q  TM=4.900E-01  e=6.069E-15  Cupriavidus necator
  4x6g-assembly1_D  TM=4.774E-01  e=4.310E-14  Pseudomonas aeruginosa PAO1
  3k1p-assembly1_A  TM=5.128E-01  e=3.474E-13  Acinetobacter baylyi ADP1

Organism: Amycolatopsis orientalis (NCBI:txid31958)

Sequence (702 aa):
MTEPDAAQLAALLSCPAELLDTTLDQLRTLVITHATGSAQHAARVLGRSQGSVQKQLDNLNDAATRLMAETLVTKQGRGKPFHFTGAGEEVVRLATATLQSWTDGIHRARRRAGSTITIGTTEFTVEFLGQVWPGLREDFERRGVQLKIEHVRTRDLKTKLAAEQVDLVCGSFAATRGAPPALDYDFLEWHRERVALLTNLTTRELNDRPVTHTKLAKLPLLVPSAGLLADFLSRWYGPDYRGVLNVVADVDTLNYGLNLLNTQLMYGCLLTTDRVADAASEGRLPGNNLRKLALTDDFNPQLDIVTGIFARPGERQRYADDHPLSALWNAFAAASPTRPNGQPQRGNLHEMTEPDAAQLAALLSCPAELLDTTLDQLRTLVITHATGSAQHAARVLGRSQGSVQKQLDNLNDAATRLMAETLVTKQGRGKPFHFTGAGEEVVRLATATLQSWTDGIHRARRRAGSTITIGTTEFTVEFLGQVWPGLREDFERRGVQLKIEHVRTRDLKTKLAAEQVDLVCGSFAATRGAPPALDYDFLEWHRERVALLTNLTTRELNDRPVTHTKLAKLPLLVPSAGLLADFLSRWYGPDYRGVLNVVADVDTLNYGLNLLNTQLMYGCLLTTDRVADAASEGRLPGNNLRKLALTDDFNPQLDIVTGIFARPGERQRYADDHPLSALWNAFAAASPTRPNGQPQRGNLHE

pLDDT: mean 84.61, std 14.45, range [20.33, 98.12]

Secondary structure (DSSP, 8-state):
-----HHHHHHHHT--HHHHT--HHHHHHHHHHHHHSSHHHHHHHHTS-HHHHHHHHHHHHHHHHHHHSS-SEE--STTSPPEE-HHHHHHHHHHHHHHHHHHHHHHHHHHHHTSEEEEEE-TTTHHHHHHHHHHHHHHHHHHTPEEEEEE--GGGHHHHHHTTS-SEEEEEEEEETTS----SSEEEEEEEE-EEEEE---TTTS-SSPBPHHHHHHSEEEEESSSHHHHHHHHHH-TTHHHHSEEEEEESSHHHHHHHHHTTSS-SEEEEEHHHHHHHHTTSSS-TTPEEEEB-S--SS-EEEEEEEEE-TTHHHHS-TTSHHHHHHHHHHHH-TT--S----------/-----HHHHHHHHTS-HHHHT--HHHHHHHHHHHHHSSHHHHHHHHTS-HHHHHHHHHHHHHHHHHHHSS-SEE--STTSPPEE-HHHHHHHHHHHHHHHHHHHHHHHHHHHHTSEEEEEE-TTTHHHHHHHHHHHHHHHHHHTPEEEEEE--GGGHHHHHHTTS-SEEEEEEEEETTS----SSEEEEEEEE-EEEEE---TTTS-SSPBPHHHHHHSEEEEESSSHHHHHHHHHH-TTHHHHSEEEEEESSHHHHHHHHHTTSS-SEEEEEHHHHHHHHTTSSS-TTPEEEEB-S--SS-EEEEEEEEE-TTHHHHS-TTSHHHHHHHHHHHH-TT--S----------